Protein AF-A0A1Y1HKC5-F1 (afdb_monomer_lite)

Radius of gyration: 30.69 Å; chains: 1; bounding box: 58×95×59 Å

Secondary structure (DSSP, 8-state):
-PPPEEEE-TTSSEEEEE--TT--EEEHHHHHHHTT-SS-EEEEETTEEEEE-SSEEEHHHHHHHHT--TTS-EEEE--SSS------EEEEETTEEEEESSPPPHHHHHHHHHHH-GGGTTEEEEEEEE-TTS-EEEE-SHHHHHHHHHHHHHHHHTT-TT---EEEEEEEEEEEEPPEEE--S-HHHHHHHHHHTT----TT-----PPPP--EE--S----SGGGTTPBPPHHHHTTS--BHHHHHHHHHHHHHHHHHHHTT----HHHHIIIIIHHHHHHHHHHHHHHTTPPTTSEEEEEEEE-TT-TTTTEEEEEEEETTEEEEEEEE-SSS-GGGGHHHHHHHHHHHHHHHHHH--S----TTTS-EEEEEE-SSEEEEEEE-TTSSSSEEEEEEE---TT--TT-HHHHHHHHHHHHHHHHHHHHHHHHHHHHHHH------

Foldseek 3Di:
DDDWDWDDPPPAQKTWTDDDPPAFKDQQQVVCVVVVADAFKWKDDPPDIDTDHGGIDTVVVVCVRNVHDPPDTIMIRNCNPPDDLQAWEWEAEPNDIDIHSHDDFPVVVLVVVCVVPVLLFQFQKKKWWQADPRDIDIDRHRVSSVVVQVSQVVVVVVPDVDRRHRYTYIYIDTHFGAAWFDWDWAPLLVLLVCLLLVHDDDPPDDDGGPTDGHDGDDDFDQFDCVVQQAQFFPCVLVVVPDGGLVRLLLVLLQQLLVLCVPPDPPQQDQVSLCVRQVVSLVSSLQRVLCRVVVPDPPQKDKDAQQAFPDAPPNGTFGIFIDGNLATLEGEHEDRDDDLSVCNSSQSNNVSRSLVRSVVVPPDAPFPSSQQKYWYWYYHSQKIKIWTARPPDVVRIIIDMGGLHDVPDPSNPSVSSSSSCVSVSSRSNRSSNVSVVVVVVRRPPDPPPD

Organism: Klebsormidium nitens (NCBI:txid105231)

pLDDT: mean 73.07, std 14.4, range [32.16, 93.69]

Sequence (449 aa):
MMELVFERSDNGPSATFLLAEDAKFVDLEQVAHRFGLQKGLTFQTGENTITIEPRLISIDKLYEACKVERTSPFRVIIDDNGQERVTPVCLTVLKKQRTWPSRPSWEQVVAWVQELNEDLVGHDISASTACKDHVRMDVSSQEVFDQILDLYLRAELASDSNLKVLEVTLTIKKGPLKAFSKFVGDRGVQDGMKVLLGTAYDLRQQSHIQPVEVPELVHYPLYSLEPHLNTTVPKEFTGGEVDTIDGVINVAMRHLAAALAACRPSNAQTEATKRAFIDPILILVCIIVVTLLELESGTMQLCMEFSVENSTNGGKIDYVFRLVMALIGLVEAKGEGSLVTYRGQALVEMAAVKQSTIKEGNKRNYDATKTPATCVLTNSTDWEFYVLTPDEEPPVTFRQIATPTDSMLWLDVKKLRARYMPVIEQLVAILMVETQRVQEQAFKKPRVV

Structure (mmCIF, N/CA/C/O backbone):
data_AF-A0A1Y1HKC5-F1
#
_entry.id   AF-A0A1Y1HKC5-F1
#
loop_
_atom_site.group_PDB
_atom_site.id
_atom_site.type_symbol
_atom_site.label_atom_id
_atom_site.label_alt_id
_atom_site.label_comp_id
_atom_site.label_asym_id
_atom_site.label_entity_id
_atom_site.label_seq_id
_atom_site.pdbx_PDB_ins_code
_atom_site.Cartn_x
_atom_site.Cartn_y
_atom_site.Cartn_z
_atom_site.occupancy
_atom_site.B_iso_or_equiv
_atom_site.auth_seq_id
_atom_site.auth_comp_id
_atom_site.auth_asym_id
_atom_site.auth_atom_id
_atom_site.pdbx_PDB_model_num
ATOM 1 N N . MET A 1 1 ? -4.817 -60.400 24.400 1.00 32.41 1 MET A N 1
ATOM 2 C CA . MET A 1 1 ? -5.442 -59.381 23.534 1.00 32.41 1 MET A CA 1
ATOM 3 C C . MET A 1 1 ? -4.289 -58.491 23.098 1.00 32.41 1 MET A C 1
ATOM 5 O O . MET A 1 1 ? -3.675 -57.902 23.973 1.00 32.41 1 MET A O 1
ATOM 9 N N . MET A 1 2 ? -3.853 -58.587 21.838 1.00 32.16 2 MET A N 1
ATOM 10 C CA . MET A 1 2 ? -2.617 -57.945 21.363 1.00 32.16 2 MET A CA 1
ATOM 11 C C . MET A 1 2 ? -2.862 -56.477 21.009 1.00 32.16 2 MET A C 1
ATOM 13 O O . MET A 1 2 ? -3.842 -56.174 20.330 1.00 32.16 2 MET A O 1
ATOM 17 N N . GLU A 1 3 ? -1.947 -55.597 21.407 1.00 33.19 3 GLU A N 1
ATOM 18 C CA . GLU A 1 3 ? -1.831 -54.247 20.855 1.00 33.19 3 GLU A CA 1
ATOM 19 C C . GLU A 1 3 ? -0.990 -54.300 19.577 1.00 33.19 3 GLU A C 1
ATOM 21 O O . GLU A 1 3 ? 0.181 -54.673 19.592 1.00 33.19 3 GLU A O 1
ATOM 26 N N . LEU A 1 4 ? -1.613 -53.954 18.454 1.00 41.00 4 LEU A N 1
ATOM 27 C CA . LEU A 1 4 ? -0.915 -53.631 17.216 1.00 41.00 4 LEU A CA 1
ATOM 28 C C . LEU A 1 4 ? -0.545 -52.147 17.288 1.00 41.00 4 LEU A C 1
ATOM 30 O O . LEU A 1 4 ? -1.438 -51.300 17.376 1.00 41.00 4 LEU A O 1
ATOM 34 N N . VAL A 1 5 ? 0.750 -51.833 17.266 1.00 39.25 5 VAL A N 1
ATOM 35 C CA . VAL A 1 5 ? 1.223 -50.446 17.189 1.00 39.25 5 VAL A CA 1
ATOM 36 C C . VAL A 1 5 ? 1.216 -50.028 15.723 1.00 39.25 5 VAL A C 1
ATOM 38 O O . VAL A 1 5 ? 1.880 -50.647 14.893 1.00 39.25 5 VAL A O 1
ATOM 41 N N . PHE A 1 6 ? 0.426 -49.002 15.406 1.00 45.09 6 PHE A N 1
ATOM 42 C CA . PHE A 1 6 ? 0.315 -48.442 14.063 1.00 45.09 6 PHE A CA 1
ATOM 43 C C . PHE A 1 6 ? 1.009 -47.089 14.032 1.00 45.09 6 PHE A C 1
ATOM 45 O O . PHE A 1 6 ? 0.475 -46.115 14.559 1.00 45.09 6 PHE A O 1
ATOM 52 N N . GLU A 1 7 ? 2.152 -47.011 13.364 1.00 41.94 7 GLU A N 1
ATOM 53 C CA . GLU A 1 7 ? 2.699 -45.726 12.942 1.00 41.94 7 GLU A CA 1
ATOM 54 C C . GLU A 1 7 ? 2.314 -45.512 11.482 1.00 41.94 7 GLU A C 1
ATOM 56 O O . GLU A 1 7 ? 2.812 -46.172 10.563 1.00 41.94 7 GLU A O 1
ATOM 61 N N . ARG A 1 8 ? 1.340 -44.622 11.278 1.00 43.41 8 ARG A N 1
ATOM 62 C CA . ARG A 1 8 ? 1.009 -44.109 9.953 1.00 43.41 8 ARG A CA 1
ATOM 63 C C . ARG A 1 8 ? 2.132 -43.145 9.587 1.00 43.41 8 ARG A C 1
ATOM 65 O O . ARG A 1 8 ? 2.398 -42.228 10.353 1.00 43.41 8 ARG A O 1
ATOM 72 N N . SER A 1 9 ? 2.810 -43.359 8.462 1.00 42.12 9 SER A N 1
ATOM 73 C CA . SER A 1 9 ? 3.820 -42.390 8.031 1.00 42.12 9 SER A CA 1
ATOM 74 C C . SER A 1 9 ? 3.127 -41.070 7.704 1.00 42.12 9 SER A C 1
ATOM 76 O O . SER A 1 9 ? 2.148 -41.093 6.955 1.00 42.12 9 SER A O 1
ATOM 78 N N . ASP A 1 10 ? 3.665 -39.952 8.185 1.00 36.97 10 ASP A N 1
ATOM 79 C CA . ASP A 1 10 ? 3.067 -38.614 8.061 1.00 36.97 10 ASP A CA 1
ATOM 80 C C . ASP A 1 10 ? 2.789 -38.164 6.612 1.00 36.97 10 ASP A C 1
ATOM 82 O O . ASP A 1 10 ? 2.068 -37.197 6.406 1.00 36.97 10 ASP A O 1
ATOM 86 N N . ASN A 1 11 ? 3.295 -38.882 5.599 1.00 39.47 11 ASN A N 1
ATOM 87 C CA . ASN A 1 11 ? 3.195 -38.505 4.186 1.00 39.47 11 ASN A CA 1
ATOM 88 C C . ASN A 1 11 ? 2.807 -39.657 3.224 1.00 39.47 11 ASN A C 1
ATOM 90 O O . ASN A 1 11 ? 3.251 -39.660 2.077 1.00 39.47 11 ASN A O 1
ATOM 94 N N . GLY A 1 12 ? 2.007 -40.659 3.625 1.00 46.31 12 GLY A N 1
ATOM 95 C CA . GLY A 1 12 ? 1.524 -41.637 2.629 1.00 46.31 12 GLY A CA 1
ATOM 96 C C . GLY A 1 12 ? 0.626 -42.786 3.110 1.00 46.31 12 GLY A C 1
ATOM 97 O O . GLY A 1 12 ? 0.415 -42.959 4.312 1.00 46.31 12 GLY A O 1
ATOM 98 N N . PRO A 1 13 ? 0.115 -43.621 2.176 1.00 48.25 13 PRO A N 1
ATOM 99 C CA . PRO A 1 13 ? -0.825 -44.722 2.437 1.00 48.25 13 PRO A CA 1
ATOM 100 C C . PRO A 1 13 ? -0.147 -45.983 3.013 1.00 48.25 13 PRO A C 1
ATOM 102 O O . PRO A 1 13 ? -0.585 -47.109 2.797 1.00 48.25 13 PRO A O 1
ATOM 105 N N . SER A 1 14 ? 0.959 -45.830 3.740 1.00 47.31 14 SER A N 1
ATOM 106 C CA . SER A 1 14 ? 1.706 -46.958 4.301 1.00 47.31 14 SER A CA 1
ATOM 107 C C . SER A 1 14 ? 1.658 -46.956 5.820 1.00 47.31 14 SER A C 1
ATOM 109 O O . SER A 1 14 ? 1.786 -45.901 6.445 1.00 47.31 14 SER A O 1
ATOM 111 N N . ALA A 1 15 ? 1.535 -48.144 6.401 1.00 52.81 15 ALA A N 1
ATOM 112 C CA . ALA A 1 15 ? 1.689 -48.360 7.830 1.00 52.81 15 ALA A CA 1
ATOM 113 C C . ALA A 1 15 ? 2.806 -49.384 8.061 1.00 52.81 15 ALA A C 1
ATOM 115 O O . ALA A 1 15 ? 2.911 -50.392 7.353 1.00 52.81 15 ALA A O 1
ATOM 116 N N . THR A 1 16 ? 3.664 -49.116 9.041 1.00 50.25 16 THR A N 1
ATOM 117 C CA . THR A 1 16 ? 4.699 -50.066 9.461 1.00 50.25 16 THR A CA 1
ATOM 118 C C . THR A 1 16 ? 4.120 -50.981 10.529 1.00 50.25 16 THR A C 1
ATOM 120 O O . THR A 1 16 ? 3.478 -50.510 11.465 1.00 50.25 16 THR A O 1
ATOM 123 N N . PHE A 1 17 ? 4.326 -52.290 10.376 1.00 57.84 17 PHE A N 1
ATOM 124 C CA . PHE A 1 17 ? 3.800 -53.294 11.292 1.00 57.84 17 PHE A CA 1
ATOM 125 C C . PHE A 1 17 ? 4.938 -53.833 12.150 1.00 57.84 17 PHE A C 1
ATOM 127 O O . PHE A 1 17 ? 5.905 -54.394 11.637 1.00 57.84 17 PHE A O 1
ATOM 134 N N . LEU A 1 18 ? 4.792 -53.696 13.465 1.00 52.19 18 LEU A N 1
ATOM 135 C CA . LEU A 1 18 ? 5.633 -54.377 14.440 1.00 52.19 18 LEU A CA 1
ATOM 136 C C . LEU A 1 18 ? 4.793 -55.484 15.076 1.00 52.19 18 LEU A C 1
ATOM 138 O O . LEU A 1 18 ? 3.835 -55.214 15.800 1.00 52.19 18 LEU A O 1
ATOM 142 N N . LEU A 1 19 ? 5.109 -56.739 14.754 1.00 57.28 19 LEU A N 1
ATOM 143 C CA . LEU A 1 19 ? 4.512 -57.882 15.441 1.00 57.28 19 LEU A CA 1
ATOM 144 C C . LEU A 1 19 ? 5.217 -58.076 16.783 1.00 57.28 19 LEU A C 1
ATOM 146 O O . LEU A 1 19 ? 6.445 -58.063 16.836 1.00 57.28 19 LEU A O 1
ATOM 150 N N . ALA A 1 20 ? 4.452 -58.299 17.852 1.00 56.66 20 ALA A N 1
ATOM 151 C CA . ALA A 1 20 ? 5.038 -58.701 19.127 1.00 56.66 20 ALA A CA 1
ATOM 152 C C . ALA A 1 20 ? 5.735 -60.067 18.984 1.00 56.66 20 ALA A C 1
ATOM 154 O O . ALA A 1 20 ? 5.235 -60.952 18.282 1.00 56.66 20 ALA A O 1
ATOM 155 N N . GLU A 1 21 ? 6.881 -60.240 19.648 1.00 54.78 21 GLU A N 1
ATOM 156 C CA . GLU A 1 21 ? 7.759 -61.413 19.497 1.00 54.78 21 GLU A CA 1
ATOM 157 C C . GLU A 1 21 ? 7.072 -62.758 19.815 1.00 54.78 21 GLU A C 1
ATOM 159 O O . GLU A 1 21 ? 7.478 -63.804 19.306 1.00 54.78 21 GLU A O 1
ATOM 164 N N . ASP A 1 22 ? 6.004 -62.749 20.614 1.00 61.84 22 ASP A N 1
ATOM 165 C CA . ASP A 1 22 ? 5.267 -63.923 21.092 1.00 61.84 22 ASP A CA 1
ATOM 166 C C . ASP A 1 22 ? 4.006 -64.265 20.272 1.00 61.84 22 ASP A C 1
ATOM 168 O O . ASP A 1 22 ? 3.310 -65.254 20.541 1.00 61.84 22 ASP A O 1
ATOM 172 N N . ALA A 1 23 ? 3.714 -63.486 19.234 1.00 64.25 23 ALA A N 1
ATOM 173 C CA . ALA A 1 23 ? 2.527 -63.658 18.416 1.00 64.25 23 ALA A CA 1
ATOM 174 C C . ALA A 1 23 ? 2.611 -64.898 17.507 1.00 64.25 23 ALA A C 1
ATOM 176 O O . ALA A 1 23 ? 3.598 -65.125 16.801 1.00 64.25 23 ALA A O 1
ATOM 177 N N . LYS A 1 24 ? 1.536 -65.703 17.478 1.00 72.75 24 LYS A N 1
ATOM 178 C CA . LYS A 1 24 ? 1.440 -66.915 16.632 1.00 72.75 24 LYS A CA 1
ATOM 179 C C . LYS A 1 24 ? 0.584 -66.732 15.374 1.00 72.75 24 LYS A C 1
ATOM 181 O O . LYS A 1 24 ? 0.839 -67.384 14.361 1.00 72.75 24 LYS A O 1
ATOM 186 N N . PHE A 1 25 ? -0.410 -65.847 15.422 1.00 75.94 25 PHE A N 1
ATOM 187 C CA . PHE A 1 25 ? -1.360 -65.599 14.335 1.00 75.94 25 PHE A CA 1
ATOM 188 C C . PHE A 1 25 ? -1.658 -64.109 14.201 1.00 75.94 25 PHE A C 1
ATOM 190 O O . PHE A 1 25 ? -1.589 -63.375 15.185 1.00 75.94 25 PHE A O 1
ATOM 197 N N . VAL A 1 26 ? -2.040 -63.696 12.996 1.00 74.19 26 VAL A N 1
ATOM 198 C CA . VAL A 1 26 ? -2.553 -62.358 12.702 1.00 74.19 26 VAL A CA 1
ATOM 199 C C . VAL A 1 26 ? -3.836 -62.470 11.884 1.00 74.19 26 VAL A C 1
ATOM 201 O O . VAL A 1 26 ? -3.920 -63.244 10.927 1.00 74.19 26 VAL A O 1
ATOM 204 N N . ASP A 1 27 ? -4.854 -61.721 12.300 1.00 77.69 27 ASP A N 1
ATOM 205 C CA . ASP A 1 27 ? -6.138 -61.635 11.611 1.00 77.69 27 ASP A CA 1
ATOM 206 C C . ASP A 1 27 ? -6.097 -60.483 10.601 1.00 77.69 27 ASP A C 1
ATOM 208 O O . ASP A 1 27 ? -6.294 -59.317 10.948 1.00 77.69 27 ASP A O 1
ATOM 212 N N . LEU A 1 28 ? -5.794 -60.810 9.342 1.00 75.12 28 LEU A N 1
ATOM 213 C CA . LEU A 1 28 ? -5.708 -59.816 8.273 1.00 75.12 28 LEU A CA 1
ATOM 214 C C . LEU A 1 28 ? -7.079 -59.257 7.872 1.00 75.12 28 LEU A C 1
ATOM 216 O O . LEU A 1 28 ? -7.132 -58.191 7.265 1.00 75.12 28 LEU A O 1
ATOM 220 N N . GLU A 1 29 ? -8.176 -59.934 8.220 1.00 74.44 29 GLU A N 1
ATOM 221 C CA . GLU A 1 29 ? -9.537 -59.458 7.960 1.00 74.44 29 GLU A CA 1
ATOM 222 C C . GLU A 1 29 ? -9.891 -58.306 8.902 1.00 74.44 29 GLU A C 1
ATOM 224 O O . GLU A 1 29 ? -10.346 -57.255 8.452 1.00 74.44 29 GLU A O 1
ATOM 229 N N . GLN A 1 30 ? -9.564 -58.432 10.192 1.00 67.69 30 GLN A N 1
ATOM 230 C CA . GLN A 1 30 ? -9.691 -57.318 11.139 1.00 67.69 30 GLN A CA 1
ATOM 231 C C . GLN A 1 30 ? -8.806 -56.128 10.764 1.00 67.69 30 GLN A C 1
ATOM 233 O O . GLN A 1 30 ? -9.228 -54.978 10.905 1.00 67.69 30 GLN A O 1
ATOM 238 N N . VAL A 1 31 ? -7.592 -56.389 10.271 1.00 64.88 31 VAL A N 1
ATOM 239 C CA . VAL A 1 31 ? -6.698 -55.332 9.780 1.00 64.88 31 VAL A CA 1
ATOM 240 C C . VAL A 1 31 ? -7.320 -54.645 8.562 1.00 64.88 31 VAL A C 1
ATOM 242 O O . VAL A 1 31 ? -7.470 -53.427 8.578 1.00 64.88 31 VAL A O 1
ATOM 245 N N . ALA A 1 32 ? -7.755 -55.397 7.548 1.00 65.00 32 ALA A N 1
ATOM 246 C CA . ALA A 1 32 ? -8.404 -54.841 6.362 1.00 65.00 32 ALA A CA 1
ATOM 247 C C . ALA A 1 32 ? -9.658 -54.022 6.720 1.00 65.00 32 ALA A C 1
ATOM 249 O O . ALA A 1 32 ? -9.797 -52.890 6.263 1.00 65.00 32 ALA A O 1
ATOM 250 N N . HIS A 1 33 ? -10.511 -54.532 7.616 1.00 63.12 33 HIS A N 1
ATOM 251 C CA . HIS A 1 33 ? -11.712 -53.839 8.082 1.00 63.12 33 HIS A CA 1
ATOM 252 C C . HIS A 1 33 ? -11.390 -52.534 8.825 1.00 63.12 33 HIS A C 1
ATOM 254 O O . HIS A 1 33 ? -12.032 -51.513 8.585 1.00 63.12 33 HIS A O 1
ATOM 260 N N . ARG A 1 34 ? -10.369 -52.527 9.697 1.00 58.31 34 ARG A N 1
ATOM 261 C CA . ARG A 1 34 ? -9.921 -51.312 10.406 1.00 58.31 34 ARG A CA 1
ATOM 262 C C . ARG A 1 34 ? -9.487 -50.202 9.444 1.00 58.31 34 ARG A C 1
ATOM 264 O O . ARG A 1 34 ? -9.603 -49.030 9.792 1.00 58.31 34 ARG A O 1
ATOM 271 N N . PHE A 1 35 ? -9.014 -50.570 8.255 1.00 55.47 35 PHE A N 1
ATOM 272 C CA . PHE A 1 35 ? -8.570 -49.641 7.217 1.00 55.47 35 PHE A CA 1
ATOM 273 C C . PHE A 1 35 ? -9.547 -49.496 6.039 1.00 55.47 35 PHE A C 1
ATOM 275 O O . PHE A 1 35 ? -9.220 -48.805 5.082 1.00 55.47 35 PHE A O 1
ATOM 282 N N . GLY A 1 36 ? -10.744 -50.091 6.106 1.00 53.72 36 GLY A N 1
ATOM 283 C CA . GLY A 1 36 ? -11.775 -49.968 5.067 1.00 53.72 36 GLY A CA 1
ATOM 284 C C . GLY A 1 36 ? -11.484 -50.707 3.752 1.00 53.72 36 GLY A C 1
ATOM 285 O O . GLY A 1 36 ? -12.142 -50.430 2.754 1.00 53.72 36 GLY A O 1
ATOM 286 N N . LEU A 1 37 ? -10.537 -51.649 3.740 1.00 58.72 37 LEU A N 1
ATOM 287 C CA . LEU A 1 37 ? -10.061 -52.324 2.528 1.00 58.72 37 LEU A CA 1
ATOM 288 C C . LEU A 1 37 ? -10.926 -53.537 2.175 1.00 58.72 37 LEU A C 1
ATOM 290 O O . LEU A 1 37 ? -11.210 -54.374 3.032 1.00 58.72 37 LEU A O 1
ATOM 294 N N . GLN A 1 38 ? -11.283 -53.681 0.895 1.00 57.56 38 GLN A N 1
ATOM 295 C CA . GLN A 1 38 ? -12.137 -54.785 0.420 1.00 57.56 38 GLN A CA 1
ATOM 296 C C . GLN A 1 38 ? -11.402 -55.881 -0.374 1.00 57.56 38 GLN A C 1
ATOM 298 O O . GLN A 1 38 ? -11.975 -56.947 -0.587 1.00 57.56 38 GLN A O 1
ATOM 303 N N . LYS A 1 39 ? -10.163 -55.648 -0.847 1.00 56.88 39 LYS A N 1
ATOM 304 C CA . LYS A 1 39 ? -9.512 -56.497 -1.876 1.00 56.88 39 LYS A CA 1
ATOM 305 C C . LYS A 1 39 ? -8.186 -57.171 -1.484 1.00 56.88 39 LYS A C 1
ATOM 307 O O . LYS A 1 39 ? -7.585 -57.828 -2.328 1.00 56.88 39 LYS A O 1
ATOM 312 N N . GLY A 1 40 ? -7.751 -57.073 -0.227 1.00 62.53 40 GLY A N 1
ATOM 313 C CA . GLY A 1 40 ? -6.495 -57.674 0.251 1.00 62.53 40 GLY A CA 1
ATOM 314 C C . GLY A 1 40 ? -5.509 -56.657 0.815 1.00 62.53 40 GLY A C 1
ATOM 315 O O . GLY A 1 40 ? -5.717 -55.453 0.704 1.00 62.53 40 GLY A O 1
ATOM 316 N N . LEU A 1 41 ? -4.447 -57.152 1.451 1.00 68.19 41 LEU A N 1
ATOM 317 C CA . LEU A 1 41 ? -3.351 -56.341 1.990 1.00 68.19 41 LEU A CA 1
ATOM 318 C C . LEU A 1 41 ? -2.085 -56.590 1.168 1.00 68.19 41 LEU A C 1
ATOM 320 O O . LEU A 1 41 ? -1.732 -57.744 0.911 1.00 68.19 41 LEU A O 1
ATOM 324 N N . THR A 1 42 ? -1.393 -55.519 0.776 1.00 66.25 42 THR A N 1
ATOM 325 C CA . THR A 1 42 ? -0.150 -55.601 -0.001 1.00 66.25 42 THR A CA 1
ATOM 326 C C . THR A 1 42 ? 1.057 -55.357 0.901 1.00 66.25 42 THR A C 1
ATOM 328 O O . THR A 1 42 ? 1.182 -54.322 1.550 1.00 66.25 42 THR A O 1
ATOM 331 N N . PHE A 1 43 ? 1.969 -56.320 0.943 1.00 66.94 43 PHE A N 1
ATOM 332 C CA . PHE A 1 43 ? 3.182 -56.308 1.753 1.00 66.94 43 PHE A CA 1
ATOM 333 C C . PHE A 1 43 ? 4.383 -56.031 0.845 1.00 66.94 43 PHE A C 1
ATOM 335 O O . PHE A 1 43 ? 4.533 -56.680 -0.193 1.00 66.94 43 PHE A O 1
ATOM 342 N N . GLN A 1 44 ? 5.241 -55.082 1.231 1.00 59.00 44 GLN A N 1
ATOM 343 C CA . GLN A 1 44 ? 6.484 -54.776 0.522 1.00 59.00 44 GLN A CA 1
ATOM 344 C C . GLN A 1 44 ? 7.688 -55.122 1.398 1.00 59.00 44 GLN A C 1
ATOM 346 O O . GLN A 1 44 ? 7.816 -54.653 2.532 1.00 59.00 44 GLN A O 1
ATOM 351 N N . THR A 1 45 ? 8.595 -55.924 0.848 1.00 62.47 45 THR A N 1
ATOM 352 C CA . THR A 1 45 ? 9.825 -56.363 1.513 1.00 62.47 45 THR A CA 1
ATOM 353 C C . THR A 1 45 ? 10.995 -56.265 0.537 1.00 62.47 45 THR A C 1
ATOM 355 O O . THR A 1 45 ? 11.142 -57.102 -0.359 1.00 62.47 45 THR A O 1
ATOM 358 N N . GLY A 1 46 ? 11.826 -55.229 0.686 1.00 65.56 46 GLY A N 1
ATOM 359 C CA . GLY A 1 46 ? 12.884 -54.922 -0.281 1.00 65.56 46 GLY A CA 1
ATOM 360 C C . GLY A 1 46 ? 12.304 -54.642 -1.673 1.00 65.56 46 GLY A C 1
ATOM 361 O O . GLY A 1 46 ? 11.434 -53.786 -1.821 1.00 65.56 46 GLY A O 1
ATOM 362 N N . GLU A 1 47 ? 12.760 -55.387 -2.681 1.00 55.84 47 GLU A N 1
ATOM 363 C CA . GLU A 1 47 ? 12.277 -55.284 -4.069 1.00 55.84 47 GLU A CA 1
ATOM 364 C C . GLU A 1 47 ? 11.024 -56.136 -4.355 1.00 55.84 47 GLU A C 1
ATOM 366 O O . GLU A 1 47 ? 10.422 -56.014 -5.420 1.00 55.84 47 GLU A O 1
ATOM 371 N N . ASN A 1 48 ? 10.595 -56.984 -3.413 1.00 57.53 48 ASN A N 1
ATOM 372 C CA . ASN A 1 48 ? 9.444 -57.865 -3.603 1.00 57.53 48 ASN A CA 1
ATOM 373 C C . ASN A 1 48 ? 8.159 -57.238 -3.055 1.00 57.53 48 ASN A C 1
ATOM 375 O O . ASN A 1 48 ? 8.139 -56.656 -1.970 1.00 57.53 48 ASN A O 1
ATOM 379 N N . THR A 1 49 ? 7.068 -57.406 -3.801 1.00 66.75 49 THR A N 1
ATOM 380 C CA . THR A 1 49 ? 5.712 -57.020 -3.392 1.00 66.75 49 THR A CA 1
ATOM 381 C C . THR A 1 49 ? 4.799 -58.233 -3.490 1.00 66.75 49 THR A C 1
ATOM 383 O O . THR A 1 49 ? 4.790 -58.919 -4.513 1.00 66.75 49 THR A O 1
ATOM 386 N N . ILE A 1 50 ? 4.044 -58.509 -2.427 1.00 68.75 50 ILE A N 1
ATOM 387 C CA . ILE A 1 50 ? 3.093 -59.619 -2.370 1.00 68.75 50 ILE A CA 1
ATOM 388 C C . ILE A 1 50 ? 1.749 -59.144 -1.829 1.00 68.75 50 ILE A C 1
ATOM 390 O O . ILE A 1 50 ? 1.683 -58.445 -0.822 1.00 68.75 50 ILE A O 1
ATOM 394 N N . THR A 1 51 ? 0.665 -59.548 -2.481 1.00 75.75 51 THR A N 1
ATOM 395 C CA . THR A 1 51 ? -0.698 -59.276 -2.018 1.00 75.75 51 THR A CA 1
ATOM 396 C C . THR A 1 51 ? -1.286 -60.544 -1.419 1.00 75.75 51 THR A C 1
ATOM 398 O O . THR A 1 51 ? -1.243 -61.609 -2.038 1.00 75.75 51 THR A O 1
ATOM 401 N N . ILE A 1 52 ? -1.819 -60.436 -0.202 1.00 74.31 52 ILE A N 1
ATOM 402 C CA . ILE A 1 52 ? -2.419 -61.549 0.536 1.00 74.31 52 ILE A CA 1
ATOM 403 C C . ILE A 1 52 ? -3.884 -61.212 0.808 1.00 74.31 52 ILE A C 1
ATOM 405 O O . ILE A 1 52 ? -4.210 -60.128 1.297 1.00 74.31 52 ILE A O 1
ATOM 409 N N . GLU A 1 53 ? -4.773 -62.151 0.484 1.00 76.00 53 GLU A N 1
ATOM 410 C CA . GLU A 1 53 ? -6.202 -62.013 0.763 1.00 76.00 53 GLU A CA 1
ATOM 411 C C . GLU A 1 53 ? -6.472 -61.917 2.278 1.00 76.00 53 GLU A C 1
ATOM 413 O O . GLU A 1 53 ? -5.767 -62.564 3.064 1.00 76.00 53 GLU A O 1
ATOM 418 N N . PRO A 1 54 ? -7.488 -61.147 2.715 1.00 75.50 54 PRO A N 1
ATOM 419 C CA . PRO A 1 54 ? -7.788 -60.977 4.132 1.00 75.50 54 PRO A CA 1
ATOM 420 C C . PRO A 1 54 ? -8.288 -62.295 4.730 1.00 75.50 54 PRO A C 1
ATOM 422 O O . PRO A 1 54 ? -9.350 -62.796 4.371 1.00 75.50 54 PRO A O 1
ATOM 425 N N . ARG A 1 55 ? -7.488 -62.889 5.616 1.00 80.19 55 ARG A N 1
ATOM 426 C CA . ARG A 1 55 ? -7.817 -64.103 6.371 1.00 80.19 55 ARG A CA 1
ATOM 427 C C . ARG A 1 55 ? -6.937 -64.210 7.610 1.00 80.19 55 ARG A C 1
ATOM 429 O O . ARG A 1 55 ? -5.868 -63.600 7.680 1.00 80.19 55 ARG A O 1
ATOM 436 N N . LEU A 1 56 ? -7.326 -65.065 8.548 1.00 81.19 56 LEU A N 1
ATOM 437 C CA . LEU A 1 56 ? -6.448 -65.461 9.645 1.00 81.19 56 LEU A CA 1
ATOM 438 C C . LEU A 1 56 ? -5.255 -66.265 9.099 1.00 81.19 56 LEU A C 1
ATOM 440 O O . LEU A 1 56 ? -5.431 -67.314 8.474 1.00 81.19 56 LEU A O 1
ATOM 444 N N . ILE A 1 57 ? -4.034 -65.790 9.341 1.00 80.00 57 ILE A N 1
ATOM 445 C CA . ILE A 1 57 ? -2.795 -66.440 8.893 1.00 80.00 57 ILE A CA 1
ATOM 446 C C . ILE A 1 57 ? -1.825 -66.601 10.068 1.00 80.00 57 ILE A C 1
ATOM 448 O O . ILE A 1 57 ? -1.760 -65.752 10.959 1.00 80.00 57 ILE A O 1
ATOM 452 N N . SER A 1 58 ? -1.080 -67.712 10.110 1.00 81.81 58 SER A N 1
ATOM 453 C CA . SER A 1 58 ? 0.014 -67.843 11.078 1.00 81.81 58 SER A CA 1
ATOM 454 C C . SER A 1 58 ? 1.159 -66.919 10.686 1.00 81.81 58 SER A C 1
ATOM 456 O O . SER A 1 58 ? 1.450 -66.749 9.502 1.00 81.81 58 SER A O 1
ATOM 458 N N . ILE A 1 59 ? 1.835 -66.346 11.677 1.00 76.38 59 ILE A N 1
ATOM 459 C CA . ILE A 1 59 ? 2.926 -65.398 11.423 1.00 76.38 59 ILE A CA 1
ATOM 460 C C . ILE A 1 59 ? 4.057 -66.062 10.633 1.00 76.38 59 ILE A C 1
ATOM 462 O O . ILE A 1 59 ? 4.555 -65.473 9.682 1.00 76.38 59 ILE A O 1
ATOM 466 N N . ASP A 1 60 ? 4.371 -67.327 10.920 1.00 76.69 60 ASP A N 1
ATOM 467 C CA . ASP A 1 60 ? 5.378 -68.082 10.163 1.00 76.69 60 ASP A CA 1
ATOM 468 C C . ASP A 1 60 ? 5.033 -68.179 8.667 1.00 76.69 60 ASP A C 1
ATOM 470 O O . ASP A 1 60 ? 5.899 -67.980 7.821 1.00 76.69 60 ASP A O 1
ATOM 474 N N . LYS A 1 61 ? 3.751 -68.392 8.329 1.00 80.69 61 LYS A N 1
ATOM 475 C CA . LYS A 1 61 ? 3.289 -68.434 6.932 1.00 80.69 61 LYS A CA 1
ATOM 476 C C . LYS A 1 61 ? 3.296 -67.058 6.278 1.00 80.69 61 LYS A C 1
ATOM 478 O O . LYS A 1 61 ? 3.464 -66.973 5.067 1.00 80.69 61 LYS A O 1
ATOM 483 N N . LEU A 1 62 ? 3.091 -65.996 7.056 1.00 76.62 62 LEU A N 1
ATOM 484 C CA . LEU A 1 62 ? 3.183 -64.626 6.563 1.00 76.62 62 LEU A CA 1
ATOM 485 C C . LEU A 1 62 ? 4.634 -64.281 6.193 1.00 76.62 62 LEU A C 1
ATOM 487 O O . LEU A 1 62 ? 4.877 -63.810 5.088 1.00 76.62 62 LEU A O 1
ATOM 491 N N . TYR A 1 63 ? 5.600 -64.590 7.065 1.00 76.12 63 TYR A N 1
ATOM 492 C CA . TYR A 1 63 ? 7.029 -64.405 6.780 1.00 76.12 63 TYR A CA 1
ATOM 493 C C . TYR A 1 63 ? 7.510 -65.277 5.614 1.00 76.12 63 TYR A C 1
ATOM 495 O O . TYR A 1 63 ? 8.236 -64.792 4.747 1.00 76.12 63 TYR A O 1
ATOM 503 N N . GLU A 1 64 ? 7.061 -66.535 5.548 1.00 79.06 64 GLU A N 1
ATOM 504 C CA . GLU A 1 64 ? 7.353 -67.440 4.432 1.00 79.06 64 GLU A CA 1
ATOM 505 C C . GLU A 1 64 ? 6.802 -66.898 3.103 1.00 79.06 64 GLU A C 1
ATOM 507 O O . GLU A 1 64 ? 7.529 -66.846 2.110 1.00 79.06 64 GLU A O 1
ATOM 512 N N . ALA A 1 65 ? 5.550 -66.422 3.088 1.00 75.25 65 ALA A N 1
ATOM 513 C CA . ALA A 1 65 ? 4.938 -65.815 1.907 1.00 75.25 65 ALA A CA 1
ATOM 514 C C . ALA A 1 65 ? 5.700 -64.560 1.450 1.00 75.25 65 ALA A C 1
ATOM 516 O O . ALA A 1 65 ? 5.929 -64.374 0.255 1.00 75.25 65 ALA A O 1
ATOM 517 N N . CYS A 1 66 ? 6.149 -63.738 2.398 1.00 69.62 66 CYS A N 1
ATOM 518 C CA . CYS A 1 66 ? 6.919 -62.526 2.132 1.00 69.62 66 CYS A CA 1
ATOM 519 C C . CYS A 1 66 ? 8.420 -62.784 1.880 1.00 69.62 66 CYS A C 1
ATOM 521 O O . CYS A 1 66 ? 9.142 -61.849 1.545 1.00 69.62 66 CYS A O 1
ATOM 523 N N . LYS A 1 67 ? 8.903 -64.031 2.005 1.00 74.62 67 LYS A N 1
ATOM 524 C CA . LYS A 1 67 ? 10.316 -64.428 1.835 1.00 74.62 67 LYS A CA 1
ATOM 525 C C . LYS A 1 67 ? 11.298 -63.599 2.675 1.00 74.62 67 LYS A C 1
ATOM 527 O O . LYS A 1 67 ? 12.375 -63.235 2.203 1.00 74.62 67 LYS A O 1
ATOM 532 N N . VAL A 1 68 ? 10.928 -63.306 3.917 1.00 67.62 68 VAL A N 1
ATOM 533 C CA . VAL A 1 68 ? 11.738 -62.520 4.859 1.00 67.62 68 VAL A CA 1
ATOM 534 C C . VAL A 1 68 ? 12.005 -63.296 6.142 1.00 67.62 68 VAL A C 1
ATOM 536 O O . VAL A 1 68 ? 11.196 -64.120 6.565 1.00 67.62 68 VAL A O 1
ATOM 539 N N . GLU A 1 69 ? 13.148 -63.030 6.775 1.00 70.25 69 GLU A N 1
ATOM 540 C CA . GLU A 1 69 ? 13.477 -63.608 8.080 1.00 70.25 69 GLU A CA 1
ATOM 541 C C . GLU A 1 69 ? 12.568 -63.037 9.176 1.00 70.25 69 GLU A C 1
ATOM 543 O O . GLU A 1 69 ? 12.206 -61.861 9.148 1.00 70.25 69 GLU A O 1
ATOM 548 N N . ARG A 1 70 ? 12.235 -63.857 10.181 1.00 65.25 70 ARG A N 1
ATOM 549 C CA . ARG A 1 70 ? 11.299 -63.512 11.272 1.00 65.25 70 ARG A CA 1
ATOM 550 C C . ARG A 1 70 ? 11.721 -62.288 12.099 1.00 65.25 70 ARG A C 1
ATOM 552 O O . ARG A 1 70 ? 10.895 -61.679 12.762 1.00 65.25 70 ARG A O 1
ATOM 559 N N . THR A 1 71 ? 13.001 -61.938 12.058 1.00 64.62 71 THR A N 1
ATOM 560 C CA . THR A 1 71 ? 13.604 -60.784 12.741 1.00 64.62 71 THR A CA 1
ATOM 561 C C . THR A 1 71 ? 13.491 -59.483 11.943 1.00 64.62 71 THR A C 1
ATOM 563 O O . THR A 1 71 ? 13.821 -58.420 12.462 1.00 64.62 71 THR A O 1
ATOM 566 N N . SER A 1 72 ? 13.042 -59.543 10.686 1.00 57.91 72 SER A N 1
ATOM 567 C CA . SER A 1 72 ? 12.936 -58.374 9.812 1.00 57.91 72 SER A CA 1
ATOM 568 C C . SER A 1 72 ? 11.563 -57.698 9.951 1.00 57.91 72 SER A C 1
ATOM 570 O O . SER A 1 72 ? 10.538 -58.388 9.908 1.00 57.91 72 SER A O 1
ATOM 572 N N . PRO A 1 73 ? 11.491 -56.360 10.084 1.00 57.16 73 PRO A N 1
ATOM 573 C CA . PRO A 1 73 ? 10.223 -55.642 10.010 1.00 57.16 73 PRO A CA 1
ATOM 574 C C . PRO A 1 73 ? 9.665 -55.709 8.581 1.00 57.16 73 PRO A C 1
ATOM 576 O O . PRO A 1 73 ? 10.421 -55.640 7.609 1.00 57.16 73 PRO A O 1
ATOM 579 N N . PHE A 1 74 ? 8.342 -55.807 8.438 1.00 56.50 74 PHE A N 1
ATOM 580 C CA . PHE A 1 74 ? 7.671 -55.689 7.142 1.00 56.50 74 PHE A CA 1
ATOM 581 C C . PHE A 1 74 ? 6.853 -54.400 7.069 1.00 56.50 74 PHE A C 1
ATOM 583 O O . PHE A 1 74 ? 6.194 -53.984 8.025 1.00 56.50 74 PHE A O 1
ATOM 590 N N . ARG A 1 75 ? 6.892 -53.760 5.898 1.00 52.38 75 ARG A N 1
ATOM 591 C CA . ARG A 1 75 ? 6.065 -52.594 5.592 1.00 52.38 75 ARG A CA 1
ATOM 592 C C . ARG A 1 75 ? 4.831 -53.074 4.842 1.00 52.38 75 ARG A C 1
ATOM 594 O O . ARG A 1 75 ? 4.949 -53.775 3.838 1.00 52.38 75 ARG A O 1
ATOM 601 N N . VAL A 1 76 ? 3.649 -52.699 5.319 1.00 51.03 76 VAL A N 1
ATOM 602 C CA . VAL A 1 76 ? 2.405 -52.968 4.595 1.00 51.03 76 VAL A CA 1
ATOM 603 C C . VAL A 1 76 ? 1.988 -51.682 3.917 1.00 51.03 76 VAL A C 1
ATOM 605 O O . VAL A 1 76 ? 1.866 -50.619 4.535 1.00 51.03 76 VAL A O 1
ATOM 608 N N . ILE A 1 77 ? 1.794 -51.786 2.615 1.00 50.97 77 ILE A N 1
ATOM 609 C CA . ILE A 1 77 ? 1.219 -50.721 1.822 1.00 50.97 77 ILE A CA 1
ATOM 610 C C . ILE A 1 77 ? -0.286 -50.949 1.852 1.00 50.97 77 ILE A C 1
ATOM 612 O O . ILE A 1 77 ? -0.792 -51.966 1.371 1.00 50.97 77 ILE A O 1
ATOM 616 N N . ILE A 1 78 ? -0.996 -50.009 2.464 1.00 53.25 78 ILE A N 1
ATOM 617 C CA . ILE A 1 78 ? -2.450 -49.998 2.464 1.00 53.25 78 ILE A CA 1
ATOM 618 C C . ILE A 1 78 ? -2.860 -49.322 1.164 1.00 53.25 78 ILE A C 1
ATOM 620 O O . ILE A 1 78 ? -3.070 -48.114 1.113 1.00 53.25 78 ILE A O 1
ATOM 624 N N . ASP A 1 79 ? -2.878 -50.107 0.091 1.00 47.28 79 ASP A N 1
ATOM 625 C CA . ASP A 1 79 ? -3.220 -49.600 -1.225 1.00 47.28 79 ASP A CA 1
ATOM 626 C C . ASP A 1 79 ? -4.639 -50.010 -1.623 1.00 47.28 79 ASP A C 1
ATOM 628 O O . ASP A 1 79 ? -4.900 -51.176 -1.908 1.00 47.28 79 ASP A O 1
ATOM 632 N N . ASP A 1 80 ? -5.561 -49.051 -1.668 1.00 45.72 80 ASP A N 1
ATOM 633 C CA . ASP A 1 80 ? -6.962 -49.280 -2.052 1.00 45.72 80 ASP A CA 1
ATOM 634 C C . ASP A 1 80 ? -7.170 -49.166 -3.587 1.00 45.72 80 ASP A C 1
ATOM 636 O O . ASP A 1 80 ? -8.275 -48.897 -4.064 1.00 45.72 80 ASP A O 1
ATOM 640 N N . ASN A 1 81 ? -6.105 -49.435 -4.368 1.00 42.03 81 ASN A N 1
ATOM 641 C CA . ASN A 1 81 ? -5.893 -49.259 -5.828 1.00 42.03 81 ASN A CA 1
ATOM 642 C C . ASN A 1 81 ? -5.148 -47.988 -6.285 1.00 42.03 81 ASN A C 1
ATOM 644 O O . ASN A 1 81 ? -5.539 -47.361 -7.268 1.00 42.03 81 ASN A O 1
ATOM 648 N N . GLY A 1 82 ? -4.056 -47.614 -5.636 1.00 37.91 82 GLY A N 1
ATOM 649 C CA . GLY A 1 82 ? -2.980 -46.765 -6.162 1.00 37.91 82 GLY A CA 1
ATOM 650 C C . GLY A 1 82 ? -3.370 -45.338 -6.522 1.00 37.91 82 GLY A C 1
ATOM 651 O O . GLY A 1 82 ? -2.558 -44.596 -7.068 1.00 37.91 82 GLY A O 1
ATOM 652 N N . GLN A 1 83 ? -4.607 -44.942 -6.256 1.00 36.84 83 GLN A N 1
ATOM 653 C CA . GLN A 1 83 ? -5.105 -43.612 -6.522 1.00 36.84 83 GLN A CA 1
ATOM 654 C C . GLN A 1 83 ? -5.619 -43.066 -5.206 1.00 36.84 83 GLN A C 1
ATOM 656 O O . GLN A 1 83 ? -6.658 -43.501 -4.704 1.00 36.84 83 GLN A O 1
ATOM 661 N N . GLU A 1 84 ? -4.910 -42.069 -4.665 1.00 40.59 84 GLU A N 1
ATOM 662 C CA . GLU A 1 84 ? -5.596 -41.023 -3.918 1.00 40.59 84 GLU A CA 1
ATOM 663 C C . GLU A 1 84 ? -6.867 -40.720 -4.706 1.00 40.59 84 GLU A C 1
ATOM 665 O O . GLU A 1 84 ? -6.798 -40.339 -5.878 1.00 40.59 84 GLU A O 1
ATOM 670 N N . ARG A 1 85 ? -8.041 -40.947 -4.110 1.00 47.69 85 ARG A N 1
ATOM 671 C CA . ARG A 1 85 ? -9.256 -40.329 -4.629 1.00 47.69 85 ARG A CA 1
ATOM 672 C C . ARG A 1 85 ? -9.041 -38.835 -4.454 1.00 47.69 85 ARG A C 1
ATOM 674 O O . ARG A 1 85 ? -9.431 -38.262 -3.437 1.00 47.69 85 ARG A O 1
ATOM 681 N N . VAL A 1 86 ? -8.368 -38.224 -5.425 1.00 53.91 86 VAL A N 1
ATOM 682 C CA . VAL A 1 86 ? -8.228 -36.787 -5.538 1.00 53.91 86 VAL A CA 1
ATOM 683 C C . VAL A 1 86 ? -9.640 -36.304 -5.807 1.00 53.91 86 VAL A C 1
ATOM 685 O O . VAL A 1 86 ? -10.118 -36.327 -6.935 1.00 53.91 86 VAL A O 1
ATOM 688 N N . THR A 1 87 ? -10.363 -36.020 -4.728 1.00 62.53 87 THR A N 1
ATOM 689 C CA . THR A 1 87 ? -11.736 -35.544 -4.800 1.00 62.53 87 THR A CA 1
ATOM 690 C C . THR A 1 87 ? -11.623 -34.090 -5.232 1.00 62.53 87 THR A C 1
ATOM 692 O O . THR A 1 87 ? -11.108 -33.286 -4.448 1.00 62.53 87 THR A O 1
ATOM 695 N N . PRO A 1 88 ? -12.027 -33.738 -6.465 1.00 71.56 88 PRO A N 1
ATOM 696 C CA . PRO A 1 88 ? -11.958 -32.365 -6.927 1.00 71.56 88 PRO A CA 1
ATOM 697 C C . PRO A 1 88 ? -12.766 -31.481 -5.985 1.00 71.56 88 PRO A C 1
ATOM 699 O O . PRO A 1 88 ? -13.844 -31.873 -5.532 1.00 71.56 88 PRO A O 1
ATOM 702 N N . VAL A 1 89 ? -12.256 -30.290 -5.692 1.00 78.56 89 VAL A N 1
ATOM 703 C CA . VAL A 1 89 ? -12.927 -29.331 -4.811 1.00 78.56 89 VAL A CA 1
ATOM 704 C C . VAL A 1 89 ? -13.500 -28.219 -5.671 1.00 78.56 89 VAL A C 1
ATOM 706 O O . VAL A 1 89 ? -12.764 -27.529 -6.370 1.00 78.56 89 VAL A O 1
ATOM 709 N N . CYS A 1 90 ? -14.815 -28.037 -5.636 1.00 84.19 90 CYS A N 1
ATOM 710 C CA . CYS A 1 90 ? -15.502 -26.934 -6.289 1.00 84.19 90 CYS A CA 1
ATOM 711 C C . CYS A 1 90 ? -15.876 -25.874 -5.253 1.00 84.19 90 CYS A C 1
ATOM 713 O O . CYS A 1 90 ? -16.734 -26.102 -4.400 1.00 84.19 90 CYS A O 1
ATOM 715 N N . LEU A 1 91 ? -15.242 -24.703 -5.333 1.00 86.44 91 LEU A N 1
ATOM 716 C CA . LEU A 1 91 ? -15.571 -23.575 -4.466 1.00 86.44 91 LEU A CA 1
ATOM 717 C C . LEU A 1 91 ? -16.503 -22.606 -5.185 1.00 86.44 91 LEU A C 1
ATOM 719 O O . LEU A 1 91 ? -16.287 -22.269 -6.350 1.00 86.44 91 LEU A O 1
ATOM 723 N N . THR A 1 92 ? -17.502 -22.111 -4.459 1.00 85.69 92 THR A N 1
ATOM 724 C CA . THR A 1 92 ? -18.381 -21.025 -4.905 1.00 85.69 92 THR A CA 1
ATOM 725 C C . THR A 1 92 ? -18.101 -19.757 -4.101 1.00 85.69 92 THR A C 1
ATOM 727 O O . THR A 1 92 ? -18.252 -19.752 -2.879 1.00 85.69 92 THR A O 1
ATOM 730 N N . VAL A 1 93 ? -17.746 -18.668 -4.789 1.00 85.31 93 VAL A N 1
ATOM 731 C CA . VAL A 1 93 ? -17.495 -17.327 -4.231 1.00 85.31 93 VAL A CA 1
ATOM 732 C C . VAL A 1 93 ? -18.210 -16.290 -5.095 1.00 85.31 93 VAL A C 1
ATOM 734 O O . VAL A 1 93 ? -18.048 -16.295 -6.309 1.00 85.31 93 VAL A O 1
ATOM 737 N N . LEU A 1 94 ? -18.993 -15.377 -4.505 1.00 78.62 94 LEU A N 1
ATOM 738 C CA . LEU A 1 94 ? -19.651 -14.266 -5.229 1.00 78.62 94 LEU A CA 1
ATOM 739 C C . LEU A 1 94 ? -20.411 -14.705 -6.505 1.00 78.62 94 LEU A C 1
ATOM 741 O O . LEU A 1 94 ? -20.431 -13.992 -7.507 1.00 78.62 94 LEU A O 1
ATOM 745 N N . LYS A 1 95 ? -21.056 -15.883 -6.472 1.00 83.88 95 LYS A N 1
ATOM 746 C CA . LYS A 1 95 ? -21.756 -16.523 -7.613 1.00 83.88 95 LYS A CA 1
ATOM 747 C C . LYS A 1 95 ? -20.844 -17.004 -8.756 1.00 83.88 95 LYS A C 1
ATOM 749 O O . LYS A 1 95 ? -21.339 -17.373 -9.818 1.00 83.88 95 LYS A O 1
ATOM 754 N N . LYS A 1 96 ? -19.528 -17.008 -8.560 1.00 85.81 96 LYS A N 1
ATOM 755 C CA . LYS A 1 96 ? -18.537 -17.630 -9.441 1.00 85.81 96 LYS A CA 1
ATOM 756 C C . LYS A 1 96 ? -18.087 -18.949 -8.835 1.00 85.81 96 LYS A C 1
ATOM 758 O O . LYS A 1 96 ? -17.988 -19.079 -7.618 1.00 85.81 96 LYS A O 1
ATOM 763 N N . GLN A 1 97 ? -17.834 -19.920 -9.700 1.00 88.75 97 GLN A N 1
ATOM 764 C CA . GLN A 1 97 ? -17.394 -21.251 -9.308 1.00 88.75 97 GLN A CA 1
ATOM 765 C C . GLN A 1 97 ? -16.048 -21.552 -9.947 1.00 88.75 97 GLN A C 1
ATOM 767 O O . GLN A 1 97 ? -15.811 -21.183 -11.100 1.00 88.75 97 GLN A O 1
ATOM 772 N N . ARG A 1 98 ? -15.176 -22.217 -9.194 1.00 88.19 98 ARG A N 1
ATOM 773 C CA . ARG A 1 98 ? -13.920 -22.768 -9.695 1.00 88.19 98 ARG A CA 1
ATOM 774 C C . ARG A 1 98 ? -13.737 -24.148 -9.094 1.00 88.19 98 ARG A C 1
ATOM 776 O O . ARG A 1 98 ? -13.931 -24.340 -7.896 1.00 88.19 98 ARG A O 1
ATOM 783 N N . THR A 1 99 ? -13.390 -25.102 -9.945 1.00 84.88 99 THR A N 1
ATOM 784 C CA . THR A 1 99 ? -13.106 -26.477 -9.543 1.00 84.88 99 THR A CA 1
ATOM 785 C C . THR A 1 99 ? -11.612 -26.707 -9.643 1.00 84.88 99 THR A C 1
ATOM 787 O O . THR A 1 99 ? -11.024 -26.508 -10.706 1.00 84.88 99 THR A O 1
ATOM 790 N N . TRP A 1 100 ? -11.001 -27.117 -8.540 1.00 80.75 100 TRP A N 1
ATOM 791 C CA . TRP A 1 100 ? -9.621 -27.567 -8.520 1.00 80.75 100 TRP A CA 1
ATOM 792 C C . TRP A 1 100 ? -9.584 -29.082 -8.663 1.00 80.75 100 TRP A C 1
ATOM 794 O O . TRP A 1 100 ? -10.411 -29.772 -8.060 1.00 80.75 100 TRP A O 1
ATOM 804 N N . PRO A 1 101 ? -8.631 -29.611 -9.449 1.00 70.38 101 PRO A N 1
ATOM 805 C CA . PRO A 1 101 ? -8.485 -31.049 -9.622 1.00 70.38 101 PRO A CA 1
ATOM 806 C C . PRO A 1 101 ? -8.116 -31.744 -8.308 1.00 70.38 101 PRO A C 1
ATOM 808 O O . PRO A 1 101 ? -8.430 -32.915 -8.167 1.00 70.38 101 PRO A O 1
ATOM 811 N N . SER A 1 102 ? -7.507 -31.020 -7.361 1.00 74.19 102 SER A N 1
ATOM 812 C CA . SER A 1 102 ? -7.124 -31.450 -6.012 1.00 74.19 102 SER A CA 1
ATOM 813 C C . SER A 1 102 ? -7.517 -30.405 -4.967 1.00 74.19 102 SER A C 1
ATOM 815 O O . SER A 1 102 ? -8.036 -29.344 -5.312 1.00 74.19 102 SER A O 1
ATOM 817 N N . ARG A 1 103 ? -7.261 -30.685 -3.682 1.00 79.38 103 ARG A N 1
ATOM 818 C CA . ARG A 1 103 ? -7.442 -29.695 -2.610 1.00 79.38 103 ARG A CA 1
ATOM 819 C C . ARG A 1 103 ? -6.581 -28.451 -2.901 1.00 79.38 103 ARG A C 1
ATOM 821 O O . ARG A 1 103 ? -5.367 -28.611 -3.045 1.00 79.38 103 ARG A O 1
ATOM 828 N N . PRO A 1 104 ? -7.173 -27.249 -3.034 1.00 82.94 104 PRO A N 1
ATOM 829 C CA . PRO A 1 104 ? -6.400 -26.024 -3.195 1.00 82.94 104 PRO A CA 1
ATOM 830 C C . PRO A 1 104 ? -5.798 -25.579 -1.861 1.00 82.94 104 PRO A C 1
ATOM 832 O O . PRO A 1 104 ? -6.358 -25.866 -0.804 1.00 82.94 104 PRO A O 1
ATOM 835 N N . SER A 1 105 ? -4.701 -24.823 -1.904 1.00 85.94 105 SER A N 1
ATOM 836 C CA . SER A 1 105 ? -4.243 -24.088 -0.721 1.00 85.94 105 SER A CA 1
ATOM 837 C C . SER A 1 105 ? -5.128 -22.866 -0.470 1.00 85.94 105 SER A C 1
ATOM 839 O O . SER A 1 105 ? -5.713 -22.294 -1.393 1.00 85.94 105 SER A O 1
ATOM 841 N N . TRP A 1 106 ? -5.202 -22.423 0.781 1.00 86.69 106 TRP A N 1
ATOM 842 C CA . TRP A 1 106 ? -5.881 -21.194 1.163 1.00 86.69 106 TRP A CA 1
ATOM 843 C C . TRP A 1 106 ? -5.331 -19.988 0.395 1.00 86.69 106 TRP A C 1
ATOM 845 O O . TRP A 1 106 ? -6.107 -19.169 -0.082 1.00 86.69 106 TRP A O 1
ATOM 855 N N . GLU A 1 107 ? -4.021 -19.923 0.156 1.00 83.38 107 GLU A N 1
ATOM 856 C CA . GLU A 1 107 ? -3.401 -18.886 -0.682 1.00 83.38 107 GLU A CA 1
ATOM 857 C C . GLU A 1 107 ? -3.900 -18.910 -2.130 1.00 83.38 107 GLU A C 1
ATOM 859 O O . GLU A 1 107 ? -4.196 -17.858 -2.693 1.00 83.38 107 GLU A O 1
ATOM 864 N N . GLN A 1 108 ? -4.063 -20.094 -2.732 1.00 85.00 108 GLN A N 1
ATOM 865 C CA . GLN A 1 108 ? -4.640 -20.220 -4.075 1.00 85.00 108 GLN A CA 1
ATOM 866 C C . GLN A 1 108 ? -6.094 -19.739 -4.111 1.00 85.00 108 GLN A C 1
ATOM 868 O O . GLN A 1 108 ? -6.528 -19.140 -5.099 1.00 85.00 108 GLN A O 1
ATOM 873 N N . VAL A 1 109 ? -6.850 -19.986 -3.038 1.00 87.31 109 VAL A N 1
ATOM 874 C CA . VAL A 1 109 ? -8.220 -19.484 -2.896 1.00 87.31 109 VAL A CA 1
ATOM 875 C C . VAL A 1 109 ? -8.221 -17.967 -2.731 1.00 87.31 109 VAL A C 1
ATOM 877 O O . VAL A 1 109 ? -8.983 -17.300 -3.422 1.00 87.31 109 VAL A O 1
ATOM 880 N N . VAL A 1 110 ? -7.352 -17.408 -1.887 1.00 84.25 110 VAL A N 1
ATOM 881 C CA . VAL A 1 110 ? -7.183 -15.959 -1.689 1.00 84.25 110 VAL A CA 1
ATOM 882 C C . VAL A 1 110 ? -6.811 -15.268 -3.000 1.00 84.25 110 VAL A C 1
ATOM 884 O O . VAL A 1 110 ? -7.466 -14.294 -3.366 1.00 84.25 110 VAL A O 1
ATOM 887 N N . ALA A 1 111 ? -5.840 -15.801 -3.745 1.00 82.62 111 ALA A N 1
ATOM 888 C CA . ALA A 1 111 ? -5.444 -15.274 -5.048 1.00 82.62 111 ALA A CA 1
ATOM 889 C C . ALA A 1 111 ? -6.629 -15.260 -6.027 1.00 82.62 111 ALA A C 1
ATOM 891 O O . ALA A 1 111 ? -6.923 -14.231 -6.631 1.00 82.62 111 ALA A O 1
ATOM 892 N N . TRP A 1 112 ? -7.390 -16.357 -6.113 1.00 88.94 112 TRP A N 1
ATOM 893 C CA . TRP A 1 112 ? -8.598 -16.402 -6.942 1.00 88.94 112 TRP A CA 1
ATOM 894 C C . TRP A 1 112 ? -9.682 -15.420 -6.472 1.00 88.94 112 TRP A C 1
ATOM 896 O O . TRP A 1 112 ? -10.336 -14.772 -7.284 1.00 88.94 112 TRP A O 1
ATOM 906 N N . VAL A 1 113 ? -9.885 -15.273 -5.164 1.00 86.31 113 VAL A N 1
ATOM 907 C CA . VAL A 1 113 ? -10.841 -14.309 -4.600 1.00 86.31 113 VAL A CA 1
ATOM 908 C C . VAL A 1 113 ? -10.445 -12.872 -4.962 1.00 86.31 113 VAL A C 1
ATOM 910 O O . VAL A 1 113 ? -11.322 -12.071 -5.286 1.00 86.31 113 VAL A O 1
ATOM 913 N N . GLN A 1 114 ? -9.150 -12.555 -4.964 1.00 82.31 114 GLN A N 1
ATOM 914 C CA . GLN A 1 114 ? -8.617 -11.256 -5.386 1.00 82.31 114 GLN A CA 1
ATOM 915 C C . GLN A 1 114 ? -8.735 -11.036 -6.901 1.00 82.31 114 GLN A C 1
ATOM 917 O O . GLN A 1 114 ? -9.013 -9.917 -7.323 1.00 82.31 114 GLN A O 1
ATOM 922 N N . GLU A 1 115 ? -8.622 -12.091 -7.719 1.00 82.00 115 GLU A N 1
ATOM 923 C CA . GLU A 1 115 ? -8.955 -12.035 -9.155 1.00 82.00 115 GLU A CA 1
ATOM 924 C C . GLU A 1 115 ? -10.446 -11.713 -9.380 1.00 82.00 115 GLU A C 1
ATOM 926 O O . GLU A 1 115 ? -10.803 -11.009 -10.325 1.00 82.00 115 GLU A O 1
ATOM 931 N N . LEU A 1 116 ? -11.339 -12.237 -8.529 1.00 83.25 116 LEU A N 1
ATOM 932 C CA . LEU A 1 116 ? -12.788 -12.019 -8.633 1.00 83.25 116 LEU A CA 1
ATOM 933 C C . LEU A 1 116 ? -13.240 -10.649 -8.119 1.00 83.25 116 LEU A C 1
ATOM 935 O O . LEU A 1 116 ? -14.248 -10.119 -8.596 1.00 83.25 116 LEU A O 1
ATOM 939 N N . ASN A 1 117 ? -12.550 -10.117 -7.113 1.00 80.44 117 ASN A N 1
ATOM 940 C CA . ASN A 1 117 ? -12.837 -8.824 -6.517 1.00 80.44 117 ASN A CA 1
ATOM 941 C C . ASN A 1 117 ? -11.529 -8.105 -6.179 1.00 80.44 117 ASN A C 1
ATOM 943 O O . ASN A 1 117 ? -10.940 -8.304 -5.115 1.00 80.44 117 ASN A O 1
ATOM 947 N N . GLU A 1 118 ? -11.115 -7.242 -7.101 1.00 70.19 118 GLU A N 1
ATOM 948 C CA . GLU A 1 118 ? -9.858 -6.499 -7.032 1.00 70.19 118 GLU A CA 1
ATOM 949 C C . GLU A 1 118 ? -9.806 -5.539 -5.824 1.00 70.19 118 GLU A C 1
ATOM 951 O O . GLU A 1 118 ? -8.722 -5.240 -5.331 1.00 70.19 118 GLU A O 1
ATOM 956 N N . ASP A 1 119 ? -10.958 -5.136 -5.269 1.00 72.00 119 ASP A N 1
ATOM 957 C CA . ASP A 1 119 ? -11.074 -4.315 -4.050 1.00 72.00 119 ASP A CA 1
ATOM 958 C C . ASP A 1 119 ? -10.531 -5.026 -2.787 1.00 72.00 119 ASP A C 1
ATOM 960 O O . ASP A 1 119 ? -10.440 -4.416 -1.714 1.00 72.00 119 ASP A O 1
ATOM 964 N N . LEU A 1 120 ? -10.227 -6.327 -2.888 1.00 75.25 120 LEU A N 1
ATOM 965 C CA . LEU A 1 120 ? -9.650 -7.163 -1.829 1.00 75.25 120 LEU A CA 1
ATOM 966 C C . LEU A 1 120 ? -8.124 -7.316 -1.948 1.00 75.25 120 LEU A C 1
ATOM 968 O O . LEU A 1 120 ? -7.506 -7.972 -1.106 1.00 75.25 120 LEU A O 1
ATOM 972 N N . VAL A 1 121 ? -7.502 -6.745 -2.983 1.00 75.25 121 VAL A N 1
ATOM 973 C CA . VAL A 1 121 ? -6.048 -6.814 -3.175 1.00 75.25 121 VAL A CA 1
ATOM 974 C C . VAL A 1 121 ? -5.335 -6.093 -2.035 1.00 75.25 121 VAL A C 1
ATOM 976 O O . VAL A 1 121 ? -5.689 -4.982 -1.650 1.00 75.25 121 VAL A O 1
ATOM 979 N N . GLY A 1 122 ? -4.325 -6.753 -1.467 1.00 69.44 122 GLY A N 1
ATOM 980 C CA . GLY A 1 122 ? -3.551 -6.218 -0.349 1.00 69.44 122 GLY A CA 1
ATOM 981 C C . GLY A 1 122 ? -4.280 -6.233 0.996 1.00 69.44 122 GLY A C 1
ATOM 982 O O . GLY A 1 122 ? -3.668 -5.844 1.987 1.00 69.44 122 GLY A O 1
ATOM 983 N N . HIS A 1 123 ? -5.530 -6.694 1.063 1.00 76.56 123 HIS A N 1
ATOM 984 C CA . HIS A 1 123 ? -6.254 -6.899 2.315 1.00 76.56 123 HIS A CA 1
ATOM 985 C C . HIS A 1 123 ? -6.100 -8.329 2.826 1.00 76.56 123 HIS A C 1
ATOM 987 O O . HIS A 1 123 ? -5.923 -9.271 2.047 1.00 76.56 123 HIS A O 1
ATOM 993 N N . ASP A 1 124 ? -6.214 -8.485 4.141 1.00 76.25 124 ASP A N 1
ATOM 994 C CA . ASP A 1 124 ? -6.513 -9.774 4.734 1.00 76.25 124 ASP A CA 1
ATOM 995 C C . ASP A 1 124 ? -7.865 -10.249 4.236 1.00 76.25 124 ASP A C 1
ATOM 997 O O . ASP A 1 124 ? -8.841 -9.497 4.146 1.00 76.25 124 ASP A O 1
ATOM 1001 N N . ILE A 1 125 ? -7.916 -11.527 3.895 1.00 80.81 125 ILE A N 1
ATOM 1002 C CA . ILE A 1 125 ? -9.139 -12.161 3.445 1.00 80.81 125 ILE A CA 1
ATOM 1003 C C . ILE A 1 125 ? -9.484 -13.210 4.473 1.00 80.81 125 ILE A C 1
ATOM 1005 O O . ILE A 1 125 ? -8.722 -14.145 4.706 1.00 80.81 125 ILE A O 1
ATOM 1009 N N . SER A 1 126 ? -10.663 -13.050 5.060 1.00 85.56 126 SER A N 1
ATOM 1010 C CA . SER A 1 126 ? -11.309 -14.143 5.761 1.00 85.56 126 SER A CA 1
ATOM 1011 C C . SER A 1 126 ? -12.520 -14.598 4.967 1.00 85.56 126 SER A C 1
ATOM 1013 O O . SER A 1 126 ? -13.153 -13.826 4.241 1.00 85.56 126 SER A O 1
ATOM 1015 N N . ALA A 1 127 ? -12.852 -15.873 5.080 1.00 83.94 127 ALA A N 1
ATOM 1016 C CA . ALA A 1 127 ? -14.100 -16.396 4.555 1.00 83.94 127 ALA A CA 1
ATOM 1017 C C . ALA A 1 127 ? -14.917 -17.001 5.679 1.00 83.94 127 ALA A C 1
ATOM 1019 O O . ALA A 1 127 ? -14.396 -17.354 6.722 1.00 83.94 127 ALA A O 1
ATOM 1020 N N . SER A 1 128 ? -16.211 -17.148 5.461 1.00 86.12 128 SER A N 1
ATOM 1021 C CA . SER A 1 128 ? -17.051 -17.953 6.330 1.00 86.12 128 SER A CA 1
ATOM 1022 C C . SER A 1 128 ? -17.841 -18.938 5.499 1.00 86.12 128 SER A C 1
ATOM 1024 O O . SER A 1 128 ? -18.319 -18.599 4.414 1.00 86.12 128 SER A O 1
ATOM 1026 N N . THR A 1 129 ? -17.974 -20.153 6.005 1.00 81.19 129 THR A N 1
ATOM 1027 C CA . THR A 1 129 ? -18.793 -21.191 5.387 1.00 81.19 129 THR A CA 1
ATOM 1028 C C . THR A 1 129 ? -19.845 -21.670 6.374 1.00 81.19 129 THR A C 1
ATOM 1030 O O . THR A 1 129 ? -19.639 -21.601 7.586 1.00 81.19 129 THR A O 1
ATOM 1033 N N . ALA A 1 130 ? -20.979 -22.124 5.854 1.00 72.62 130 ALA A N 1
ATOM 1034 C CA . ALA A 1 130 ? -21.996 -22.816 6.627 1.00 72.62 130 ALA A CA 1
ATOM 1035 C C . ALA A 1 130 ? -21.951 -24.288 6.219 1.00 72.62 130 ALA A C 1
ATOM 1037 O O . ALA A 1 130 ? -22.370 -24.611 5.110 1.00 72.62 130 ALA A O 1
ATOM 1038 N N . CYS A 1 131 ? -21.416 -25.160 7.073 1.00 64.94 131 CYS A N 1
ATOM 1039 C CA . CYS A 1 131 ? -21.460 -26.597 6.815 1.00 64.94 131 CYS A CA 1
ATOM 1040 C C . CYS A 1 131 ? -22.852 -27.180 7.132 1.00 64.94 131 CYS A C 1
ATOM 1042 O O . CYS A 1 131 ? -23.696 -26.533 7.769 1.00 64.94 131 CYS A O 1
ATOM 1044 N N . LYS A 1 132 ? -23.098 -28.409 6.654 1.00 57.38 132 LYS A N 1
ATOM 1045 C CA . LYS A 1 132 ? -24.240 -29.247 7.065 1.00 57.38 132 LYS A CA 1
ATOM 1046 C C . LYS A 1 132 ? -24.227 -29.278 8.604 1.00 57.38 132 LYS A C 1
ATOM 1048 O O . LYS A 1 132 ? -23.186 -29.583 9.168 1.00 57.38 132 LYS A O 1
ATOM 1053 N N . ASP A 1 133 ? -25.331 -28.867 9.234 1.00 58.47 133 ASP A N 1
ATOM 1054 C CA . ASP A 1 133 ? -25.524 -28.608 10.684 1.00 58.47 133 ASP A CA 1
ATOM 1055 C C . ASP A 1 133 ? -25.393 -27.146 11.166 1.00 58.47 133 ASP A C 1
ATOM 1057 O O . ASP A 1 133 ? -25.378 -26.884 12.367 1.00 58.47 133 ASP A O 1
ATOM 1061 N N . HIS A 1 134 ? -25.381 -26.161 10.259 1.00 55.03 134 HIS A N 1
ATOM 1062 C CA . HIS A 1 134 ? -25.410 -24.719 10.586 1.00 55.03 134 HIS A CA 1
ATOM 1063 C C . HIS A 1 134 ? -24.214 -24.202 11.403 1.00 55.03 134 HIS A C 1
ATOM 1065 O O . HIS A 1 134 ? -24.238 -23.061 11.875 1.00 55.03 134 HIS A O 1
ATOM 1071 N N . VAL A 1 135 ? -23.146 -24.988 11.542 1.00 61.84 135 VAL A N 1
ATOM 1072 C CA . VAL A 1 135 ? -21.918 -24.509 12.173 1.00 61.84 135 VAL A CA 1
ATOM 1073 C C . VAL A 1 135 ? -21.230 -23.558 11.197 1.00 61.84 135 VAL A C 1
ATOM 1075 O O . VAL A 1 135 ? -20.856 -23.920 10.080 1.00 61.84 135 VAL A O 1
ATOM 1078 N N . ARG A 1 136 ? -21.114 -22.294 11.605 1.00 73.31 136 ARG A N 1
ATOM 1079 C CA . ARG A 1 136 ? -20.377 -21.286 10.850 1.00 73.31 136 ARG A CA 1
ATOM 1080 C C . ARG A 1 136 ? -18.920 -21.333 11.282 1.00 73.31 136 ARG A C 1
ATOM 1082 O O . ARG A 1 136 ? -18.629 -21.089 12.448 1.00 73.31 136 ARG A O 1
ATOM 1089 N N . MET A 1 137 ? -18.026 -21.611 10.342 1.00 70.75 137 MET A N 1
ATOM 1090 C CA . MET A 1 137 ? -16.583 -21.548 10.573 1.00 70.75 137 MET A CA 1
ATOM 1091 C C . MET A 1 137 ? -15.990 -20.394 9.772 1.00 70.75 137 MET A C 1
ATOM 1093 O O . MET A 1 137 ? -16.296 -20.246 8.585 1.00 70.75 137 MET A O 1
ATOM 1097 N N . ASP A 1 138 ? -15.183 -19.568 10.438 1.00 82.12 138 ASP A N 1
ATOM 1098 C CA . ASP A 1 138 ? -14.420 -18.488 9.817 1.00 82.12 138 ASP A CA 1
ATOM 1099 C C . ASP A 1 138 ? -13.023 -19.012 9.436 1.00 82.12 138 ASP A C 1
ATOM 1101 O O . ASP A 1 138 ? -12.331 -19.606 10.255 1.00 82.12 138 ASP A O 1
ATOM 1105 N N . VAL A 1 139 ? -12.624 -18.802 8.185 1.00 81.44 139 VAL A N 1
ATOM 1106 C CA . VAL A 1 139 ? -11.353 -19.218 7.587 1.00 81.44 139 VAL A CA 1
ATOM 1107 C C . VAL A 1 139 ? -10.436 -18.018 7.512 1.00 81.44 139 VAL A C 1
ATOM 1109 O O . VAL A 1 139 ? -10.776 -17.034 6.855 1.00 81.44 139 VAL A O 1
ATOM 1112 N N . SER A 1 140 ? -9.277 -18.113 8.147 1.00 76.44 140 SER A N 1
ATOM 1113 C CA . SER A 1 140 ? -8.202 -17.120 8.052 1.00 76.44 140 SER A CA 1
ATOM 1114 C C . SER A 1 140 ? -6.823 -17.749 7.834 1.00 76.44 140 SER A C 1
ATOM 1116 O O . SER A 1 140 ? -5.849 -17.026 7.666 1.00 76.44 140 SER A O 1
ATOM 1118 N N . SER A 1 141 ? -6.724 -19.081 7.812 1.00 78.25 141 SER A N 1
ATOM 1119 C CA . SER A 1 141 ? -5.465 -19.810 7.655 1.00 78.25 141 SER A CA 1
ATOM 1120 C C . SER A 1 141 ? -5.662 -21.121 6.893 1.00 78.25 141 SER A C 1
ATOM 1122 O O . SER A 1 141 ? -6.778 -21.641 6.800 1.00 78.25 141 SER A O 1
ATOM 1124 N N . GLN A 1 142 ? -4.554 -21.670 6.382 1.00 83.94 142 GLN A N 1
ATOM 1125 C CA . GLN A 1 142 ? -4.516 -22.982 5.731 1.00 83.94 142 GLN A CA 1
ATOM 1126 C C . GLN A 1 142 ? -5.074 -24.085 6.640 1.00 83.94 142 GLN A C 1
ATOM 1128 O O . GLN A 1 142 ? -5.920 -24.859 6.212 1.00 83.94 142 GLN A O 1
ATOM 1133 N N . GLU A 1 143 ? -4.666 -24.104 7.911 1.00 80.75 143 GLU A N 1
ATOM 1134 C CA . GLU A 1 143 ? -5.090 -25.122 8.877 1.00 80.75 143 GLU A CA 1
ATOM 1135 C C . GLU A 1 143 ? -6.616 -25.155 9.050 1.00 80.75 143 GLU A C 1
ATOM 1137 O O . GLU A 1 143 ? -7.236 -26.215 8.987 1.00 80.75 143 GLU A O 1
ATOM 1142 N N . VAL A 1 144 ? -7.245 -23.987 9.218 1.00 81.25 144 VAL A N 1
ATOM 1143 C CA . VAL A 1 144 ? -8.703 -23.899 9.382 1.00 81.25 144 VAL A CA 1
ATOM 1144 C C . VAL A 1 144 ? -9.422 -24.248 8.078 1.00 81.25 144 VAL A C 1
ATOM 1146 O O . VAL A 1 144 ? -10.491 -24.862 8.099 1.00 81.25 144 VAL A O 1
ATOM 1149 N N . PHE A 1 145 ? -8.833 -23.894 6.935 1.00 85.69 145 PHE A N 1
ATOM 1150 C CA . PHE A 1 145 ? -9.369 -24.266 5.632 1.00 85.69 145 PHE A CA 1
ATOM 1151 C C . PHE A 1 145 ? -9.369 -25.788 5.436 1.00 85.69 145 PHE A C 1
ATOM 1153 O O . PHE A 1 145 ? -10.393 -26.353 5.049 1.00 85.69 145 PHE A O 1
ATOM 1160 N N . ASP A 1 146 ? -8.275 -26.463 5.790 1.00 81.31 146 ASP A N 1
ATOM 1161 C CA . ASP A 1 146 ? -8.163 -27.920 5.706 1.00 81.31 146 ASP A CA 1
ATOM 1162 C C . ASP A 1 146 ? -9.159 -28.627 6.634 1.00 81.31 146 ASP A C 1
ATOM 1164 O O . ASP A 1 146 ? -9.839 -29.564 6.208 1.00 81.31 146 ASP A O 1
ATOM 1168 N N . GLN A 1 147 ? -9.334 -28.126 7.863 1.00 77.62 147 GLN A N 1
ATOM 1169 C CA . GLN A 1 147 ? -10.346 -28.635 8.797 1.00 77.62 147 GLN A CA 1
ATOM 1170 C C . GLN A 1 147 ? -11.761 -28.558 8.207 1.00 77.62 147 GLN A C 1
ATOM 1172 O O . GLN A 1 147 ? -12.551 -29.494 8.346 1.00 77.62 147 GLN A O 1
ATOM 1177 N N . ILE A 1 148 ? -12.088 -27.463 7.517 1.00 77.94 148 ILE A N 1
ATOM 1178 C CA . ILE A 1 148 ? -13.384 -27.295 6.854 1.00 77.94 148 ILE A CA 1
ATOM 1179 C C . ILE A 1 148 ? -13.551 -28.294 5.715 1.00 77.94 148 ILE A C 1
ATOM 1181 O O . ILE A 1 148 ? -14.587 -28.954 5.642 1.00 77.94 148 ILE A O 1
ATOM 1185 N N . LEU A 1 149 ? -12.554 -28.431 4.838 1.00 79.25 149 LEU A N 1
ATOM 1186 C CA . LEU A 1 149 ? -12.628 -29.384 3.730 1.00 79.25 149 LEU A CA 1
ATOM 1187 C C . LEU A 1 149 ? -12.815 -30.817 4.245 1.00 79.25 149 LEU A C 1
ATOM 1189 O O . LEU A 1 149 ? -13.634 -31.562 3.705 1.00 79.25 149 LEU A O 1
ATOM 1193 N N . ASP A 1 150 ? -12.125 -31.182 5.325 1.00 78.50 150 ASP A N 1
ATOM 1194 C CA . ASP A 1 150 ? -12.275 -32.484 5.973 1.00 78.50 150 ASP A CA 1
ATOM 1195 C C . ASP A 1 150 ? -13.672 -32.692 6.569 1.00 78.50 150 ASP A C 1
ATOM 1197 O O . ASP A 1 150 ? -14.233 -33.784 6.447 1.00 78.50 150 ASP A O 1
ATOM 1201 N N . LEU A 1 151 ? -14.265 -31.666 7.186 1.00 71.44 151 LEU A N 1
ATOM 1202 C CA . LEU A 1 151 ? -15.632 -31.739 7.708 1.00 71.44 151 LEU A CA 1
ATOM 1203 C C . LEU A 1 151 ? -16.654 -31.960 6.591 1.00 71.44 151 LEU A C 1
ATOM 1205 O O . LEU A 1 151 ? -17.514 -32.834 6.717 1.00 71.44 151 LEU A O 1
ATOM 1209 N N . TYR A 1 152 ? -16.533 -31.228 5.481 1.00 73.31 152 TYR A N 1
ATOM 1210 C CA . TYR A 1 152 ? -17.397 -31.423 4.316 1.00 73.31 152 TYR A CA 1
ATOM 1211 C C . TYR A 1 152 ? -17.220 -32.819 3.711 1.00 73.31 152 TYR A C 1
ATOM 1213 O O . TYR A 1 152 ? -18.209 -33.488 3.423 1.00 73.31 152 TYR A O 1
ATOM 1221 N N . LEU A 1 153 ? -15.982 -33.309 3.584 1.00 73.25 153 LEU A N 1
ATOM 1222 C CA . LEU A 1 153 ? -15.724 -34.657 3.069 1.00 73.25 153 LEU A CA 1
ATOM 1223 C C . LEU A 1 153 ? -16.343 -35.735 3.956 1.00 73.25 153 LEU A C 1
ATOM 1225 O O . LEU A 1 153 ? -16.955 -36.667 3.442 1.00 73.25 153 LEU A O 1
ATOM 1229 N N . ARG A 1 154 ? -16.225 -35.612 5.282 1.00 68.06 154 ARG A N 1
ATOM 1230 C CA . ARG A 1 154 ? -16.834 -36.564 6.225 1.00 68.06 154 ARG A CA 1
ATOM 1231 C C . ARG A 1 154 ? -18.360 -36.554 6.141 1.00 68.06 154 ARG A C 1
ATOM 1233 O O . ARG A 1 154 ? -18.961 -37.626 6.117 1.00 68.06 154 ARG A O 1
ATOM 1240 N N . ALA A 1 155 ? -18.977 -35.374 6.078 1.00 63.66 155 ALA A N 1
ATOM 1241 C CA . ALA A 1 155 ? -20.431 -35.237 5.978 1.00 63.66 155 ALA A CA 1
ATOM 1242 C C . ALA A 1 155 ? -20.982 -35.836 4.671 1.00 63.66 155 ALA A C 1
ATOM 1244 O O . ALA A 1 155 ? -22.037 -36.474 4.659 1.00 63.66 155 ALA A O 1
ATOM 1245 N N . GLU A 1 156 ? -20.252 -35.665 3.573 1.00 63.31 156 GLU A N 1
ATOM 1246 C CA . GLU A 1 156 ? -20.649 -36.166 2.260 1.00 63.31 156 GLU A CA 1
ATOM 1247 C C . GLU A 1 156 ? -20.398 -37.677 2.106 1.00 63.31 156 GLU A C 1
ATOM 1249 O O . GLU A 1 156 ? -21.283 -38.400 1.652 1.00 63.31 156 GLU A O 1
ATOM 1254 N N . LEU A 1 157 ? -19.276 -38.206 2.610 1.00 61.06 157 LEU A N 1
ATOM 1255 C CA . LEU A 1 157 ? -19.011 -39.655 2.634 1.00 61.06 157 LEU A CA 1
ATOM 1256 C C . LEU A 1 157 ? -20.003 -40.438 3.507 1.00 61.06 157 LEU A C 1
ATOM 1258 O O . LEU A 1 157 ? -20.280 -41.602 3.229 1.00 61.06 157 LEU A O 1
ATOM 1262 N N . ALA A 1 158 ? -20.548 -39.813 4.554 1.00 56.53 158 ALA A N 1
ATOM 1263 C CA . ALA A 1 158 ? -21.586 -40.416 5.387 1.00 56.53 158 ALA A CA 1
ATOM 1264 C C . ALA A 1 158 ? -22.963 -40.471 4.696 1.00 56.53 158 ALA A C 1
ATOM 1266 O O . ALA A 1 158 ? -23.835 -41.210 5.152 1.00 56.53 158 ALA A O 1
ATOM 1267 N N . SER A 1 159 ? -23.173 -39.690 3.628 1.00 54.69 159 SER A N 1
ATOM 1268 C CA . SER A 1 159 ? -24.475 -39.551 2.966 1.00 54.69 159 SER A CA 1
ATOM 1269 C C . SER A 1 159 ? -24.545 -40.132 1.549 1.00 54.69 159 SER A C 1
ATOM 1271 O O . SER A 1 159 ? -25.640 -40.519 1.143 1.00 54.69 159 SER A O 1
ATOM 1273 N N . ASP A 1 160 ? -23.428 -40.286 0.826 1.00 49.31 160 ASP A N 1
ATOM 1274 C CA . ASP A 1 160 ? -23.416 -40.918 -0.501 1.00 49.31 160 ASP A CA 1
ATOM 1275 C C . ASP A 1 160 ? -22.059 -41.579 -0.842 1.00 49.31 160 ASP A C 1
ATOM 1277 O O . ASP A 1 160 ? -20.992 -40.972 -0.742 1.00 49.31 160 ASP A O 1
ATOM 1281 N N . SER A 1 161 ? -22.084 -42.839 -1.294 1.00 51.41 161 SER A N 1
ATOM 1282 C CA . SER A 1 161 ? -20.876 -43.621 -1.637 1.00 51.41 161 SER A CA 1
ATOM 1283 C C . SER A 1 161 ? -20.259 -43.270 -3.004 1.00 51.41 161 SER A C 1
ATOM 1285 O O . SER A 1 161 ? -19.169 -43.748 -3.333 1.00 51.41 161 SER A O 1
ATOM 1287 N N . ASN A 1 162 ? -20.924 -42.409 -3.787 1.00 55.66 162 ASN A N 1
ATOM 1288 C CA . ASN A 1 162 ? -20.542 -42.029 -5.153 1.00 55.66 162 ASN A CA 1
ATOM 1289 C C . ASN A 1 162 ? -20.082 -40.566 -5.298 1.00 55.66 162 ASN A C 1
ATOM 1291 O O . ASN A 1 162 ? -20.238 -39.973 -6.370 1.00 55.66 162 ASN A O 1
ATOM 1295 N N . LEU A 1 163 ? -19.503 -39.972 -4.251 1.00 56.62 163 LEU A N 1
ATOM 1296 C CA . LEU A 1 163 ? -19.045 -38.583 -4.299 1.00 56.62 163 LEU A CA 1
ATOM 1297 C C . LEU A 1 163 ? -17.992 -38.365 -5.403 1.00 56.62 163 LEU A C 1
ATOM 1299 O O . LEU A 1 163 ? -16.908 -38.948 -5.366 1.00 56.62 163 LEU A O 1
ATOM 1303 N N . LYS A 1 164 ? -18.314 -37.515 -6.389 1.00 62.41 164 LYS A N 1
ATOM 1304 C CA . LYS A 1 164 ? -17.419 -37.173 -7.511 1.00 62.41 164 LYS A CA 1
ATOM 1305 C C . LYS A 1 164 ? -16.705 -35.831 -7.347 1.00 62.41 164 LYS A C 1
ATOM 1307 O O . LYS A 1 164 ? -15.651 -35.672 -7.946 1.00 62.41 164 LYS A O 1
ATOM 1312 N N . VAL A 1 165 ? -17.275 -34.882 -6.596 1.00 65.12 165 VAL A N 1
ATOM 1313 C CA . VAL A 1 165 ? -16.755 -33.516 -6.374 1.00 65.12 165 VAL A CA 1
ATOM 1314 C C . VAL A 1 165 ? -17.209 -33.029 -4.994 1.00 65.12 165 VAL A C 1
ATOM 1316 O O . VAL A 1 165 ? -18.354 -33.260 -4.615 1.00 65.12 165 VAL A O 1
ATOM 1319 N N . LEU A 1 166 ? -16.326 -32.355 -4.256 1.00 74.25 166 LEU A N 1
ATOM 1320 C CA . LEU A 1 166 ? -16.633 -31.687 -2.992 1.00 74.25 166 LEU A CA 1
ATOM 1321 C C . LEU A 1 166 ? -17.057 -30.238 -3.256 1.00 74.25 166 LEU A C 1
ATOM 1323 O O . LEU A 1 166 ? -16.233 -29.434 -3.689 1.00 74.25 166 LEU A O 1
ATOM 1327 N N . GLU A 1 167 ? -18.309 -29.884 -2.981 1.00 76.25 167 GLU A N 1
ATOM 1328 C CA . GLU A 1 167 ? -18.808 -28.518 -3.176 1.00 76.25 167 GLU A CA 1
ATOM 1329 C C . GLU A 1 167 ? -18.803 -27.718 -1.868 1.00 76.25 167 GLU A C 1
ATOM 1331 O O . GLU A 1 167 ? -19.402 -28.124 -0.875 1.00 76.25 167 GLU A O 1
ATOM 1336 N N . VAL A 1 168 ? -18.152 -26.550 -1.870 1.00 80.88 168 VAL A N 1
ATOM 1337 C CA . VAL A 1 168 ? -18.082 -25.654 -0.704 1.00 80.88 168 VAL A CA 1
ATOM 1338 C C . VAL A 1 168 ? -18.418 -24.226 -1.123 1.00 80.88 168 VAL A C 1
ATOM 1340 O O . VAL A 1 168 ? -17.876 -23.693 -2.091 1.00 80.88 168 VAL A O 1
ATOM 1343 N N . THR A 1 169 ? -19.303 -23.567 -0.375 1.00 83.62 169 THR A N 1
ATOM 1344 C CA . THR A 1 169 ? -19.603 -22.142 -0.579 1.00 83.62 169 THR A CA 1
ATOM 1345 C C . THR A 1 169 ? -18.885 -21.297 0.465 1.00 83.62 169 THR A C 1
ATOM 1347 O O . THR A 1 169 ? -18.999 -21.547 1.669 1.00 83.62 169 THR A O 1
ATOM 1350 N N . LEU A 1 170 ? -18.163 -20.279 -0.005 1.00 84.81 170 LEU A N 1
ATOM 1351 C CA . LEU A 1 170 ? -17.416 -19.341 0.823 1.00 84.81 170 LEU A CA 1
ATOM 1352 C C . LEU A 1 170 ? -18.040 -17.944 0.731 1.00 84.81 170 LEU A C 1
ATOM 1354 O O . LEU A 1 170 ? -18.210 -17.373 -0.347 1.00 84.81 170 LEU A O 1
ATOM 1358 N N . THR A 1 171 ? -18.354 -17.374 1.892 1.00 86.69 171 THR A N 1
ATOM 1359 C CA . THR A 1 171 ? -18.751 -15.971 2.036 1.00 86.69 171 THR A CA 1
ATOM 1360 C C . THR A 1 171 ? -17.532 -15.157 2.433 1.00 86.69 171 THR A C 1
ATOM 1362 O O . THR A 1 171 ? -17.043 -15.303 3.551 1.00 86.69 171 THR A O 1
ATOM 1365 N N . ILE A 1 172 ? -17.055 -14.306 1.530 1.00 87.75 172 ILE A N 1
ATOM 1366 C CA . ILE A 1 172 ? -15.833 -13.521 1.720 1.00 87.75 172 ILE A CA 1
ATOM 1367 C C . ILE A 1 172 ? -16.099 -12.297 2.595 1.00 87.75 172 ILE A C 1
ATOM 1369 O O . ILE A 1 172 ? -17.089 -11.590 2.406 1.00 87.75 172 ILE A O 1
ATOM 1373 N N . LYS A 1 173 ? -15.187 -12.037 3.529 1.00 85.69 173 LYS A N 1
ATOM 1374 C CA . LYS A 1 173 ? -15.118 -10.823 4.336 1.00 85.69 173 LYS A CA 1
ATOM 1375 C C . LYS A 1 173 ? -13.791 -10.124 4.036 1.00 85.69 173 LYS A C 1
ATOM 1377 O O . LYS A 1 173 ? -12.723 -10.722 4.170 1.00 85.69 173 LYS A O 1
ATOM 1382 N N . LYS A 1 174 ? -13.880 -8.854 3.638 1.00 81.94 174 LYS A N 1
ATOM 1383 C CA . LYS A 1 174 ? -12.722 -7.966 3.514 1.00 81.94 174 LYS A CA 1
ATOM 1384 C C . LYS A 1 174 ? -12.201 -7.661 4.918 1.00 81.94 174 LYS A C 1
ATOM 1386 O O . LYS A 1 174 ? -12.955 -7.160 5.749 1.00 81.94 174 LYS A O 1
ATOM 1391 N N . GLY A 1 175 ? -10.955 -8.020 5.183 1.00 75.50 175 GLY A N 1
ATOM 1392 C CA . GLY A 1 175 ? -10.250 -7.678 6.408 1.00 75.50 175 GLY A CA 1
ATOM 1393 C C . GLY A 1 175 ? -9.554 -6.318 6.314 1.00 75.50 175 GLY A C 1
ATOM 1394 O O . GLY A 1 175 ? -9.691 -5.602 5.311 1.00 75.50 175 GLY A O 1
ATOM 1395 N N . PRO A 1 176 ? -8.789 -5.947 7.353 1.00 73.88 176 PRO A N 1
ATOM 1396 C CA . PRO A 1 176 ? -7.883 -4.813 7.263 1.00 73.88 176 PRO A CA 1
ATOM 1397 C C . PRO A 1 176 ? -6.859 -5.041 6.144 1.00 73.88 176 PRO A C 1
ATOM 1399 O O . PRO A 1 176 ? -6.763 -6.112 5.547 1.00 73.88 176 PRO A O 1
ATOM 1402 N N . LEU A 1 177 ? -6.103 -4.005 5.812 1.00 74.62 177 LEU A N 1
ATOM 1403 C CA . LEU A 1 177 ? -4.924 -4.171 4.970 1.00 74.62 177 LEU A CA 1
ATOM 1404 C C . LEU A 1 177 ? -3.955 -5.209 5.580 1.00 74.62 177 LEU A C 1
ATOM 1406 O O . LEU A 1 177 ? -3.968 -5.431 6.780 1.00 74.62 177 LEU A O 1
ATOM 1410 N N . LYS A 1 178 ? -3.114 -5.860 4.779 1.00 72.94 178 LYS A N 1
ATOM 1411 C CA . LYS A 1 178 ? -2.079 -6.753 5.324 1.00 72.94 178 LYS A CA 1
ATOM 1412 C C . LYS A 1 178 ? -1.037 -5.966 6.119 1.00 72.94 178 LYS A C 1
ATOM 1414 O O . LYS A 1 178 ? -0.627 -4.886 5.693 1.00 72.94 178 LYS A O 1
ATOM 1419 N N . ALA A 1 179 ? -0.602 -6.503 7.255 1.00 72.31 179 ALA A N 1
ATOM 1420 C CA . ALA A 1 179 ? 0.484 -5.921 8.038 1.00 72.31 179 ALA A CA 1
ATOM 1421 C C . ALA A 1 179 ? 1.844 -6.078 7.326 1.00 72.31 179 ALA A C 1
ATOM 1423 O O . ALA A 1 179 ? 1.958 -6.704 6.272 1.00 72.31 179 ALA A O 1
ATOM 1424 N N . PHE A 1 180 ? 2.886 -5.469 7.890 1.00 74.81 180 PHE A N 1
ATOM 1425 C CA . PHE A 1 180 ? 4.249 -5.629 7.390 1.00 74.81 180 PHE A CA 1
ATOM 1426 C C . PHE A 1 180 ? 4.830 -6.982 7.799 1.00 74.81 180 PHE A C 1
ATOM 1428 O O . PHE A 1 180 ? 4.527 -7.495 8.870 1.00 74.81 180 PHE A O 1
ATOM 1435 N N . SER A 1 181 ? 5.742 -7.519 6.997 1.00 72.25 181 SER A N 1
ATOM 1436 C CA . SER A 1 181 ? 6.529 -8.710 7.326 1.00 72.25 181 SER A CA 1
ATOM 1437 C C . SER A 1 181 ? 7.984 -8.351 7.611 1.00 72.25 181 SER A C 1
ATOM 1439 O O . SER A 1 181 ? 8.489 -7.306 7.200 1.00 72.25 181 SER A O 1
ATOM 1441 N N . LYS A 1 182 ? 8.698 -9.237 8.308 1.00 71.19 182 LYS A N 1
ATOM 1442 C CA . LYS A 1 182 ? 10.156 -9.134 8.470 1.00 71.19 182 LYS A CA 1
ATOM 1443 C C . LYS A 1 182 ? 10.855 -9.383 7.132 1.00 71.19 182 LYS A C 1
ATOM 1445 O O . LYS A 1 182 ? 10.520 -10.333 6.432 1.00 71.19 182 LYS A O 1
ATOM 1450 N N . PHE A 1 183 ? 11.863 -8.579 6.803 1.00 69.88 183 PHE A N 1
ATOM 1451 C CA . PHE A 1 183 ? 12.655 -8.780 5.589 1.00 69.88 183 PHE A CA 1
ATOM 1452 C C . PHE A 1 183 ? 13.982 -9.490 5.891 1.00 69.88 183 PHE A C 1
ATOM 1454 O O . PHE A 1 183 ? 14.788 -8.964 6.655 1.00 69.88 183 PHE A O 1
ATOM 1461 N N . VAL A 1 184 ? 14.235 -10.668 5.297 1.00 62.41 184 VAL A N 1
ATOM 1462 C CA . VAL A 1 184 ? 15.426 -11.488 5.644 1.00 62.41 184 VAL A CA 1
ATOM 1463 C C . VAL A 1 184 ? 16.252 -11.963 4.428 1.00 62.41 184 VAL A C 1
ATOM 1465 O O . VAL A 1 184 ? 17.381 -12.418 4.594 1.00 62.41 184 VAL A O 1
ATOM 1468 N N . GLY A 1 185 ? 15.756 -11.822 3.192 1.00 67.88 185 GLY A N 1
ATOM 1469 C CA . GLY A 1 185 ? 16.328 -12.521 2.024 1.00 67.88 185 GLY A CA 1
ATOM 1470 C C . GLY A 1 185 ? 17.303 -11.732 1.140 1.00 67.88 185 GLY A C 1
ATOM 1471 O O . GLY A 1 185 ? 18.382 -12.222 0.830 1.00 67.88 185 GLY A O 1
ATOM 1472 N N . ASP A 1 186 ? 16.938 -10.530 0.695 1.00 75.38 186 ASP A N 1
ATOM 1473 C CA . ASP A 1 186 ? 17.644 -9.838 -0.399 1.00 75.38 186 ASP A CA 1
ATOM 1474 C C . ASP A 1 186 ? 18.954 -9.183 0.058 1.00 75.38 186 ASP A C 1
ATOM 1476 O O . ASP A 1 186 ? 18.976 -8.327 0.944 1.00 75.38 186 ASP A O 1
ATOM 1480 N N . ARG A 1 187 ? 20.060 -9.560 -0.586 1.00 73.38 187 ARG A N 1
ATOM 1481 C CA . ARG A 1 187 ? 21.392 -9.021 -0.308 1.00 73.38 187 ARG A CA 1
ATOM 1482 C C . ARG A 1 187 ? 21.506 -7.524 -0.599 1.00 73.38 187 ARG A C 1
ATOM 1484 O O . ARG A 1 187 ? 22.159 -6.819 0.156 1.00 73.38 187 ARG A O 1
ATOM 1491 N N . GLY A 1 188 ? 20.878 -7.031 -1.667 1.00 75.25 188 GLY A N 1
ATOM 1492 C CA . GLY A 1 188 ? 20.869 -5.604 -1.984 1.00 75.25 188 GLY A CA 1
ATOM 1493 C C . GLY A 1 188 ? 20.209 -4.811 -0.861 1.00 75.25 188 GLY A C 1
ATOM 1494 O O . GLY A 1 188 ? 20.739 -3.787 -0.434 1.00 75.25 188 GLY A O 1
ATOM 1495 N N . VAL A 1 189 ? 19.111 -5.336 -0.311 1.00 78.69 189 VAL A N 1
ATOM 1496 C CA . VAL A 1 189 ? 18.482 -4.778 0.893 1.00 78.69 189 VAL A CA 1
ATOM 1497 C C . VAL A 1 189 ? 19.404 -4.884 2.103 1.00 78.69 189 VAL A C 1
ATOM 1499 O O . VAL A 1 189 ? 19.583 -3.887 2.787 1.00 78.69 189 VAL A O 1
ATOM 1502 N N . GLN A 1 190 ? 20.044 -6.028 2.354 1.00 78.75 190 GLN A N 1
ATOM 1503 C CA . GLN A 1 190 ? 20.989 -6.177 3.470 1.00 78.75 190 GLN A CA 1
ATOM 1504 C C . GLN A 1 190 ? 22.165 -5.192 3.382 1.00 78.75 190 GLN A C 1
ATOM 1506 O O . GLN A 1 190 ? 22.543 -4.595 4.387 1.00 78.75 190 GLN A O 1
ATOM 1511 N N . ASP A 1 191 ? 22.741 -5.000 2.198 1.00 78.19 191 ASP A N 1
ATOM 1512 C CA . ASP A 1 191 ? 23.848 -4.070 1.975 1.00 78.19 191 ASP A CA 1
ATOM 1513 C C . ASP A 1 191 ? 23.370 -2.614 2.136 1.00 78.19 191 ASP A C 1
ATOM 1515 O O . ASP A 1 191 ? 24.007 -1.828 2.840 1.00 78.19 191 ASP A O 1
ATOM 1519 N N . GLY A 1 192 ? 22.193 -2.274 1.598 1.00 79.81 192 GLY A N 1
ATOM 1520 C CA . GLY A 1 192 ? 21.550 -0.976 1.822 1.00 79.81 192 GLY A CA 1
ATOM 1521 C C . GLY A 1 192 ? 21.226 -0.712 3.298 1.00 79.81 192 GLY A C 1
ATOM 1522 O O . GLY A 1 192 ? 21.502 0.374 3.805 1.00 79.81 192 GLY A O 1
ATOM 1523 N N . MET A 1 193 ? 20.730 -1.719 4.025 1.00 80.06 193 MET A N 1
ATOM 1524 C CA . MET A 1 193 ? 20.496 -1.673 5.473 1.00 80.06 193 MET A CA 1
ATOM 1525 C C . MET A 1 193 ? 21.792 -1.444 6.240 1.00 80.06 193 MET A C 1
ATOM 1527 O O . MET A 1 193 ? 21.815 -0.650 7.175 1.00 80.06 193 MET A O 1
ATOM 1531 N N . LYS A 1 194 ? 22.887 -2.105 5.852 1.00 79.38 194 LYS A N 1
ATOM 1532 C CA . LYS A 1 194 ? 24.179 -1.906 6.510 1.00 79.38 194 LYS A CA 1
ATOM 1533 C C . LYS A 1 194 ? 24.668 -0.472 6.351 1.00 79.38 194 LYS A C 1
ATOM 1535 O O . LYS A 1 194 ? 25.077 0.119 7.346 1.00 79.38 194 LYS A O 1
ATOM 1540 N N . VAL A 1 195 ? 24.551 0.109 5.153 1.00 80.19 195 VAL A N 1
ATOM 1541 C CA . VAL A 1 195 ? 24.863 1.529 4.905 1.00 80.19 195 VAL A CA 1
ATOM 1542 C C . VAL A 1 195 ? 23.974 2.444 5.748 1.00 80.19 195 VAL A C 1
ATOM 1544 O O . VAL A 1 195 ? 24.474 3.339 6.427 1.00 80.19 195 VAL A O 1
ATOM 1547 N N . LEU A 1 196 ? 22.668 2.187 5.748 1.00 79.12 196 LEU A N 1
ATOM 1548 C CA . LEU A 1 196 ? 21.667 2.938 6.502 1.00 79.12 196 LEU A CA 1
ATOM 1549 C C . LEU A 1 196 ? 21.901 2.912 8.019 1.00 79.12 196 LEU A C 1
ATOM 1551 O O . LEU A 1 196 ? 21.708 3.928 8.683 1.00 79.12 196 LEU A O 1
ATOM 1555 N N . LEU A 1 197 ? 22.352 1.776 8.551 1.00 78.19 197 LEU A N 1
ATOM 1556 C CA . LEU A 1 197 ? 22.681 1.574 9.964 1.00 78.19 197 LEU A CA 1
ATOM 1557 C C . LEU A 1 197 ? 24.144 1.927 10.305 1.00 78.19 197 LEU A C 1
ATOM 1559 O O . LEU A 1 197 ? 24.544 1.814 11.460 1.00 78.19 197 LEU A O 1
ATOM 1563 N N . GLY A 1 198 ? 24.960 2.344 9.329 1.00 74.19 198 GLY A N 1
ATOM 1564 C CA . GLY A 1 198 ? 26.365 2.712 9.544 1.00 74.19 198 GLY A CA 1
ATOM 1565 C C . GLY A 1 198 ? 27.304 1.537 9.856 1.00 74.19 198 GLY A C 1
ATOM 1566 O O . GLY A 1 198 ? 28.323 1.721 10.520 1.00 74.19 198 GLY A O 1
ATOM 1567 N N . THR A 1 199 ? 26.982 0.329 9.392 1.00 77.00 199 THR A N 1
ATOM 1568 C CA . THR A 1 199 ? 27.769 -0.900 9.603 1.00 77.00 199 THR A CA 1
ATOM 1569 C C . THR A 1 199 ? 28.556 -1.305 8.348 1.00 77.00 199 THR A C 1
ATOM 1571 O O . THR A 1 199 ? 28.186 -0.977 7.221 1.00 77.00 199 THR A O 1
ATOM 1574 N N . ALA A 1 200 ? 29.682 -2.007 8.527 1.00 67.31 200 ALA A N 1
ATOM 1575 C CA . ALA A 1 200 ? 30.538 -2.445 7.420 1.00 67.31 200 ALA A CA 1
ATOM 1576 C C . ALA A 1 200 ? 29.901 -3.592 6.607 1.00 67.31 200 ALA A C 1
ATOM 1578 O O . ALA A 1 200 ? 29.283 -4.493 7.177 1.00 67.31 200 ALA A O 1
ATOM 1579 N N . TYR A 1 201 ? 30.096 -3.600 5.282 1.00 64.25 201 TYR A N 1
ATOM 1580 C CA . TYR A 1 201 ? 29.573 -4.634 4.378 1.00 64.25 201 TYR A CA 1
ATOM 1581 C C . TYR A 1 201 ? 30.623 -5.122 3.361 1.00 64.25 201 TYR A C 1
ATOM 1583 O O . TYR A 1 201 ? 31.543 -4.385 3.005 1.00 64.25 201 TYR A O 1
ATOM 1591 N N . ASP A 1 202 ? 30.512 -6.387 2.934 1.00 63.34 202 ASP A N 1
ATOM 1592 C CA . ASP A 1 202 ? 31.454 -7.040 2.012 1.00 63.34 202 ASP A CA 1
ATOM 1593 C C . ASP A 1 202 ? 30.971 -6.925 0.557 1.00 63.34 202 ASP A C 1
ATOM 1595 O O . ASP A 1 202 ? 29.962 -7.513 0.168 1.00 63.34 202 ASP A O 1
ATOM 1599 N N . LEU A 1 203 ? 31.733 -6.190 -0.254 1.00 57.28 203 LEU A N 1
ATOM 1600 C CA . LEU A 1 203 ? 31.469 -5.923 -1.672 1.00 57.28 203 LEU A CA 1
ATOM 1601 C C . LEU A 1 203 ? 31.743 -7.123 -2.602 1.00 57.28 203 LEU A C 1
ATOM 1603 O O . LEU A 1 203 ? 31.475 -7.035 -3.798 1.00 57.28 203 LEU A O 1
ATOM 1607 N N . ARG A 1 204 ? 32.331 -8.222 -2.107 1.00 55.31 204 ARG A N 1
ATOM 1608 C CA . ARG A 1 204 ? 32.898 -9.288 -2.962 1.00 55.31 204 ARG A CA 1
ATOM 1609 C C . ARG A 1 204 ? 31.961 -10.434 -3.314 1.00 55.31 204 ARG A C 1
ATOM 1611 O O . ARG A 1 204 ? 32.337 -11.288 -4.112 1.00 55.31 204 ARG A O 1
ATOM 1618 N N . GLN A 1 205 ? 30.777 -10.495 -2.726 1.00 53.66 205 GLN A N 1
ATOM 1619 C CA . GLN A 1 205 ? 29.820 -11.554 -3.027 1.00 53.66 205 GLN A CA 1
ATOM 1620 C C . GLN A 1 205 ? 28.689 -10.974 -3.902 1.00 53.66 205 GLN A C 1
ATOM 1622 O O . GLN A 1 205 ? 28.360 -9.796 -3.811 1.00 53.66 205 GLN A O 1
ATOM 1627 N N . GLN A 1 206 ? 28.101 -11.783 -4.778 1.00 47.91 206 GLN A N 1
ATOM 1628 C CA . GLN A 1 206 ? 26.908 -11.418 -5.545 1.00 47.91 206 GLN A CA 1
ATOM 1629 C C . GLN A 1 206 ? 25.834 -12.462 -5.278 1.00 47.91 206 GLN A C 1
ATOM 1631 O O . GLN A 1 206 ? 26.092 -13.658 -5.389 1.00 47.91 206 GLN A O 1
ATOM 1636 N N . SER A 1 207 ? 24.634 -12.012 -4.931 1.00 50.59 207 SER A N 1
ATOM 1637 C CA . SER A 1 207 ? 23.439 -12.851 -4.903 1.00 50.59 207 SER A CA 1
ATOM 1638 C C . SER A 1 207 ? 22.203 -11.964 -4.808 1.00 50.59 207 SER A C 1
ATOM 1640 O O . SER A 1 207 ? 22.114 -11.118 -3.927 1.00 50.59 207 SER A O 1
ATOM 1642 N N . HIS A 1 208 ? 21.242 -12.160 -5.706 1.00 53.38 208 HIS A N 1
ATOM 1643 C CA . HIS A 1 208 ? 19.871 -11.699 -5.510 1.00 53.38 208 HIS A CA 1
ATOM 1644 C C . HIS A 1 208 ? 19.094 -12.885 -4.949 1.00 53.38 208 HIS A C 1
ATOM 1646 O O . HIS A 1 208 ? 19.094 -13.958 -5.549 1.00 53.38 208 HIS A O 1
ATOM 1652 N N . ILE A 1 209 ? 18.479 -12.714 -3.785 1.00 58.28 209 ILE A N 1
ATOM 1653 C CA . ILE A 1 209 ? 17.604 -13.721 -3.184 1.00 58.28 209 ILE A CA 1
ATOM 1654 C C . ILE A 1 209 ? 16.236 -13.066 -3.065 1.00 58.28 209 ILE A C 1
ATOM 1656 O O . ILE A 1 209 ? 16.137 -11.893 -2.699 1.00 58.28 209 ILE A O 1
ATOM 1660 N N . GLN A 1 210 ? 15.190 -13.807 -3.418 1.00 52.91 210 GLN A N 1
ATOM 1661 C CA . GLN A 1 210 ? 13.830 -13.322 -3.240 1.00 52.91 210 GLN A CA 1
ATOM 1662 C C . GLN A 1 210 ? 13.551 -13.069 -1.752 1.00 52.91 210 GLN A C 1
ATOM 1664 O O . GLN A 1 210 ? 14.116 -13.754 -0.893 1.00 52.91 210 GLN A O 1
ATOM 1669 N N . PRO A 1 211 ? 12.701 -12.084 -1.423 1.00 54.19 211 PRO A N 1
ATOM 1670 C CA . PRO A 1 211 ? 12.233 -11.909 -0.060 1.00 54.19 211 PRO A CA 1
ATOM 1671 C C . PRO A 1 211 ? 11.654 -13.235 0.425 1.00 54.19 211 PRO A C 1
ATOM 1673 O O . PRO A 1 211 ? 10.781 -13.806 -0.224 1.00 54.19 211 PRO A O 1
ATOM 1676 N N . VAL A 1 212 ? 12.163 -13.737 1.543 1.00 56.75 212 VAL A N 1
ATOM 1677 C CA . VAL A 1 212 ? 11.484 -14.815 2.256 1.00 56.75 212 VAL A CA 1
ATOM 1678 C C . VAL A 1 212 ? 10.320 -14.158 2.981 1.00 56.75 212 VAL A C 1
ATOM 1680 O O . VAL A 1 212 ? 10.544 -13.195 3.716 1.00 56.75 212 VAL A O 1
ATOM 1683 N N . GLU A 1 213 ? 9.096 -14.627 2.751 1.00 51.59 213 GLU A N 1
ATOM 1684 C CA . GLU A 1 213 ? 7.964 -14.232 3.584 1.00 51.59 213 GLU A CA 1
ATOM 1685 C C . GLU A 1 213 ? 8.214 -14.747 5.001 1.00 51.59 213 GLU A C 1
ATOM 1687 O O . GLU A 1 213 ? 8.437 -15.935 5.234 1.00 51.59 213 GLU A O 1
ATOM 1692 N N . VAL A 1 214 ? 8.243 -13.822 5.952 1.00 52.47 214 VAL A N 1
ATOM 1693 C CA . VAL A 1 214 ? 8.472 -14.111 7.366 1.00 52.47 214 VAL A CA 1
ATOM 1694 C C . VAL A 1 214 ? 7.247 -13.625 8.142 1.00 52.47 214 VAL A C 1
ATOM 169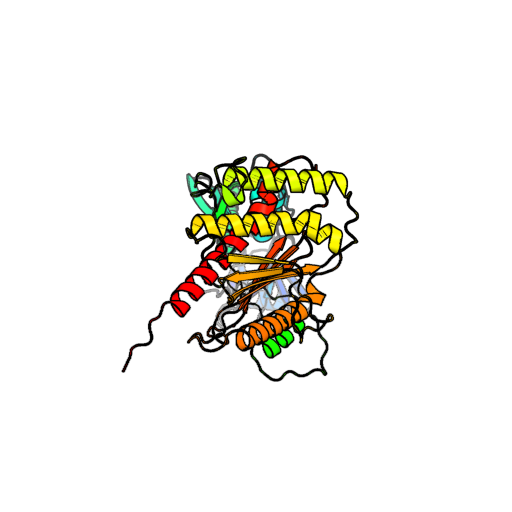6 O O . VAL A 1 214 ? 6.647 -12.627 7.726 1.00 52.47 214 VAL A O 1
ATOM 1699 N N . PRO A 1 215 ? 6.867 -14.303 9.246 1.00 55.62 215 PRO A N 1
ATOM 1700 C CA . PRO A 1 215 ? 5.727 -13.936 10.080 1.00 55.62 215 PRO A CA 1
ATOM 1701 C C . PRO A 1 215 ? 5.587 -12.429 10.318 1.00 55.62 215 PRO A C 1
ATOM 1703 O O . PRO A 1 215 ? 6.574 -11.716 10.537 1.00 55.62 215 PRO A O 1
ATOM 1706 N N . GLU A 1 216 ? 4.333 -11.985 10.250 1.00 57.53 216 GLU A N 1
ATOM 1707 C CA . GLU A 1 216 ? 3.896 -10.592 10.313 1.00 57.53 216 GLU A CA 1
ATOM 1708 C C . GLU A 1 216 ? 4.429 -9.865 11.558 1.00 57.53 216 GLU A C 1
ATOM 1710 O O . GLU A 1 216 ? 4.416 -10.385 12.676 1.00 57.53 216 GLU A O 1
ATOM 1715 N N . LEU A 1 217 ? 4.883 -8.629 11.359 1.00 54.59 217 LEU A N 1
ATOM 1716 C CA . LEU A 1 217 ? 5.184 -7.663 12.406 1.00 54.59 217 LEU A CA 1
ATOM 1717 C C . LEU A 1 217 ? 4.091 -6.594 12.465 1.00 54.59 217 LEU A C 1
ATOM 1719 O O . LEU A 1 217 ? 3.759 -5.935 11.479 1.00 54.59 217 LEU A O 1
ATOM 1723 N N . VAL A 1 218 ? 3.584 -6.371 13.675 1.00 55.06 218 VAL A N 1
ATOM 1724 C CA . VAL A 1 218 ? 2.488 -5.441 13.965 1.00 55.06 218 VAL A CA 1
ATOM 1725 C C . VAL A 1 218 ? 3.060 -4.140 14.519 1.00 55.06 218 VAL A C 1
ATOM 1727 O O . VAL A 1 218 ? 3.015 -3.909 15.725 1.00 55.06 218 VAL A O 1
ATOM 1730 N N . HIS A 1 219 ? 3.629 -3.289 13.665 1.00 59.12 219 HIS A N 1
ATOM 1731 C CA . HIS A 1 219 ? 4.203 -2.018 14.143 1.00 59.12 219 HIS A CA 1
ATOM 1732 C C . HIS A 1 219 ? 3.674 -0.757 13.455 1.00 59.12 219 HIS A C 1
ATOM 1734 O O . HIS A 1 219 ? 3.926 0.338 13.955 1.00 59.12 219 HIS A O 1
ATOM 1740 N N . TYR A 1 220 ? 2.847 -0.886 12.410 1.00 65.94 220 TYR A N 1
ATOM 1741 C CA . TYR A 1 220 ? 2.158 0.257 11.804 1.00 65.94 220 TYR A CA 1
ATOM 1742 C C . TYR A 1 220 ? 0.639 0.059 11.831 1.00 65.94 220 TYR A C 1
ATOM 1744 O O . TYR A 1 220 ? 0.152 -0.886 11.206 1.00 65.94 220 TYR A O 1
ATOM 1752 N N . PRO A 1 221 ? -0.123 0.910 12.550 1.00 67.75 221 PRO A N 1
ATOM 1753 C CA . PRO A 1 221 ? -1.578 0.878 12.505 1.00 67.75 221 PRO A CA 1
ATOM 1754 C C . PRO A 1 221 ? -2.041 1.130 11.076 1.00 67.75 221 PRO A C 1
ATOM 1756 O O . PRO A 1 221 ? -1.703 2.143 10.476 1.00 67.75 221 PRO A O 1
ATOM 1759 N N . LEU A 1 222 ? -2.813 0.203 10.525 1.00 72.31 222 LEU A N 1
ATOM 1760 C CA . LEU A 1 222 ? -3.347 0.336 9.179 1.00 72.31 222 LEU A CA 1
ATOM 1761 C C . LEU A 1 222 ? -4.484 1.349 9.192 1.00 72.31 222 LEU A C 1
ATOM 1763 O O . LEU A 1 222 ? -5.458 1.205 9.933 1.00 72.31 222 LEU A O 1
ATOM 1767 N N . TYR A 1 223 ? -4.340 2.385 8.377 1.00 76.56 223 TYR A N 1
ATOM 1768 C CA . TYR A 1 223 ? -5.244 3.517 8.377 1.00 76.56 223 TYR A CA 1
ATOM 1769 C C . TYR A 1 223 ? -6.326 3.316 7.325 1.00 76.56 223 TYR A C 1
ATOM 1771 O O . TYR A 1 223 ? -6.148 3.657 6.159 1.00 76.56 223 TYR A O 1
ATOM 1779 N N . SER A 1 224 ? -7.450 2.740 7.747 1.00 77.88 224 SER A N 1
ATOM 1780 C CA . SER A 1 224 ? -8.648 2.675 6.910 1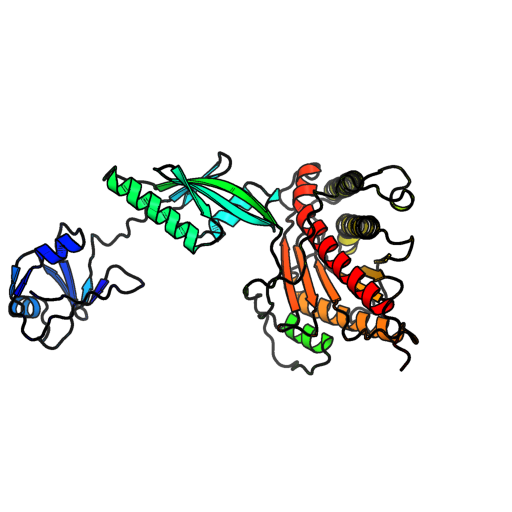.00 77.88 224 SER A CA 1
ATOM 1781 C C . SER A 1 224 ? -9.223 4.077 6.749 1.00 77.88 224 SER A C 1
ATOM 1783 O O . SER A 1 224 ? -9.569 4.719 7.742 1.00 77.88 224 SER A O 1
ATOM 1785 N N . LEU A 1 225 ? -9.371 4.547 5.510 1.00 84.69 225 LEU A N 1
ATOM 1786 C CA . LEU A 1 225 ? -9.900 5.889 5.247 1.00 84.69 225 LEU A CA 1
ATOM 1787 C C . LEU A 1 225 ? -11.423 5.964 5.382 1.00 84.69 225 LEU A C 1
ATOM 1789 O O . LEU A 1 225 ? -11.955 7.058 5.563 1.00 84.69 225 LEU A O 1
ATOM 1793 N N . GLU A 1 226 ? -12.124 4.824 5.339 1.00 83.88 226 GLU A N 1
ATOM 1794 C CA . GLU A 1 226 ? -13.595 4.749 5.371 1.00 83.88 226 GLU A CA 1
ATOM 1795 C C . GLU A 1 226 ? -14.264 5.594 6.476 1.00 83.88 226 GLU A C 1
ATOM 1797 O O . GLU A 1 226 ? -15.189 6.343 6.149 1.00 83.88 226 GLU A O 1
ATOM 1802 N N . PRO A 1 227 ? -13.810 5.579 7.748 1.00 85.12 227 PRO A N 1
ATOM 1803 C CA . PRO A 1 227 ? -14.427 6.380 8.809 1.00 85.12 227 PRO A CA 1
ATOM 1804 C C . PRO A 1 227 ? -14.237 7.895 8.634 1.00 85.12 227 PRO A C 1
ATOM 1806 O O . PRO A 1 227 ? -14.960 8.679 9.244 1.00 85.12 227 PRO A O 1
ATOM 1809 N N . HIS A 1 228 ? -13.275 8.312 7.808 1.00 85.88 228 HIS A N 1
ATOM 1810 C CA . HIS A 1 228 ? -12.814 9.696 7.686 1.00 85.88 228 HIS A CA 1
ATOM 1811 C C . HIS A 1 228 ? -13.139 10.336 6.333 1.00 85.88 228 HIS A C 1
ATOM 1813 O O . HIS A 1 228 ? -12.824 11.499 6.100 1.00 85.88 228 HIS A O 1
ATOM 1819 N N . LEU A 1 229 ? -13.811 9.617 5.435 1.00 88.06 229 LEU A N 1
ATOM 1820 C CA . LEU A 1 229 ? -14.150 10.100 4.093 1.00 88.06 229 LEU A CA 1
ATOM 1821 C C . LEU A 1 229 ? -14.945 11.418 4.085 1.00 88.06 229 LEU A C 1
ATOM 1823 O O . LEU A 1 229 ? -14.824 12.202 3.143 1.00 88.06 229 LEU A O 1
ATOM 1827 N N . ASN A 1 230 ? -15.715 11.680 5.144 1.00 88.88 230 ASN A N 1
ATOM 1828 C CA . ASN A 1 230 ? -16.529 12.888 5.300 1.00 88.88 230 ASN A CA 1
ATOM 1829 C C . ASN A 1 230 ? -15.809 14.037 6.025 1.00 88.88 230 ASN A C 1
ATOM 1831 O O . ASN A 1 230 ? -16.419 15.080 6.248 1.00 88.88 230 ASN A O 1
ATOM 1835 N N . THR A 1 231 ? -14.545 13.861 6.417 1.00 91.50 231 THR A N 1
ATOM 1836 C CA . THR A 1 231 ? -13.774 14.907 7.095 1.00 91.50 231 THR A CA 1
ATOM 1837 C C . THR A 1 231 ? -13.511 16.070 6.144 1.00 91.50 231 THR A C 1
ATOM 1839 O O . THR A 1 231 ? -13.122 15.858 4.991 1.00 91.50 231 THR A O 1
ATOM 1842 N N . THR A 1 232 ? -13.720 17.292 6.641 1.00 90.31 232 THR A N 1
ATOM 1843 C CA . THR A 1 232 ? -13.547 18.523 5.868 1.00 90.31 232 THR A CA 1
ATOM 1844 C C . THR A 1 232 ? -12.076 18.788 5.563 1.00 90.31 232 THR A C 1
ATOM 1846 O O . THR A 1 232 ? -11.250 18.766 6.472 1.00 90.31 232 THR A O 1
ATOM 1849 N N . VAL A 1 233 ? -11.754 19.097 4.308 1.00 89.94 233 VAL A N 1
ATOM 1850 C CA . VAL A 1 233 ? -10.396 19.447 3.865 1.00 89.94 233 VAL A CA 1
ATOM 1851 C C . VAL A 1 233 ? -10.220 20.974 3.881 1.00 89.94 233 VAL A C 1
ATOM 1853 O O . VAL A 1 233 ? -11.127 21.692 3.448 1.00 89.94 233 VAL A O 1
ATOM 1856 N N . PRO A 1 234 ? -9.079 21.520 4.351 1.00 86.69 234 PRO A N 1
ATOM 1857 C CA . PRO A 1 234 ? -8.844 22.961 4.310 1.00 86.69 234 PRO A CA 1
ATOM 1858 C C . PRO A 1 234 ? -8.851 23.503 2.871 1.00 86.69 234 PRO A C 1
ATOM 1860 O O . PRO A 1 234 ? -8.197 22.960 1.980 1.00 86.69 234 PRO A O 1
ATOM 1863 N N . LYS A 1 235 ? -9.569 24.614 2.647 1.00 85.25 235 LYS A N 1
ATOM 1864 C CA . LYS A 1 235 ? -9.827 25.179 1.304 1.00 85.25 235 LYS A CA 1
ATOM 1865 C C . LYS A 1 235 ? -8.571 25.541 0.515 1.00 85.25 235 LYS A C 1
ATOM 1867 O O . LYS A 1 235 ? -8.592 25.531 -0.709 1.00 85.25 235 LYS A O 1
ATOM 1872 N N . GLU A 1 236 ? -7.488 25.871 1.203 1.00 82.62 236 GLU A N 1
ATOM 1873 C CA . GLU A 1 236 ? -6.186 26.161 0.599 1.00 82.62 236 GLU A CA 1
ATOM 1874 C C . GLU A 1 236 ? -5.584 24.973 -0.167 1.00 82.62 236 GLU A C 1
ATOM 1876 O O . GLU A 1 236 ? -4.882 25.194 -1.150 1.00 82.62 236 GLU A O 1
ATOM 1881 N N . PHE A 1 237 ? -5.900 23.730 0.217 1.00 80.88 237 PHE A N 1
ATOM 1882 C CA . PHE A 1 237 ? -5.424 22.529 -0.480 1.00 80.88 237 PHE A CA 1
ATOM 1883 C C . PHE A 1 237 ? -6.276 22.162 -1.695 1.00 80.88 237 PHE A C 1
ATOM 1885 O O . PHE A 1 237 ? -5.808 21.449 -2.579 1.00 80.88 237 PHE A O 1
ATOM 1892 N N . THR A 1 238 ? -7.527 22.624 -1.736 1.00 81.38 238 THR A N 1
ATOM 1893 C CA . THR A 1 238 ? -8.515 22.206 -2.743 1.00 81.38 238 THR A CA 1
ATOM 1894 C C . THR A 1 238 ? -8.952 23.331 -3.671 1.00 81.38 238 THR A C 1
ATOM 1896 O O . THR A 1 238 ? -9.734 23.095 -4.588 1.00 81.38 238 THR A O 1
ATOM 1899 N N . GLY A 1 239 ? -8.520 24.571 -3.417 1.00 79.94 239 GLY A N 1
ATOM 1900 C CA . GLY A 1 239 ? -8.997 25.752 -4.140 1.00 79.94 239 GLY A CA 1
ATOM 1901 C C . GLY A 1 239 ? -10.499 26.020 -3.967 1.00 79.94 239 GLY A C 1
ATOM 1902 O O . GLY A 1 239 ? -11.053 26.848 -4.683 1.00 79.94 239 GLY A O 1
ATOM 1903 N N . GLY A 1 240 ? -11.165 25.332 -3.028 1.00 74.88 240 GLY A N 1
ATOM 1904 C CA . GLY A 1 240 ? -12.611 25.409 -2.810 1.00 74.88 240 GLY A CA 1
ATOM 1905 C C . GLY A 1 240 ? -13.469 24.557 -3.756 1.00 74.88 240 GLY A C 1
ATOM 1906 O O . GLY A 1 240 ? -14.685 24.727 -3.750 1.00 74.88 240 GLY A O 1
ATOM 1907 N N . GLU A 1 241 ? -12.880 23.664 -4.559 1.00 75.69 241 GLU A N 1
ATOM 1908 C CA . GLU A 1 241 ? -13.633 22.801 -5.490 1.00 75.69 241 GLU A CA 1
ATOM 1909 C C . GLU A 1 241 ? -14.169 21.514 -4.842 1.00 75.69 241 GLU A C 1
ATOM 1911 O O . GLU A 1 241 ? -15.162 20.944 -5.297 1.00 75.69 241 GLU A O 1
ATOM 1916 N N . VAL A 1 242 ? -13.516 21.050 -3.775 1.00 85.44 242 VAL A N 1
ATOM 1917 C CA . VAL A 1 242 ? -13.899 19.861 -3.006 1.00 85.44 242 VAL A CA 1
ATOM 1918 C C . VAL A 1 242 ? -13.726 20.124 -1.514 1.00 85.44 242 VAL A C 1
ATOM 1920 O O . VAL A 1 242 ? -12.732 20.719 -1.094 1.00 85.44 242 VAL A O 1
ATOM 1923 N N . ASP A 1 243 ? -14.695 19.658 -0.724 1.00 87.38 243 ASP A N 1
ATOM 1924 C CA . ASP A 1 243 ? -14.766 19.944 0.713 1.00 87.38 243 ASP A CA 1
ATOM 1925 C C . ASP A 1 243 ? -14.391 18.746 1.590 1.00 87.38 243 ASP A C 1
ATOM 1927 O O . ASP A 1 243 ? -14.155 18.936 2.775 1.00 87.38 243 ASP A O 1
ATOM 1931 N N . THR A 1 244 ? -14.334 17.521 1.053 1.00 93.50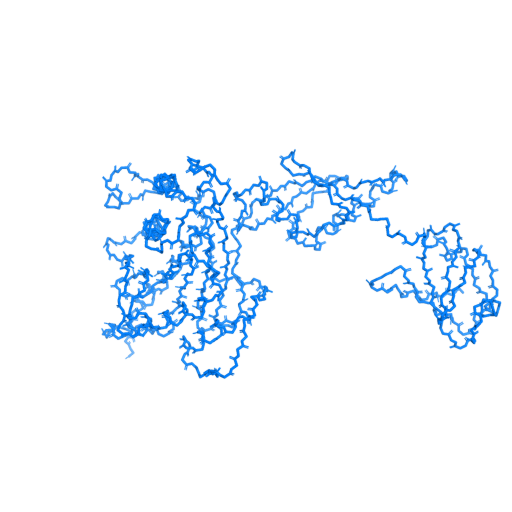 244 THR A N 1
ATOM 1932 C CA . THR A 1 244 ? -14.125 16.292 1.841 1.00 93.50 244 THR A CA 1
ATOM 1933 C C . THR A 1 244 ? -12.982 15.432 1.316 1.00 93.50 244 THR A C 1
ATOM 1935 O O . THR A 1 244 ? -12.635 15.501 0.134 1.00 93.50 244 THR A O 1
ATOM 1938 N N . ILE A 1 245 ? -12.440 14.563 2.179 1.00 92.62 245 ILE A N 1
ATOM 1939 C CA . ILE A 1 245 ? -11.418 13.573 1.803 1.00 92.62 245 ILE A CA 1
ATOM 1940 C C . ILE A 1 245 ? -11.894 12.707 0.626 1.00 92.62 245 ILE A C 1
ATOM 1942 O O . ILE A 1 245 ? -11.160 12.547 -0.350 1.00 92.62 245 ILE A O 1
ATOM 1946 N N . ASP A 1 246 ? -13.134 12.201 0.660 1.00 92.44 246 ASP A N 1
ATOM 1947 C CA . ASP A 1 246 ? -13.698 11.412 -0.448 1.00 92.44 246 ASP A CA 1
ATOM 1948 C C . ASP A 1 246 ? -13.735 12.193 -1.766 1.00 92.44 246 ASP A C 1
ATOM 1950 O O . ASP A 1 246 ? -13.419 11.655 -2.830 1.00 92.44 246 ASP A O 1
ATOM 1954 N N . GLY A 1 247 ? -14.083 13.482 -1.693 1.00 91.25 247 GLY A N 1
ATOM 1955 C CA . GLY A 1 247 ? -14.090 14.383 -2.839 1.00 91.25 247 GLY A CA 1
ATOM 1956 C C . GLY A 1 247 ? -12.712 14.487 -3.488 1.00 91.25 247 GLY A C 1
ATOM 1957 O O . GLY A 1 247 ? -12.596 14.292 -4.701 1.00 91.25 247 GLY A O 1
ATOM 1958 N N . VAL A 1 248 ? -11.664 14.711 -2.687 1.00 91.12 248 VAL A N 1
ATOM 1959 C CA . VAL A 1 248 ? -10.278 14.795 -3.181 1.00 91.12 248 VAL A CA 1
ATOM 1960 C C . VAL A 1 248 ? -9.828 13.460 -3.785 1.00 91.12 248 VAL A C 1
ATOM 1962 O O . VAL A 1 248 ? -9.269 13.456 -4.882 1.00 91.12 248 VAL A O 1
ATOM 1965 N N . ILE A 1 249 ? -10.135 12.322 -3.144 1.00 92.12 249 ILE A N 1
ATOM 1966 C CA . ILE A 1 249 ? -9.831 10.982 -3.685 1.00 92.12 249 ILE A CA 1
ATOM 1967 C C . ILE A 1 249 ? -10.479 10.806 -5.063 1.00 92.12 249 ILE A C 1
ATOM 1969 O O . ILE A 1 249 ? -9.811 10.415 -6.020 1.00 92.12 249 ILE A O 1
ATOM 1973 N N . ASN A 1 250 ? -11.769 11.120 -5.197 1.00 90.56 250 ASN A N 1
ATOM 1974 C CA . ASN A 1 250 ? -12.487 10.961 -6.462 1.00 90.56 250 ASN A CA 1
ATOM 1975 C C . ASN A 1 250 ? -11.911 11.856 -7.571 1.00 90.56 250 ASN A C 1
ATOM 1977 O O . ASN A 1 250 ? -11.820 11.425 -8.723 1.00 90.56 250 ASN A O 1
ATOM 1981 N N . VAL A 1 251 ? -11.509 13.087 -7.244 1.00 88.62 251 VAL A N 1
ATOM 1982 C CA . VAL A 1 251 ? -10.862 13.997 -8.198 1.00 88.62 251 VAL A CA 1
ATOM 1983 C C . VAL A 1 251 ? -9.483 13.475 -8.605 1.00 88.62 251 VAL A C 1
ATOM 1985 O O . VAL A 1 251 ? -9.192 13.427 -9.800 1.00 88.62 251 VAL A O 1
ATOM 1988 N N . ALA A 1 252 ? -8.658 13.016 -7.663 1.00 90.06 252 ALA A N 1
ATOM 1989 C CA . ALA A 1 252 ? -7.349 12.435 -7.962 1.00 90.06 252 ALA A CA 1
ATOM 1990 C C . ALA A 1 252 ? -7.469 11.195 -8.868 1.00 90.06 252 ALA A C 1
ATOM 1992 O O . ALA A 1 252 ? -6.774 11.094 -9.877 1.00 90.06 252 ALA A O 1
ATOM 1993 N N . MET A 1 253 ? -8.421 10.299 -8.584 1.00 89.69 253 MET A N 1
ATOM 1994 C CA . MET A 1 253 ? -8.666 9.106 -9.407 1.00 89.69 253 MET A CA 1
ATOM 1995 C C . MET A 1 253 ? -9.171 9.445 -10.814 1.00 89.69 253 MET A C 1
ATOM 1997 O O . MET A 1 253 ? -8.849 8.737 -11.764 1.00 89.69 253 MET A O 1
ATOM 2001 N N . ARG A 1 254 ? -9.932 10.533 -10.986 1.00 86.12 254 ARG A N 1
ATOM 2002 C CA . ARG A 1 254 ? -10.322 11.028 -12.320 1.00 86.12 254 ARG A CA 1
ATOM 2003 C C . ARG A 1 254 ? -9.130 11.554 -13.111 1.00 86.12 254 ARG A C 1
ATOM 2005 O O . ARG A 1 254 ? -9.041 11.275 -14.303 1.00 86.12 254 ARG A O 1
ATOM 2012 N N . HIS A 1 255 ? -8.222 12.287 -12.468 1.00 84.81 255 HIS A N 1
ATOM 2013 C CA . HIS A 1 255 ? -6.987 12.738 -13.113 1.00 84.81 255 HIS A CA 1
ATOM 2014 C C . HIS A 1 255 ? -6.119 11.550 -13.523 1.00 84.81 255 HIS A C 1
ATOM 2016 O O . HIS A 1 255 ? -5.657 11.501 -14.660 1.00 84.81 255 HIS A O 1
ATOM 2022 N N . LEU A 1 256 ? -5.993 10.554 -12.643 1.00 84.12 256 LEU A N 1
ATOM 2023 C CA . LEU A 1 256 ? -5.291 9.310 -12.935 1.00 84.12 256 LEU A CA 1
ATOM 2024 C C . LEU A 1 256 ? -5.931 8.557 -14.114 1.00 84.12 256 LEU A C 1
ATOM 2026 O O . LEU A 1 256 ? -5.232 8.128 -15.026 1.00 84.12 256 LEU A O 1
ATOM 2030 N N . ALA A 1 257 ? -7.263 8.458 -14.145 1.00 82.62 257 ALA A N 1
ATOM 2031 C CA . ALA A 1 257 ? -8.011 7.860 -15.252 1.00 82.62 257 ALA A CA 1
ATOM 2032 C C . ALA A 1 257 ? -7.735 8.571 -16.588 1.00 82.62 257 ALA A C 1
ATOM 2034 O O . ALA A 1 257 ? -7.449 7.934 -17.603 1.00 82.62 257 ALA A O 1
ATOM 2035 N N . ALA A 1 258 ? -7.787 9.906 -16.590 1.00 80.38 258 ALA A N 1
ATOM 2036 C CA . ALA A 1 258 ? -7.511 10.715 -17.773 1.00 80.38 258 ALA A CA 1
ATOM 2037 C C . ALA A 1 258 ? -6.058 10.556 -18.249 1.00 80.38 258 ALA A C 1
ATOM 2039 O O . ALA A 1 258 ? -5.818 10.422 -19.449 1.00 80.38 258 ALA A O 1
ATOM 2040 N N . ALA A 1 259 ? -5.106 10.517 -17.316 1.00 78.12 259 ALA A N 1
ATOM 2041 C CA . ALA A 1 259 ? -3.700 10.270 -17.601 1.00 78.12 259 ALA A CA 1
ATOM 2042 C C . ALA A 1 259 ? -3.479 8.883 -18.226 1.00 78.12 259 ALA A C 1
ATOM 2044 O O . ALA A 1 259 ? -2.855 8.775 -19.279 1.00 78.12 259 ALA A O 1
ATOM 2045 N N . LEU A 1 260 ? -4.067 7.832 -17.648 1.00 75.50 260 LEU A N 1
ATOM 2046 C CA . LEU A 1 260 ? -3.983 6.465 -18.176 1.00 75.50 260 LEU A CA 1
ATOM 2047 C C . LEU A 1 260 ? -4.607 6.351 -19.575 1.00 75.50 260 LEU A C 1
ATOM 2049 O O . LEU A 1 260 ? -4.037 5.716 -20.465 1.00 75.50 260 LEU A O 1
ATOM 2053 N N . ALA A 1 261 ? -5.736 7.025 -19.810 1.00 73.50 261 ALA A N 1
ATOM 2054 C CA . ALA A 1 261 ? -6.355 7.093 -21.131 1.00 73.50 261 ALA A CA 1
ATOM 2055 C C . ALA A 1 261 ? -5.475 7.826 -22.166 1.00 73.50 261 ALA A C 1
ATOM 2057 O O . ALA A 1 261 ? -5.481 7.459 -23.344 1.00 73.50 261 ALA A O 1
ATOM 2058 N N . ALA A 1 262 ? -4.717 8.842 -21.742 1.00 72.25 262 ALA A N 1
ATOM 2059 C CA . ALA A 1 262 ? -3.851 9.632 -22.613 1.00 72.25 262 ALA A CA 1
ATOM 2060 C C . ALA A 1 262 ? -2.508 8.946 -22.926 1.00 72.25 262 ALA A C 1
ATOM 2062 O O . ALA A 1 262 ? -2.033 9.032 -24.060 1.00 72.25 262 ALA A O 1
ATOM 2063 N N . CYS A 1 263 ? -1.904 8.255 -21.955 1.00 64.75 263 CYS A N 1
ATOM 2064 C CA . CYS A 1 263 ? -0.538 7.733 -22.062 1.00 64.75 263 CYS A CA 1
ATOM 2065 C C . CYS A 1 263 ? -0.404 6.407 -22.839 1.00 64.75 263 CYS A C 1
ATOM 2067 O O . CYS A 1 263 ? 0.687 6.128 -23.331 1.00 64.75 263 CYS A O 1
ATOM 2069 N N . ARG A 1 264 ? -1.487 5.628 -23.048 1.00 55.94 264 ARG A N 1
ATOM 2070 C CA . ARG A 1 264 ? -1.442 4.255 -23.630 1.00 55.94 264 ARG A CA 1
ATOM 2071 C C . ARG A 1 264 ? -0.483 3.320 -22.829 1.00 55.94 264 ARG A C 1
ATOM 2073 O O . ARG A 1 264 ? 0.171 3.778 -21.905 1.00 55.94 264 ARG A O 1
ATOM 2080 N N . PRO A 1 265 ? -0.375 2.001 -23.109 1.00 52.00 265 PRO A N 1
ATOM 2081 C CA . PRO A 1 265 ? 0.377 1.068 -22.246 1.00 52.00 265 PRO A CA 1
ATOM 2082 C C . PRO A 1 265 ? 1.907 1.256 -22.217 1.00 52.00 265 PRO A C 1
ATOM 2084 O O . PRO A 1 265 ? 2.600 0.454 -21.606 1.00 52.00 265 PRO A O 1
ATOM 2087 N N . SER A 1 266 ? 2.458 2.243 -22.926 1.00 47.59 266 SER A N 1
ATOM 2088 C CA . SER A 1 266 ? 3.905 2.430 -23.057 1.00 47.59 266 SER A CA 1
ATOM 2089 C C . SER A 1 266 ? 4.373 3.522 -22.097 1.00 47.59 266 SER A C 1
ATOM 2091 O O . SER A 1 266 ? 4.522 4.676 -22.498 1.00 47.59 266 SER A O 1
ATOM 2093 N N . ASN A 1 267 ? 4.647 3.137 -20.851 1.00 51.53 267 ASN A N 1
ATOM 2094 C CA . ASN A 1 267 ? 5.132 4.022 -19.787 1.00 51.53 267 ASN A CA 1
ATOM 2095 C C . ASN A 1 267 ? 6.669 3.993 -19.626 1.00 51.53 267 ASN A C 1
ATOM 2097 O O . ASN A 1 267 ? 7.196 4.297 -18.558 1.00 51.53 267 ASN A O 1
ATOM 2101 N N . ALA A 1 268 ? 7.409 3.715 -20.704 1.00 50.53 268 ALA A N 1
ATOM 2102 C CA . ALA A 1 268 ? 8.874 3.613 -20.708 1.00 50.53 268 ALA A CA 1
ATOM 2103 C C . ALA A 1 268 ? 9.627 4.899 -20.309 1.00 50.53 268 ALA A C 1
ATOM 2105 O O . ALA A 1 268 ? 10.849 4.888 -20.166 1.00 50.53 268 ALA A O 1
ATOM 2106 N N . GLN A 1 269 ? 8.928 6.026 -20.136 1.00 62.38 269 GLN A N 1
ATOM 2107 C CA . GLN A 1 269 ? 9.521 7.292 -19.716 1.00 62.38 269 GLN A CA 1
ATOM 2108 C C . GLN A 1 269 ? 9.251 7.549 -18.231 1.00 62.38 269 GLN A C 1
ATOM 2110 O O . GLN A 1 269 ? 8.169 7.992 -17.856 1.00 62.38 269 GLN A O 1
ATOM 2115 N N . THR A 1 270 ? 10.279 7.344 -17.404 1.00 67.81 270 THR A N 1
ATOM 2116 C CA . THR A 1 270 ? 10.270 7.555 -15.945 1.00 67.81 270 THR A CA 1
ATOM 2117 C C . THR A 1 270 ? 9.602 8.870 -15.513 1.00 67.81 270 THR A C 1
ATOM 2119 O O . THR A 1 270 ? 8.795 8.873 -14.591 1.00 67.81 270 THR A O 1
ATOM 2122 N N . GLU A 1 271 ? 9.867 9.981 -16.207 1.00 75.50 271 GLU A N 1
ATOM 2123 C CA . GLU A 1 271 ? 9.287 11.296 -15.882 1.00 75.50 271 GLU A CA 1
ATOM 2124 C C . GLU A 1 271 ? 7.792 11.418 -16.198 1.00 75.50 271 GLU A C 1
ATOM 2126 O O . GLU A 1 271 ? 7.051 12.089 -15.478 1.00 75.50 271 GLU A O 1
ATOM 2131 N N . ALA A 1 272 ? 7.324 10.749 -17.254 1.00 70.69 272 ALA A N 1
ATOM 2132 C CA . ALA A 1 272 ? 5.897 10.677 -17.538 1.00 70.69 272 ALA A CA 1
ATOM 2133 C C . ALA A 1 272 ? 5.196 9.848 -16.458 1.00 70.69 272 ALA A C 1
ATOM 2135 O O . ALA A 1 272 ? 4.159 10.270 -15.955 1.00 70.69 272 ALA A O 1
ATOM 2136 N N . THR A 1 273 ? 5.802 8.732 -16.037 1.00 74.19 273 THR A N 1
ATOM 2137 C CA . THR A 1 273 ? 5.255 7.865 -14.987 1.00 74.19 273 THR A CA 1
ATOM 2138 C C . THR A 1 273 ? 5.101 8.598 -13.656 1.00 74.19 273 THR A C 1
ATOM 2140 O O . THR A 1 273 ? 4.042 8.541 -13.028 1.00 74.19 273 THR A O 1
ATOM 2143 N N . LYS A 1 274 ? 6.133 9.351 -13.268 1.00 84.25 274 LYS A N 1
ATOM 2144 C CA . LYS A 1 274 ? 6.133 10.225 -12.091 1.00 84.25 274 LYS A CA 1
ATOM 2145 C C . LYS A 1 274 ? 4.963 11.208 -12.111 1.00 84.25 274 LYS A C 1
ATOM 2147 O O . LYS A 1 274 ? 4.059 11.110 -11.283 1.00 84.25 274 LYS A O 1
ATOM 2152 N N . ARG A 1 275 ? 4.916 12.070 -13.130 1.00 78.12 275 ARG A N 1
ATOM 2153 C CA . ARG A 1 275 ? 3.929 13.159 -13.219 1.00 78.12 275 ARG A CA 1
ATOM 2154 C C . ARG A 1 275 ? 2.494 12.687 -13.404 1.00 78.12 275 ARG A C 1
ATOM 2156 O O . ARG A 1 275 ? 1.563 13.305 -12.899 1.00 78.12 275 ARG A O 1
ATOM 2163 N N . ALA A 1 276 ? 2.309 11.624 -14.178 1.00 76.50 276 ALA A N 1
ATOM 2164 C CA . ALA A 1 276 ? 0.989 11.161 -14.576 1.00 76.50 276 ALA A CA 1
ATOM 2165 C C . ALA A 1 276 ? 0.346 10.241 -13.529 1.00 76.50 276 ALA A C 1
ATOM 2167 O O . ALA A 1 276 ? -0.877 10.264 -13.384 1.00 76.50 276 ALA A O 1
ATOM 2168 N N . PHE A 1 277 ? 1.147 9.444 -12.809 1.00 81.50 277 PHE A N 1
ATOM 2169 C CA . PHE A 1 277 ? 0.619 8.371 -11.959 1.00 81.50 277 PHE A CA 1
ATOM 2170 C C . PHE A 1 277 ? 1.020 8.481 -10.491 1.00 81.50 277 PHE A C 1
ATOM 2172 O O . PHE A 1 277 ? 0.214 8.145 -9.627 1.00 81.50 277 PHE A O 1
ATOM 2179 N N . ILE A 1 278 ? 2.227 8.959 -10.190 1.00 87.94 278 ILE A N 1
ATOM 2180 C CA . ILE A 1 278 ? 2.744 8.985 -8.816 1.00 87.94 278 ILE A CA 1
ATOM 2181 C C . ILE A 1 278 ? 2.395 10.313 -8.136 1.00 87.94 278 ILE A C 1
ATOM 2183 O O . ILE A 1 278 ? 1.844 10.293 -7.034 1.00 87.94 278 ILE A O 1
ATOM 2187 N N . ASP A 1 279 ? 2.610 11.453 -8.803 1.00 88.88 279 ASP A N 1
ATOM 2188 C CA . ASP A 1 279 ? 2.322 12.786 -8.250 1.00 88.88 279 ASP A CA 1
ATOM 2189 C C . ASP A 1 279 ? 0.887 12.906 -7.705 1.00 88.88 279 ASP A C 1
ATOM 2191 O O . ASP A 1 279 ? 0.735 13.316 -6.549 1.00 88.88 279 ASP A O 1
ATOM 2195 N N . PRO A 1 280 ? -0.182 12.509 -8.439 1.00 88.62 280 PRO A N 1
ATOM 2196 C CA . PRO A 1 280 ? -1.548 12.655 -7.938 1.00 88.62 280 PRO A CA 1
ATOM 2197 C C . PRO A 1 280 ? -1.803 11.857 -6.655 1.00 88.62 280 PRO A C 1
ATOM 2199 O O . PRO A 1 280 ? -2.543 12.315 -5.785 1.00 88.62 280 PRO A O 1
ATOM 2202 N N . ILE A 1 281 ? -1.180 10.680 -6.520 1.00 92.00 281 ILE A N 1
ATOM 2203 C CA . ILE A 1 281 ? -1.306 9.819 -5.339 1.00 92.00 281 ILE A CA 1
ATOM 2204 C C . ILE A 1 281 ? -0.568 10.434 -4.150 1.00 92.00 281 ILE A C 1
ATOM 2206 O O . ILE A 1 281 ? -1.139 10.538 -3.065 1.00 92.00 281 ILE A O 1
ATOM 2210 N N . LEU A 1 282 ? 0.676 10.881 -4.338 1.00 92.75 282 LEU A N 1
ATOM 2211 C CA . LEU A 1 282 ? 1.475 11.446 -3.247 1.00 92.75 282 LEU A CA 1
ATOM 2212 C C . LEU A 1 282 ? 0.925 12.794 -2.760 1.00 92.75 282 LEU A C 1
ATOM 2214 O O . LEU A 1 282 ? 0.900 13.043 -1.553 1.00 92.75 282 LEU A O 1
ATOM 2218 N N . ILE A 1 283 ? 0.429 13.638 -3.671 1.00 90.88 283 ILE A N 1
ATOM 2219 C CA . ILE A 1 283 ? -0.247 14.898 -3.325 1.00 90.88 283 ILE A CA 1
ATOM 2220 C C . ILE A 1 283 ? -1.522 14.609 -2.525 1.00 90.88 283 ILE A C 1
ATOM 2222 O O . ILE A 1 283 ? -1.720 15.198 -1.462 1.00 90.88 283 ILE A O 1
ATOM 2226 N N . LEU A 1 284 ? -2.356 13.674 -2.994 1.00 92.69 284 LEU A N 1
ATOM 2227 C CA . LEU A 1 284 ? -3.564 13.239 -2.290 1.00 92.69 284 LEU A CA 1
ATOM 2228 C C . LEU A 1 284 ? -3.244 12.771 -0.865 1.00 92.69 284 LEU A C 1
ATOM 2230 O O . LEU A 1 284 ? -3.878 13.218 0.088 1.00 92.69 284 LEU A O 1
ATOM 2234 N N . VAL A 1 285 ? -2.244 11.902 -0.714 1.00 93.69 285 VAL A N 1
ATOM 2235 C CA . VAL A 1 285 ? -1.791 11.398 0.588 1.00 93.69 285 VAL A CA 1
ATOM 2236 C C . VAL A 1 285 ? -1.349 12.544 1.500 1.00 93.69 285 VAL A C 1
ATOM 2238 O O . VAL A 1 285 ? -1.745 12.570 2.663 1.00 93.69 285 VAL A O 1
ATOM 2241 N N . CYS A 1 286 ? -0.582 13.511 0.987 1.00 91.50 286 CYS A N 1
ATOM 2242 C CA . CYS A 1 286 ? -0.153 14.681 1.756 1.00 91.50 286 CYS A CA 1
ATOM 2243 C C . CYS A 1 286 ? -1.355 15.460 2.314 1.00 91.50 286 CYS A C 1
ATOM 2245 O O . CYS A 1 286 ? -1.418 15.737 3.512 1.00 91.50 286 CYS A O 1
ATOM 2247 N N . ILE A 1 287 ? -2.341 15.755 1.457 1.00 91.12 287 ILE A N 1
ATOM 2248 C CA . ILE A 1 287 ? -3.567 16.474 1.835 1.00 91.12 287 ILE A CA 1
ATOM 2249 C C . ILE A 1 287 ? -4.330 15.706 2.917 1.00 91.12 287 ILE A C 1
ATOM 2251 O O . ILE A 1 287 ? -4.784 16.301 3.896 1.00 91.12 287 ILE A O 1
ATOM 2255 N N . ILE A 1 288 ? -4.453 14.385 2.762 1.00 92.81 288 ILE A N 1
ATOM 2256 C CA . ILE A 1 288 ? -5.133 13.520 3.728 1.00 92.81 288 ILE A CA 1
ATOM 2257 C C . ILE A 1 288 ? -4.424 13.567 5.085 1.00 92.81 288 ILE A C 1
ATOM 2259 O O . ILE A 1 288 ? -5.076 13.836 6.090 1.00 92.81 288 ILE A O 1
ATOM 2263 N N . VAL A 1 289 ? -3.104 13.368 5.132 1.00 92.25 289 VAL A N 1
ATOM 2264 C CA . VAL A 1 289 ? -2.341 13.377 6.393 1.00 92.25 289 VAL A CA 1
ATOM 2265 C C . VAL A 1 289 ? -2.452 14.731 7.096 1.00 92.25 289 VAL A C 1
ATOM 2267 O O . VAL A 1 289 ? -2.739 14.769 8.291 1.00 92.25 289 VAL A O 1
ATOM 2270 N N . VAL A 1 290 ? -2.293 15.839 6.363 1.00 90.44 290 VAL A N 1
ATOM 2271 C CA . VAL A 1 290 ? -2.448 17.198 6.911 1.00 90.44 290 VAL A CA 1
ATOM 2272 C C . VAL A 1 290 ? -3.843 17.411 7.491 1.00 90.44 290 VAL A C 1
ATOM 2274 O O . VAL A 1 290 ? -3.972 17.956 8.583 1.00 90.44 290 VAL A O 1
ATOM 2277 N N . THR A 1 291 ? -4.876 16.951 6.782 1.00 90.88 291 THR A N 1
ATOM 2278 C CA . THR A 1 291 ? -6.272 17.086 7.215 1.00 90.88 291 THR A CA 1
ATOM 2279 C C . THR A 1 291 ? -6.544 16.274 8.480 1.00 90.88 291 THR A C 1
ATOM 2281 O O . THR A 1 291 ? -7.133 16.784 9.425 1.00 90.88 291 THR A O 1
ATOM 2284 N N . LEU A 1 292 ? -6.106 15.016 8.518 1.00 91.19 292 LEU A N 1
ATOM 2285 C CA . LEU A 1 292 ? -6.386 14.097 9.623 1.00 91.19 292 LEU A CA 1
ATOM 2286 C C . LEU A 1 292 ? -5.609 14.414 10.899 1.00 91.19 292 LEU A C 1
ATOM 2288 O O . LEU A 1 292 ? -6.088 14.119 11.990 1.00 91.19 292 LEU A O 1
ATOM 2292 N N . LEU A 1 293 ? -4.407 14.974 10.760 1.00 90.56 293 LEU A N 1
ATOM 2293 C CA . LEU A 1 293 ? -3.583 15.415 11.885 1.00 90.56 293 LEU A CA 1
ATOM 2294 C C . LEU A 1 293 ? -3.780 16.896 12.234 1.00 90.56 293 LEU A C 1
ATOM 2296 O O . LEU A 1 293 ? -3.091 17.385 13.126 1.00 90.56 293 LEU A O 1
ATOM 2300 N N . GLU A 1 294 ? -4.681 17.600 11.541 1.00 88.50 294 GLU A N 1
ATOM 2301 C CA . GLU A 1 294 ? -4.959 19.030 11.738 1.00 88.50 294 GLU A CA 1
ATOM 2302 C C . GLU A 1 294 ? -3.679 19.891 11.730 1.00 88.50 294 GLU A C 1
ATOM 2304 O O . GLU A 1 294 ? -3.487 20.782 12.560 1.00 88.50 294 GLU A O 1
ATOM 2309 N N . LEU A 1 295 ? -2.757 19.603 10.804 1.00 87.25 295 LEU A N 1
ATOM 2310 C CA . LEU A 1 295 ? -1.476 20.310 10.737 1.00 87.25 295 LEU A CA 1
ATOM 2311 C C . LEU A 1 295 ? -1.662 21.731 10.196 1.00 87.25 295 LEU A C 1
ATOM 2313 O O . LEU A 1 295 ? -2.408 21.957 9.243 1.00 87.25 295 LEU A O 1
ATOM 2317 N N . GLU A 1 296 ? -0.913 22.686 10.754 1.00 82.88 296 GLU A N 1
ATOM 2318 C CA . GLU A 1 296 ? -0.869 24.053 10.232 1.00 82.88 296 GLU A CA 1
ATOM 2319 C C . GLU A 1 296 ? -0.315 24.088 8.798 1.00 82.88 296 GLU A C 1
ATOM 2321 O O . GLU A 1 296 ? 0.553 23.289 8.418 1.00 82.88 296 GLU A O 1
ATOM 2326 N N . SER A 1 297 ? -0.779 25.060 8.009 1.00 72.25 297 SER A N 1
ATOM 2327 C CA . SER A 1 297 ? -0.346 25.252 6.624 1.00 72.25 297 SER A CA 1
ATOM 2328 C C . SER A 1 297 ? 1.176 25.326 6.489 1.00 72.25 297 SER A C 1
ATOM 2330 O O . SER A 1 297 ? 1.855 26.021 7.245 1.00 72.25 297 SER A O 1
ATOM 2332 N N . GLY A 1 298 ? 1.724 24.605 5.510 1.00 72.00 298 GLY A N 1
ATOM 2333 C CA . GLY A 1 298 ? 3.161 24.591 5.220 1.00 72.00 298 GLY A CA 1
ATOM 2334 C C . GLY A 1 298 ? 4.026 23.784 6.197 1.00 72.00 298 GLY A C 1
ATOM 2335 O O . GLY A 1 298 ? 5.237 23.704 5.985 1.00 72.00 298 GLY A O 1
ATOM 2336 N N . THR A 1 299 ? 3.435 23.161 7.225 1.00 81.62 299 THR A N 1
ATOM 2337 C CA . THR A 1 299 ? 4.171 22.335 8.200 1.00 81.62 299 THR A CA 1
ATOM 2338 C C . THR A 1 299 ? 4.661 21.032 7.575 1.00 81.62 299 THR A C 1
ATOM 2340 O O . THR A 1 299 ? 5.821 20.660 7.758 1.00 81.62 299 THR A O 1
ATOM 2343 N N . MET A 1 300 ? 3.794 20.346 6.826 1.00 86.81 300 MET A N 1
ATOM 2344 C CA . MET A 1 300 ? 4.152 19.164 6.046 1.00 86.81 300 MET A CA 1
ATOM 2345 C C . MET A 1 300 ? 4.364 19.555 4.584 1.00 86.81 300 MET A C 1
ATOM 2347 O O . MET A 1 300 ? 3.598 20.338 4.023 1.00 86.81 300 MET A O 1
ATOM 2351 N N . GLN A 1 301 ? 5.414 19.018 3.972 1.00 87.75 301 GLN A N 1
ATOM 2352 C CA . GLN A 1 301 ? 5.807 19.314 2.599 1.00 87.75 301 GLN A CA 1
ATOM 2353 C C . GLN A 1 301 ? 6.080 18.020 1.838 1.00 87.75 301 GLN A C 1
ATOM 2355 O O . GLN A 1 301 ? 6.744 17.122 2.353 1.00 87.75 301 GLN A O 1
ATOM 2360 N N . LEU A 1 302 ? 5.606 17.957 0.596 1.00 90.56 302 LEU A N 1
ATOM 2361 C CA . LEU A 1 302 ? 6.047 16.986 -0.399 1.00 90.56 302 LEU A CA 1
ATOM 2362 C C . LEU A 1 302 ? 7.064 17.684 -1.310 1.00 90.56 302 LEU A C 1
ATOM 2364 O O . LEU A 1 302 ? 6.703 18.544 -2.111 1.00 90.56 302 LEU A O 1
ATOM 2368 N N . CYS A 1 303 ? 8.341 17.346 -1.161 1.00 89.00 303 CYS A N 1
ATOM 2369 C CA . CYS A 1 303 ? 9.421 17.852 -1.998 1.00 89.00 303 CYS A CA 1
ATOM 2370 C C . CYS A 1 303 ? 9.637 16.903 -3.179 1.00 89.00 303 CYS A C 1
ATOM 2372 O O . CYS A 1 303 ? 9.979 15.744 -2.963 1.00 89.00 303 CYS A O 1
ATOM 2374 N N . MET A 1 304 ? 9.469 17.398 -4.403 1.00 88.94 304 MET A N 1
ATOM 2375 C CA . MET A 1 304 ? 9.772 16.665 -5.637 1.00 88.94 304 MET A CA 1
ATOM 2376 C C . MET A 1 304 ? 11.197 16.989 -6.104 1.00 88.94 304 MET A C 1
ATOM 2378 O O . MET A 1 304 ? 11.632 18.133 -5.970 1.00 88.94 304 MET A O 1
ATOM 2382 N N . GLU A 1 305 ? 11.912 16.005 -6.651 1.00 83.69 305 GLU A N 1
ATOM 2383 C CA . GLU A 1 305 ? 13.313 16.116 -7.091 1.00 83.69 305 GLU A CA 1
ATOM 2384 C C . GLU A 1 305 ? 14.256 16.689 -6.012 1.00 83.69 305 GLU A C 1
ATOM 2386 O O . GLU A 1 305 ? 15.060 17.603 -6.246 1.00 83.69 305 GLU A O 1
ATOM 2391 N N . PHE A 1 306 ? 14.155 16.155 -4.797 1.00 82.56 306 PHE A N 1
ATOM 2392 C CA . PHE A 1 306 ? 14.938 16.603 -3.655 1.00 82.56 306 PHE A CA 1
ATOM 2393 C C . PHE A 1 306 ? 16.434 16.357 -3.877 1.00 82.56 306 PHE A C 1
ATOM 2395 O O . PHE A 1 306 ? 16.868 15.229 -4.093 1.00 82.56 306 PHE A O 1
ATOM 2402 N N . SER A 1 307 ? 17.235 17.421 -3.825 1.00 78.88 307 SER A N 1
ATOM 2403 C CA . SER A 1 307 ? 18.676 17.357 -4.076 1.00 78.88 307 SER A CA 1
ATOM 2404 C C . SER A 1 307 ? 19.465 17.198 -2.773 1.00 78.88 307 SER A C 1
ATOM 2406 O O . SER A 1 307 ? 19.277 17.949 -1.823 1.00 78.88 307 SER A O 1
ATOM 2408 N N . VAL A 1 308 ? 20.390 16.245 -2.762 1.00 71.62 308 VAL A N 1
ATOM 2409 C CA . VAL A 1 308 ? 21.266 15.837 -1.666 1.00 71.62 308 VAL A CA 1
ATOM 2410 C C . VAL A 1 308 ? 22.688 15.791 -2.206 1.00 71.62 308 VAL A C 1
ATOM 2412 O O . VAL A 1 308 ? 22.982 15.029 -3.117 1.00 71.62 308 VAL A O 1
ATOM 2415 N N . GLU A 1 309 ? 23.612 16.545 -1.617 1.00 59.38 309 GLU A N 1
ATOM 2416 C CA . GLU A 1 309 ? 24.995 16.667 -2.118 1.00 59.38 309 GLU A CA 1
ATOM 2417 C C . GLU A 1 309 ? 25.782 15.332 -2.201 1.00 59.38 309 GLU A C 1
ATOM 2419 O O . GLU A 1 309 ? 26.824 15.283 -2.847 1.00 59.38 309 GLU A O 1
ATOM 2424 N N . ASN A 1 310 ? 25.276 14.239 -1.606 1.00 54.97 310 ASN A N 1
ATOM 2425 C CA . ASN A 1 310 ? 25.937 12.930 -1.489 1.00 54.97 310 ASN A CA 1
ATOM 2426 C C . ASN A 1 310 ? 25.155 11.730 -2.092 1.00 54.97 310 ASN A C 1
ATOM 2428 O O . ASN A 1 310 ? 25.485 10.590 -1.762 1.00 54.97 310 ASN A O 1
ATOM 2432 N N . SER A 1 311 ? 24.116 11.921 -2.920 1.00 56.47 311 SER A N 1
ATOM 2433 C CA . SER A 1 311 ? 23.396 10.773 -3.526 1.00 56.47 311 SER A CA 1
ATOM 2434 C C . SER A 1 311 ? 24.106 10.201 -4.771 1.00 56.47 311 SER A C 1
ATOM 2436 O O . SER A 1 311 ? 24.833 10.904 -5.475 1.00 56.47 311 SER A O 1
ATOM 2438 N N . THR A 1 312 ? 23.887 8.913 -5.062 1.00 51.59 312 THR A N 1
ATOM 2439 C CA . THR A 1 312 ? 24.564 8.141 -6.126 1.00 51.59 312 THR A CA 1
ATOM 2440 C C . THR A 1 312 ? 24.226 8.578 -7.560 1.00 51.59 312 THR A C 1
ATOM 2442 O O . THR A 1 312 ? 25.016 8.313 -8.462 1.00 51.59 312 THR A O 1
ATOM 2445 N N . ASN A 1 313 ? 23.114 9.293 -7.779 1.00 48.84 313 ASN A N 1
ATOM 2446 C CA . ASN A 1 313 ? 22.627 9.750 -9.094 1.00 48.84 313 ASN A CA 1
ATOM 2447 C C . ASN A 1 313 ? 22.766 11.272 -9.294 1.00 48.84 313 ASN A C 1
ATOM 2449 O O . ASN A 1 313 ? 21.845 11.951 -9.744 1.00 48.84 313 ASN A O 1
ATOM 2453 N N . GLY A 1 314 ? 23.909 11.847 -8.915 1.00 51.69 314 GLY A N 1
ATOM 2454 C CA . GLY A 1 314 ? 24.105 13.301 -8.991 1.00 51.69 314 GLY A CA 1
ATOM 2455 C C . GLY A 1 314 ? 23.271 14.082 -7.971 1.00 51.69 314 GLY A C 1
ATOM 2456 O O . GLY A 1 314 ? 23.023 15.271 -8.152 1.00 51.69 314 GLY A O 1
ATOM 2457 N N . GLY A 1 315 ? 22.836 13.413 -6.903 1.00 59.12 315 GLY A N 1
ATOM 2458 C CA . GLY A 1 315 ? 22.227 14.044 -5.745 1.00 59.12 315 GLY A CA 1
ATOM 2459 C C . GLY A 1 315 ? 20.703 14.040 -5.686 1.00 59.12 315 GLY A C 1
ATOM 2460 O O . GLY A 1 315 ? 20.173 14.359 -4.636 1.00 59.12 315 GLY A O 1
ATOM 2461 N N . LYS A 1 316 ? 19.958 13.680 -6.734 1.00 73.56 316 LYS A N 1
ATOM 2462 C CA . LYS A 1 316 ? 18.490 13.828 -6.717 1.00 73.56 316 LYS A CA 1
ATOM 2463 C C . LYS A 1 316 ? 17.748 12.577 -6.252 1.00 73.56 316 LYS A C 1
ATOM 2465 O O . LYS A 1 316 ? 18.131 11.470 -6.610 1.00 73.56 316 LYS A O 1
ATOM 2470 N N . ILE A 1 317 ? 16.694 12.798 -5.478 1.00 83.44 317 ILE A N 1
ATOM 2471 C CA . ILE A 1 317 ? 15.728 11.815 -4.984 1.00 83.44 317 ILE A CA 1
ATOM 2472 C C . ILE A 1 317 ? 14.353 12.259 -5.446 1.00 83.44 317 ILE A C 1
ATOM 2474 O O . ILE A 1 317 ? 14.046 13.451 -5.392 1.00 83.44 317 ILE A O 1
ATOM 2478 N N . ASP A 1 318 ? 13.529 11.322 -5.893 1.00 89.06 318 ASP A N 1
ATOM 2479 C CA . ASP A 1 318 ? 12.299 11.682 -6.592 1.00 89.06 318 ASP A CA 1
ATOM 2480 C C . ASP A 1 318 ? 11.296 12.407 -5.700 1.00 89.06 318 ASP A C 1
ATOM 2482 O O . ASP A 1 318 ? 10.820 13.482 -6.072 1.00 89.06 318 ASP A O 1
ATOM 2486 N N . TYR A 1 319 ? 11.020 11.872 -4.508 1.00 92.12 319 TYR A N 1
ATOM 2487 C CA . TYR A 1 319 ? 10.086 12.493 -3.576 1.00 92.12 319 TYR A CA 1
ATOM 2488 C C . TYR A 1 319 ? 10.516 12.345 -2.124 1.00 92.12 319 TYR A C 1
ATOM 2490 O O . TYR A 1 319 ? 10.954 11.282 -1.678 1.00 92.12 319 TYR A O 1
ATOM 2498 N N . VAL A 1 320 ? 10.303 13.406 -1.351 1.00 90.25 320 VAL A N 1
ATOM 2499 C CA . VAL A 1 320 ? 10.549 13.423 0.090 1.00 90.25 320 VAL A CA 1
ATOM 2500 C C . VAL A 1 320 ? 9.381 14.088 0.810 1.00 90.25 320 VAL A C 1
ATOM 2502 O O . VAL A 1 320 ? 9.059 15.244 0.550 1.00 90.25 320 VAL A O 1
ATOM 2505 N N . PHE A 1 321 ? 8.779 13.378 1.761 1.00 90.38 321 PHE A N 1
ATOM 2506 C CA . PHE A 1 321 ? 7.856 13.951 2.735 1.00 90.38 321 PHE A CA 1
ATOM 2507 C C . PHE A 1 321 ? 8.645 14.523 3.910 1.00 90.38 321 PHE A C 1
ATOM 2509 O O . PHE A 1 321 ? 9.400 13.803 4.572 1.00 90.38 321 PHE A O 1
ATOM 2516 N N . ARG A 1 322 ? 8.453 15.814 4.190 1.00 86.00 322 ARG A N 1
ATOM 2517 C CA . ARG A 1 322 ? 9.104 16.522 5.296 1.00 86.00 322 ARG A CA 1
ATOM 2518 C C . ARG A 1 322 ? 8.093 17.130 6.250 1.00 86.00 322 ARG A C 1
ATOM 2520 O O . ARG A 1 322 ? 7.060 17.629 5.816 1.00 86.00 322 ARG A O 1
ATOM 2527 N N . LEU A 1 323 ? 8.449 17.173 7.531 1.00 83.88 323 LEU A N 1
ATOM 2528 C CA . LEU A 1 323 ? 7.773 17.981 8.542 1.00 83.88 323 LEU A CA 1
ATOM 2529 C C . LEU A 1 323 ? 8.729 19.059 9.056 1.00 83.88 323 LEU A C 1
ATOM 2531 O O . LEU A 1 323 ? 9.653 18.750 9.812 1.00 83.88 323 LEU A O 1
ATOM 2535 N N . VAL A 1 324 ? 8.504 20.314 8.652 1.00 75.06 324 VAL A N 1
ATOM 2536 C CA . VAL A 1 324 ? 9.290 21.533 8.950 1.00 75.06 324 VAL A CA 1
ATOM 2537 C C . VAL A 1 324 ? 10.752 21.493 8.482 1.00 75.06 324 VAL A C 1
ATOM 2539 O O . VAL A 1 324 ? 11.199 22.460 7.888 1.00 75.06 324 VAL A O 1
ATOM 2542 N N . MET A 1 325 ? 11.486 20.405 8.728 1.00 71.00 325 MET A N 1
ATOM 2543 C CA . MET A 1 325 ? 12.801 20.045 8.174 1.00 71.00 325 MET A CA 1
ATOM 2544 C C . MET A 1 325 ? 13.091 18.534 8.295 1.00 71.00 325 MET A C 1
ATOM 2546 O O . MET A 1 325 ? 14.004 18.048 7.629 1.00 71.00 325 MET A O 1
ATOM 2550 N N . ALA A 1 326 ? 12.351 17.794 9.129 1.00 76.38 326 ALA A N 1
ATOM 2551 C CA . ALA A 1 326 ? 12.580 16.378 9.400 1.00 76.38 326 ALA A CA 1
ATOM 2552 C C . ALA A 1 326 ? 12.056 15.491 8.266 1.00 76.38 326 ALA A C 1
ATOM 2554 O O . ALA A 1 326 ? 10.983 15.754 7.726 1.00 76.38 326 ALA A O 1
ATOM 2555 N N . LEU A 1 327 ? 12.798 14.434 7.938 1.00 81.31 327 LEU A N 1
ATOM 2556 C CA . LEU A 1 327 ? 12.367 13.395 7.007 1.00 81.31 327 LEU A CA 1
ATOM 2557 C C . LEU A 1 327 ? 11.262 12.543 7.649 1.00 81.31 327 LEU A C 1
ATOM 2559 O O . LEU A 1 327 ? 11.488 11.962 8.705 1.00 81.31 327 LEU A O 1
ATOM 2563 N N . ILE A 1 328 ? 10.106 12.450 6.990 1.00 85.31 328 ILE A N 1
ATOM 2564 C CA . ILE A 1 328 ? 8.989 11.566 7.371 1.00 85.31 328 ILE A CA 1
ATOM 2565 C C . ILE A 1 328 ? 8.951 10.334 6.460 1.00 85.31 328 ILE A C 1
ATOM 2567 O O . ILE A 1 328 ? 8.724 9.214 6.911 1.00 85.31 328 ILE A O 1
ATOM 2571 N N . GLY A 1 329 ? 9.225 10.524 5.170 1.00 89.56 329 GLY A N 1
ATOM 2572 C CA . GLY A 1 329 ? 9.280 9.434 4.205 1.00 89.56 329 GLY A CA 1
ATOM 2573 C C . GLY A 1 329 ? 9.970 9.838 2.911 1.00 89.56 329 GLY A C 1
ATOM 2574 O O . GLY A 1 329 ? 10.038 11.017 2.571 1.00 89.56 329 GLY A O 1
ATOM 2575 N N . LEU A 1 330 ? 10.476 8.846 2.194 1.00 92.00 330 LEU A N 1
ATOM 2576 C CA . LEU A 1 330 ? 11.099 8.969 0.882 1.00 92.00 330 LEU A CA 1
ATOM 2577 C C . LEU A 1 330 ? 10.370 8.053 -0.097 1.00 92.00 330 LEU A C 1
ATOM 2579 O O . LEU A 1 330 ? 10.051 6.918 0.256 1.00 92.00 330 LEU A O 1
ATOM 2583 N N . VAL A 1 331 ? 10.136 8.528 -1.318 1.00 92.62 331 VAL A N 1
ATOM 2584 C CA . VAL A 1 331 ? 9.628 7.703 -2.418 1.00 92.62 331 VAL A CA 1
ATOM 2585 C C . VAL A 1 331 ? 10.595 7.806 -3.587 1.00 92.62 331 VAL A C 1
ATOM 2587 O O . VAL A 1 331 ? 10.910 8.907 -4.031 1.00 92.62 331 VAL A O 1
ATOM 2590 N N . GLU A 1 332 ? 11.040 6.656 -4.077 1.00 90.75 332 GLU A N 1
ATOM 2591 C CA . GLU A 1 332 ? 11.890 6.527 -5.253 1.00 90.75 332 GLU A CA 1
ATOM 2592 C C . GLU A 1 332 ? 11.094 5.848 -6.371 1.00 90.75 332 GLU A C 1
ATOM 2594 O O . GLU A 1 332 ? 10.543 4.754 -6.195 1.00 90.75 332 GLU A O 1
ATOM 2599 N N . ALA A 1 333 ? 11.017 6.507 -7.526 1.00 89.12 333 ALA A N 1
ATOM 2600 C CA . ALA A 1 333 ? 10.189 6.099 -8.646 1.00 89.12 333 ALA A CA 1
ATOM 2601 C C . ALA A 1 333 ? 11.041 5.598 -9.816 1.00 89.12 333 ALA A C 1
ATOM 2603 O O . ALA A 1 333 ? 11.920 6.279 -10.346 1.00 89.12 333 ALA A O 1
ATOM 2604 N N . LYS A 1 334 ? 10.747 4.388 -10.281 1.00 86.38 334 LYS A N 1
ATOM 2605 C CA . LYS A 1 334 ? 11.389 3.775 -11.444 1.00 86.38 334 LYS A CA 1
ATOM 2606 C C . LYS A 1 334 ? 10.406 3.748 -12.613 1.00 86.38 334 LYS A C 1
ATOM 2608 O O . LYS A 1 334 ? 9.201 3.683 -12.414 1.00 86.38 334 LYS A O 1
ATOM 2613 N N . GLY A 1 335 ? 10.920 3.867 -13.836 1.00 70.88 335 GLY A N 1
ATOM 2614 C CA . GLY A 1 335 ? 10.099 3.817 -15.049 1.00 70.88 335 GLY A CA 1
ATOM 2615 C C . GLY A 1 335 ? 9.596 2.399 -15.314 1.00 70.88 335 GLY A C 1
ATOM 2616 O O . GLY A 1 335 ? 8.536 2.011 -14.840 1.00 70.88 335 GLY A O 1
ATOM 2617 N N . GLU A 1 336 ? 10.388 1.615 -16.044 1.00 64.06 336 GLU A N 1
ATOM 2618 C CA . GLU A 1 336 ? 10.112 0.204 -16.332 1.00 64.06 336 GLU A CA 1
ATOM 2619 C C . GLU A 1 336 ? 11.218 -0.692 -15.761 1.00 64.06 336 GLU A C 1
ATOM 2621 O O . GLU A 1 336 ? 12.390 -0.311 -15.722 1.00 64.06 336 GLU A O 1
ATOM 2626 N N . GLY A 1 337 ? 10.845 -1.895 -15.321 1.00 64.69 337 GLY A N 1
ATOM 2627 C CA . GLY A 1 337 ? 11.773 -2.896 -14.798 1.00 64.69 337 GLY A CA 1
ATOM 2628 C C . GLY A 1 337 ? 11.368 -3.452 -13.437 1.00 64.69 337 GLY A C 1
ATOM 2629 O O . GLY A 1 337 ? 10.511 -2.919 -12.735 1.00 64.69 337 GLY A O 1
ATOM 2630 N N . SER A 1 338 ? 12.002 -4.563 -13.073 1.00 77.81 338 SER A N 1
ATOM 2631 C CA . SER A 1 338 ? 11.800 -5.216 -11.783 1.00 77.81 338 SER A CA 1
ATOM 2632 C C . SER A 1 338 ? 12.333 -4.336 -10.651 1.00 77.81 338 SER A C 1
ATOM 2634 O O . SER A 1 338 ? 13.529 -4.049 -10.613 1.00 77.81 338 SER A O 1
ATOM 2636 N N . LEU A 1 339 ? 11.482 -3.980 -9.683 1.00 85.00 339 LEU A N 1
ATOM 2637 C CA . LEU A 1 339 ? 11.885 -3.189 -8.511 1.00 85.00 339 LEU A CA 1
ATOM 2638 C C . LEU A 1 339 ? 13.023 -3.842 -7.714 1.00 85.00 339 LEU A C 1
ATOM 2640 O O . LEU A 1 339 ? 13.855 -3.140 -7.146 1.00 85.00 339 LEU A O 1
ATOM 2644 N N . VAL A 1 340 ? 13.132 -5.176 -7.765 1.00 81.06 340 VAL A N 1
ATOM 2645 C CA . VAL A 1 340 ? 14.171 -5.972 -7.087 1.00 81.06 340 VAL A CA 1
ATOM 2646 C C . VAL A 1 340 ? 15.583 -5.403 -7.272 1.00 81.06 340 VAL A C 1
ATOM 2648 O O . VAL A 1 340 ? 16.358 -5.371 -6.321 1.00 81.06 340 VAL A O 1
ATOM 2651 N N . THR A 1 341 ? 15.930 -4.905 -8.464 1.00 77.88 341 THR A N 1
ATOM 2652 C CA . THR A 1 341 ? 17.284 -4.389 -8.736 1.00 77.88 341 THR A CA 1
ATOM 2653 C C . THR A 1 341 ? 17.596 -3.069 -8.026 1.00 77.88 341 THR A C 1
ATOM 2655 O O . THR A 1 341 ? 18.764 -2.707 -7.918 1.00 77.88 341 THR A O 1
ATOM 2658 N N . TYR A 1 342 ? 16.581 -2.356 -7.531 1.00 83.44 342 TYR A N 1
ATOM 2659 C CA . TYR A 1 342 ? 16.704 -1.010 -6.962 1.00 83.44 342 TYR A CA 1
ATOM 2660 C C . TYR A 1 342 ? 16.477 -0.949 -5.448 1.00 83.44 342 TYR A C 1
ATOM 2662 O O . TYR A 1 342 ? 16.694 0.098 -4.841 1.00 83.44 342 TYR A O 1
ATOM 2670 N N . ARG A 1 343 ? 16.096 -2.059 -4.808 1.00 84.44 343 ARG A N 1
ATOM 2671 C CA . ARG A 1 343 ? 15.784 -2.103 -3.368 1.00 84.44 343 ARG A CA 1
ATOM 2672 C C . ARG A 1 343 ? 16.937 -1.631 -2.485 1.00 84.44 343 ARG A C 1
ATOM 2674 O O . ARG A 1 343 ? 16.746 -0.824 -1.582 1.00 84.44 343 ARG A O 1
ATOM 2681 N N . GLY A 1 344 ? 18.152 -2.096 -2.778 1.00 81.44 344 GLY A N 1
ATOM 2682 C CA . GLY A 1 344 ? 19.351 -1.667 -2.055 1.00 81.44 344 GLY A CA 1
ATOM 2683 C C . GLY A 1 344 ? 19.672 -0.188 -2.258 1.00 81.44 344 GLY A C 1
ATOM 2684 O O . GLY A 1 344 ? 20.013 0.503 -1.301 1.00 81.44 344 GLY A O 1
ATOM 2685 N N . GLN A 1 345 ? 19.502 0.311 -3.486 1.00 83.69 345 GLN A N 1
ATOM 2686 C CA . GLN A 1 345 ? 19.705 1.723 -3.812 1.00 83.69 345 GLN A CA 1
ATOM 2687 C C . GLN A 1 345 ? 18.758 2.622 -3.008 1.00 83.69 345 GLN A C 1
ATOM 2689 O O . GLN A 1 345 ? 19.217 3.589 -2.409 1.00 83.69 345 GLN A O 1
ATOM 2694 N N . ALA A 1 346 ? 17.474 2.270 -2.935 1.00 85.38 346 ALA A N 1
ATOM 2695 C CA . ALA A 1 346 ? 16.472 3.072 -2.238 1.00 85.38 346 ALA A CA 1
ATOM 2696 C C . ALA A 1 346 ? 16.799 3.238 -0.734 1.00 85.38 346 ALA A C 1
ATOM 2698 O O . ALA A 1 346 ? 16.663 4.320 -0.159 1.00 85.38 346 ALA A O 1
ATOM 2699 N N . LEU A 1 347 ? 17.339 2.191 -0.095 1.00 85.12 347 LEU A N 1
ATOM 2700 C CA . LEU A 1 347 ? 17.797 2.254 1.300 1.00 85.12 347 LEU A CA 1
ATOM 2701 C C . LEU A 1 347 ? 19.070 3.094 1.482 1.00 85.12 347 LEU A C 1
ATOM 2703 O O . LEU A 1 347 ? 19.204 3.798 2.486 1.00 85.12 347 LEU A O 1
ATOM 2707 N N . VAL A 1 348 ? 19.989 3.058 0.513 1.00 82.50 348 VAL A N 1
ATOM 2708 C CA . VAL A 1 348 ? 21.180 3.926 0.498 1.00 82.50 348 VAL A CA 1
ATOM 2709 C C . VAL A 1 348 ? 20.779 5.395 0.344 1.00 82.50 348 VAL A C 1
ATOM 2711 O O . VAL A 1 348 ? 21.314 6.259 1.040 1.00 82.50 348 VAL A O 1
ATOM 2714 N N . GLU A 1 349 ? 19.811 5.692 -0.519 1.00 83.56 349 GLU A N 1
ATOM 2715 C CA . GLU A 1 349 ? 19.282 7.046 -0.711 1.00 83.56 349 GLU A CA 1
ATOM 2716 C C . GLU A 1 349 ? 18.615 7.568 0.562 1.00 83.56 349 GLU A C 1
ATOM 2718 O O . GLU A 1 349 ? 18.895 8.690 0.989 1.00 83.56 349 GLU A O 1
ATOM 2723 N N . MET A 1 350 ? 17.837 6.729 1.250 1.00 83.56 350 MET A N 1
ATOM 2724 C CA . MET A 1 350 ? 17.285 7.071 2.562 1.00 83.56 350 MET A CA 1
ATOM 2725 C C . MET A 1 350 ? 18.385 7.411 3.580 1.00 83.56 350 MET A C 1
ATOM 2727 O O . MET A 1 350 ? 18.258 8.391 4.320 1.00 83.56 350 MET A O 1
ATOM 2731 N N . ALA A 1 351 ? 19.495 6.666 3.592 1.00 80.00 351 ALA A N 1
ATOM 2732 C CA . ALA A 1 351 ? 20.644 6.977 4.442 1.00 80.00 351 ALA A CA 1
ATOM 2733 C C . ALA A 1 351 ? 21.241 8.360 4.119 1.00 80.00 351 ALA A C 1
ATOM 2735 O O . ALA A 1 351 ? 21.534 9.140 5.031 1.00 80.00 351 ALA A O 1
ATOM 2736 N N . ALA A 1 352 ? 21.369 8.694 2.832 1.00 78.25 352 ALA A N 1
ATOM 2737 C CA . ALA A 1 352 ? 21.881 9.986 2.381 1.00 78.25 352 ALA A CA 1
ATOM 2738 C C . ALA A 1 352 ? 20.973 11.156 2.809 1.00 78.25 352 ALA A C 1
ATOM 2740 O O . ALA A 1 352 ? 21.480 12.166 3.308 1.00 78.25 352 ALA A O 1
ATOM 2741 N N . VAL A 1 353 ? 19.643 11.017 2.703 1.00 78.94 353 VAL A N 1
ATOM 2742 C CA . VAL A 1 353 ? 18.697 12.054 3.168 1.00 78.94 353 VAL A CA 1
ATOM 2743 C C . VAL A 1 353 ? 18.734 12.210 4.673 1.00 78.94 353 VAL A C 1
ATOM 2745 O O . VAL A 1 353 ? 18.748 13.341 5.157 1.00 78.94 353 VAL A O 1
ATOM 2748 N N . LYS A 1 354 ? 18.797 11.108 5.433 1.00 78.38 354 LYS A N 1
ATOM 2749 C CA . LYS A 1 354 ? 18.926 11.188 6.896 1.00 78.38 354 LYS A CA 1
ATOM 2750 C C . LYS A 1 354 ? 20.180 11.972 7.284 1.00 78.38 354 LYS A C 1
ATOM 2752 O O . LYS A 1 354 ? 20.103 12.876 8.112 1.00 78.38 354 LYS A O 1
ATOM 2757 N N . GLN A 1 355 ? 21.318 11.697 6.646 1.00 74.44 355 GLN A N 1
ATOM 2758 C CA . GLN A 1 355 ? 22.565 12.427 6.896 1.00 74.44 355 GLN A CA 1
ATOM 2759 C C . GLN A 1 355 ? 22.490 13.909 6.505 1.00 74.44 355 GLN A C 1
ATOM 2761 O O . GLN A 1 355 ? 23.004 14.758 7.231 1.00 74.44 355 GLN A O 1
ATOM 2766 N N . SER A 1 356 ? 21.858 14.238 5.379 1.00 75.50 356 SER A N 1
ATOM 2767 C CA . SER A 1 356 ? 21.634 15.632 4.973 1.00 75.50 356 SER A CA 1
ATOM 2768 C C . SER A 1 356 ? 20.707 16.360 5.950 1.00 75.50 356 SER A C 1
ATOM 2770 O O . SER A 1 356 ? 21.052 17.444 6.414 1.00 75.50 356 SER A O 1
ATOM 2772 N N . THR A 1 357 ? 19.621 15.717 6.384 1.00 72.31 357 THR A N 1
ATOM 2773 C CA . THR A 1 357 ? 18.690 16.246 7.393 1.00 72.31 357 THR A CA 1
ATOM 2774 C C . THR A 1 357 ? 19.397 16.524 8.726 1.00 72.31 357 THR A C 1
ATOM 2776 O O . THR A 1 357 ? 19.185 17.574 9.333 1.00 72.31 357 THR A O 1
ATOM 2779 N N . ILE A 1 358 ? 20.300 15.630 9.155 1.00 69.88 358 ILE A N 1
ATOM 2780 C CA . ILE A 1 358 ? 21.159 15.826 10.337 1.00 69.88 358 ILE A CA 1
ATOM 2781 C C . ILE A 1 358 ? 22.028 17.082 10.190 1.00 69.88 358 ILE A C 1
ATOM 2783 O O . ILE A 1 358 ? 22.140 17.864 11.131 1.00 69.88 358 ILE A O 1
ATOM 2787 N N . LYS A 1 359 ? 22.648 17.281 9.021 1.00 68.38 359 LYS A N 1
ATOM 2788 C CA . LYS A 1 359 ? 23.529 18.431 8.755 1.00 68.38 359 LYS A CA 1
ATOM 2789 C C . LYS A 1 359 ? 22.759 19.753 8.668 1.00 68.38 359 LYS A C 1
ATOM 2791 O O . LYS A 1 359 ? 23.251 20.767 9.155 1.00 68.38 359 LYS A O 1
ATOM 2796 N N . GLU A 1 360 ? 21.569 19.745 8.068 1.00 66.69 360 GLU A N 1
ATOM 2797 C CA . GLU A 1 360 ? 20.678 20.913 7.980 1.00 66.69 360 GLU A CA 1
ATOM 2798 C C . GLU A 1 360 ? 20.098 21.303 9.348 1.00 66.69 360 GLU A C 1
ATOM 2800 O O . GLU A 1 360 ? 19.889 22.486 9.632 1.00 66.69 360 GLU A O 1
ATOM 2805 N N . GLY A 1 361 ? 19.871 20.314 10.217 1.00 57.81 361 GLY A N 1
ATOM 2806 C CA . GLY A 1 361 ? 19.393 20.475 11.586 1.00 57.81 361 GLY A CA 1
ATOM 2807 C C . GLY A 1 361 ? 20.421 21.115 12.524 1.00 57.81 361 GLY A C 1
ATOM 2808 O O . GLY A 1 361 ? 20.884 20.489 13.472 1.00 57.81 361 GLY A O 1
ATOM 2809 N N . ASN A 1 362 ? 20.753 22.391 12.330 1.00 44.66 362 ASN A N 1
ATOM 2810 C CA . ASN A 1 362 ? 21.521 23.154 13.313 1.00 44.66 362 ASN A CA 1
ATOM 2811 C C . ASN A 1 362 ? 20.730 23.280 14.642 1.00 44.66 362 ASN A C 1
ATOM 2813 O O . ASN A 1 362 ? 19.734 23.996 14.725 1.00 44.66 362 ASN A O 1
ATOM 2817 N N . LYS A 1 363 ? 21.234 22.649 15.715 1.00 48.41 363 LYS A N 1
ATOM 2818 C CA . LYS A 1 363 ? 20.952 22.962 17.139 1.00 48.41 363 LYS A CA 1
ATOM 2819 C C . LYS A 1 363 ? 19.539 22.698 17.709 1.00 48.41 363 LYS A C 1
ATOM 2821 O O . LYS A 1 363 ? 19.144 23.391 18.649 1.00 48.41 363 LYS A O 1
ATOM 2826 N N . ARG A 1 364 ? 18.773 21.700 17.253 1.00 50.19 364 ARG A N 1
ATOM 2827 C CA . ARG A 1 364 ? 17.582 21.235 18.010 1.00 50.19 364 ARG A CA 1
ATOM 2828 C C . ARG A 1 364 ? 17.718 19.769 18.418 1.00 50.19 364 ARG A C 1
ATOM 2830 O O . ARG A 1 364 ? 18.147 18.948 17.624 1.00 50.19 364 ARG A O 1
ATOM 2837 N N . ASN A 1 365 ? 17.374 19.494 19.678 1.00 49.00 365 ASN A N 1
ATOM 2838 C CA . ASN A 1 365 ? 17.545 18.245 20.433 1.00 49.00 365 ASN A CA 1
ATOM 2839 C C . ASN A 1 365 ? 16.725 17.047 19.893 1.00 49.00 365 ASN A C 1
ATOM 2841 O O . ASN A 1 365 ? 15.965 16.453 20.654 1.00 49.00 365 ASN A O 1
ATOM 2845 N N . TYR A 1 366 ? 16.834 16.685 18.616 1.00 54.91 366 TYR A N 1
ATOM 2846 C CA . TYR A 1 366 ? 16.269 15.430 18.116 1.00 54.91 366 TYR A CA 1
ATOM 2847 C C . TYR A 1 366 ? 17.389 14.532 17.592 1.00 54.91 366 TYR A C 1
ATOM 2849 O O . TYR A 1 366 ? 18.253 14.961 16.829 1.00 54.91 366 TYR A O 1
ATOM 2857 N N . ASP A 1 367 ? 17.408 13.286 18.061 1.00 59.19 367 ASP A N 1
ATOM 2858 C CA . ASP A 1 367 ? 18.365 12.285 17.605 1.00 59.19 367 ASP A CA 1
ATOM 2859 C C . ASP A 1 367 ? 17.884 11.716 16.267 1.00 59.19 367 ASP A C 1
ATOM 2861 O O . ASP A 1 367 ? 17.252 10.664 16.199 1.00 59.19 367 ASP A O 1
ATOM 2865 N N . ALA A 1 368 ? 18.171 12.448 15.192 1.00 59.91 368 ALA A N 1
ATOM 2866 C CA . ALA A 1 368 ? 17.817 12.085 13.821 1.00 59.91 368 ALA A CA 1
ATOM 2867 C C . ALA A 1 368 ? 18.371 10.716 13.377 1.00 59.91 368 ALA A C 1
ATOM 2869 O O . ALA A 1 368 ? 17.892 10.139 12.398 1.00 59.91 368 ALA A O 1
ATOM 2870 N N . THR A 1 369 ? 19.366 10.165 14.086 1.00 61.50 369 THR A N 1
ATOM 2871 C CA . THR A 1 369 ? 19.853 8.804 13.818 1.00 61.50 369 THR A CA 1
ATOM 2872 C C . THR A 1 369 ? 18.834 7.750 14.255 1.00 61.50 369 THR A C 1
ATOM 2874 O O . THR A 1 369 ? 18.636 6.770 13.534 1.00 61.50 369 THR A O 1
ATOM 2877 N N . LYS A 1 370 ? 18.093 8.018 15.339 1.00 62.72 370 LYS A N 1
ATOM 2878 C CA . LYS A 1 370 ? 17.059 7.145 15.919 1.00 62.72 370 LYS A CA 1
ATOM 2879 C C . LYS A 1 370 ? 15.652 7.392 15.392 1.00 62.72 370 LYS A C 1
ATOM 2881 O O . LYS A 1 370 ? 14.748 6.620 15.693 1.00 62.72 370 LYS A O 1
ATOM 2886 N N . THR A 1 371 ? 15.437 8.451 14.616 1.00 65.94 371 THR A N 1
ATOM 2887 C CA . THR A 1 371 ? 14.131 8.683 13.993 1.00 65.94 371 THR A CA 1
ATOM 2888 C C . THR A 1 371 ? 13.840 7.547 13.000 1.00 65.94 371 THR A C 1
ATOM 2890 O O . THR A 1 371 ? 14.687 7.286 12.125 1.00 65.94 371 THR A O 1
ATOM 2893 N N . PRO A 1 372 ? 12.698 6.845 13.140 1.00 70.00 372 PRO A N 1
ATOM 2894 C CA . PRO A 1 372 ? 12.266 5.867 12.155 1.00 70.00 372 PRO A CA 1
ATOM 2895 C C . PRO A 1 372 ? 12.105 6.547 10.794 1.00 70.00 372 PRO A C 1
ATOM 2897 O O . PRO A 1 372 ? 12.006 7.770 10.687 1.00 70.00 372 PRO A O 1
ATOM 2900 N N . ALA A 1 373 ? 12.208 5.765 9.731 1.00 75.94 373 ALA A N 1
ATOM 2901 C CA . ALA A 1 373 ? 12.138 6.308 8.385 1.00 75.94 373 ALA A CA 1
ATOM 2902 C C . ALA A 1 373 ? 11.467 5.309 7.460 1.00 75.94 373 ALA A C 1
ATOM 2904 O O . ALA A 1 373 ? 11.641 4.097 7.597 1.00 75.94 373 ALA A O 1
ATOM 2905 N N . THR A 1 374 ? 10.718 5.839 6.504 1.00 87.75 374 THR A N 1
ATOM 2906 C CA . THR A 1 374 ? 10.028 5.030 5.506 1.00 87.75 374 THR A CA 1
ATOM 2907 C C . THR A 1 374 ? 10.604 5.310 4.138 1.00 87.75 374 THR A C 1
ATOM 2909 O O . THR A 1 374 ? 10.734 6.466 3.736 1.00 87.75 374 THR A O 1
ATOM 2912 N N . CYS A 1 375 ? 10.917 4.242 3.421 1.00 90.56 375 CYS A N 1
ATOM 2913 C CA . CYS A 1 375 ? 11.311 4.271 2.029 1.00 90.56 375 CYS A CA 1
ATOM 2914 C C . CYS A 1 375 ? 10.271 3.502 1.217 1.00 90.56 375 CYS A C 1
ATOM 2916 O O . CYS A 1 375 ? 9.905 2.379 1.557 1.00 90.56 375 CYS A O 1
ATOM 2918 N N . VAL A 1 376 ? 9.784 4.119 0.151 1.00 93.00 376 VAL A N 1
ATOM 2919 C CA . VAL A 1 376 ? 8.863 3.501 -0.794 1.00 93.00 376 VAL A CA 1
ATOM 2920 C C . VAL A 1 376 ? 9.558 3.425 -2.140 1.00 93.00 376 VAL A C 1
ATOM 2922 O O . VAL A 1 376 ? 10.046 4.431 -2.645 1.00 93.00 376 VAL A O 1
ATOM 2925 N N . LEU A 1 377 ? 9.598 2.236 -2.722 1.00 92.31 377 LEU A N 1
ATOM 2926 C CA . LEU A 1 377 ? 10.106 2.007 -4.066 1.00 92.31 377 LEU A CA 1
ATOM 2927 C C . LEU A 1 377 ? 8.926 1.638 -4.964 1.00 92.31 377 LEU A C 1
ATOM 2929 O O . LEU A 1 377 ? 8.163 0.727 -4.641 1.00 92.31 377 LEU A O 1
ATOM 2933 N N . THR A 1 378 ? 8.744 2.351 -6.074 1.00 91.81 378 THR A N 1
ATOM 2934 C CA . THR A 1 378 ? 7.587 2.124 -6.948 1.00 91.81 378 THR A CA 1
ATOM 2935 C C . THR A 1 378 ? 7.894 2.336 -8.423 1.00 91.81 378 THR A C 1
ATOM 2937 O O . THR A 1 378 ? 8.768 3.112 -8.789 1.00 91.81 378 THR A O 1
ATOM 2940 N N . ASN A 1 379 ? 7.143 1.657 -9.282 1.00 85.31 379 ASN A N 1
ATOM 2941 C CA . ASN A 1 379 ? 7.063 1.896 -10.724 1.00 85.31 379 ASN A CA 1
ATOM 2942 C C . ASN A 1 379 ? 5.626 2.243 -11.159 1.00 85.31 379 ASN A C 1
ATOM 2944 O O . ASN A 1 379 ? 5.254 2.020 -12.308 1.00 85.31 379 ASN A O 1
ATOM 2948 N N . SER A 1 380 ? 4.798 2.752 -10.236 1.00 80.38 380 SER A N 1
ATOM 2949 C CA . SER A 1 380 ? 3.345 2.987 -10.346 1.00 80.38 380 SER A CA 1
ATOM 2950 C C . SER A 1 380 ? 2.445 1.743 -10.372 1.00 80.38 380 SER A C 1
ATOM 2952 O O . SER A 1 380 ? 1.273 1.858 -9.994 1.00 80.38 380 SER A O 1
ATOM 2954 N N . THR A 1 381 ? 2.970 0.574 -10.762 1.00 80.50 381 THR A N 1
ATOM 2955 C CA . THR A 1 381 ? 2.242 -0.708 -10.773 1.00 80.50 381 THR A CA 1
ATOM 2956 C C . THR A 1 381 ? 2.537 -1.557 -9.548 1.00 80.50 381 THR A C 1
ATOM 2958 O O . THR A 1 381 ? 1.680 -2.308 -9.112 1.00 80.50 381 THR A O 1
ATOM 2961 N N . ASP A 1 382 ? 3.724 -1.434 -8.978 1.00 85.88 382 ASP A N 1
ATOM 2962 C CA . ASP A 1 382 ? 4.157 -2.100 -7.763 1.00 85.88 382 ASP A CA 1
ATOM 2963 C C . ASP A 1 382 ? 4.615 -1.048 -6.760 1.00 85.88 382 ASP A C 1
ATOM 2965 O O . ASP A 1 382 ? 5.269 -0.063 -7.114 1.00 85.88 382 ASP A O 1
ATOM 2969 N N . TRP A 1 383 ? 4.254 -1.256 -5.499 1.00 90.25 383 TRP A N 1
ATOM 2970 C CA . TRP A 1 383 ? 4.609 -0.391 -4.383 1.00 90.25 383 TRP A CA 1
ATOM 2971 C C . TRP A 1 383 ? 5.245 -1.242 -3.294 1.00 90.25 383 TRP A C 1
ATOM 2973 O O . TRP A 1 383 ? 4.577 -2.061 -2.660 1.00 90.25 383 TRP A O 1
ATOM 2983 N N . GLU A 1 384 ? 6.545 -1.061 -3.097 1.00 90.94 384 GLU A N 1
ATOM 2984 C CA . GLU A 1 384 ? 7.331 -1.733 -2.071 1.00 90.94 384 GLU A CA 1
ATOM 2985 C C . GLU A 1 384 ? 7.604 -0.764 -0.925 1.00 90.94 384 GLU A C 1
ATOM 2987 O O . GLU A 1 384 ? 8.260 0.262 -1.096 1.00 90.94 384 GLU A O 1
ATOM 2992 N N . PHE A 1 385 ? 7.086 -1.093 0.251 1.00 89.75 385 PHE A N 1
ATOM 2993 C CA . PHE A 1 385 ? 7.203 -0.299 1.461 1.00 89.75 385 PHE A CA 1
ATOM 2994 C C . PHE A 1 385 ? 8.277 -0.907 2.351 1.00 89.75 385 PHE A C 1
ATOM 2996 O O . PHE A 1 385 ? 8.150 -2.052 2.785 1.00 89.75 385 PHE A O 1
ATOM 3003 N N . TYR A 1 386 ? 9.299 -0.118 2.656 1.00 88.06 386 TYR A N 1
ATOM 3004 C CA . TYR A 1 386 ? 10.353 -0.436 3.605 1.00 88.06 386 TYR A CA 1
ATOM 3005 C C . TYR A 1 386 ? 10.242 0.504 4.785 1.00 88.06 386 TYR A C 1
ATOM 3007 O O . TYR A 1 386 ? 10.383 1.718 4.630 1.00 88.06 386 TYR A O 1
ATOM 3015 N N . VAL A 1 387 ? 10.029 -0.053 5.971 1.00 86.31 387 VAL A N 1
ATOM 3016 C CA . VAL A 1 387 ? 9.965 0.757 7.180 1.00 86.31 387 VAL A CA 1
ATOM 3017 C C . VAL A 1 387 ? 11.090 0.388 8.125 1.00 86.31 387 VAL A C 1
ATOM 3019 O O . VAL A 1 387 ? 11.190 -0.760 8.555 1.00 86.31 387 VAL A O 1
ATOM 3022 N N . LEU A 1 388 ? 11.932 1.379 8.419 1.00 80.62 388 LEU A N 1
ATOM 3023 C CA . LEU A 1 388 ? 13.087 1.278 9.296 1.00 80.62 388 LEU A CA 1
ATOM 3024 C C . LEU A 1 388 ? 12.700 1.656 10.726 1.00 80.62 388 LEU A C 1
ATOM 3026 O O . LEU A 1 388 ? 12.383 2.815 10.996 1.00 80.62 388 LEU A O 1
ATOM 3030 N N . THR A 1 389 ? 12.847 0.709 11.643 1.00 80.62 389 THR A N 1
ATOM 3031 C CA . THR A 1 389 ? 12.776 0.887 13.094 1.00 80.62 389 THR A CA 1
ATOM 3032 C C . THR A 1 389 ? 14.139 0.515 13.697 1.00 80.62 389 THR A C 1
ATOM 3034 O O . THR A 1 389 ? 14.386 -0.648 14.000 1.00 80.62 389 THR A O 1
ATOM 3037 N N . PRO A 1 390 ? 15.073 1.480 13.853 1.00 72.81 390 PRO A N 1
ATOM 3038 C CA . PRO A 1 390 ? 16.476 1.186 14.181 1.00 72.81 390 PRO A CA 1
ATOM 3039 C C . PRO A 1 390 ? 16.696 0.391 15.475 1.00 72.81 390 PRO A C 1
ATOM 3041 O O . PRO A 1 390 ? 17.708 -0.293 15.599 1.00 72.81 390 PRO A O 1
ATOM 3044 N N . ASP A 1 391 ? 15.761 0.495 16.421 1.00 76.75 391 ASP A N 1
ATOM 3045 C CA . ASP A 1 391 ? 15.834 -0.132 17.742 1.00 76.75 391 ASP A CA 1
ATOM 3046 C C . ASP A 1 391 ? 15.126 -1.510 17.809 1.00 76.75 391 ASP A C 1
ATOM 3048 O O . ASP A 1 391 ? 15.095 -2.128 18.873 1.00 76.75 391 ASP A O 1
ATOM 3052 N N . GLU A 1 392 ? 14.547 -2.003 16.705 1.00 76.25 392 GLU A N 1
ATOM 3053 C CA .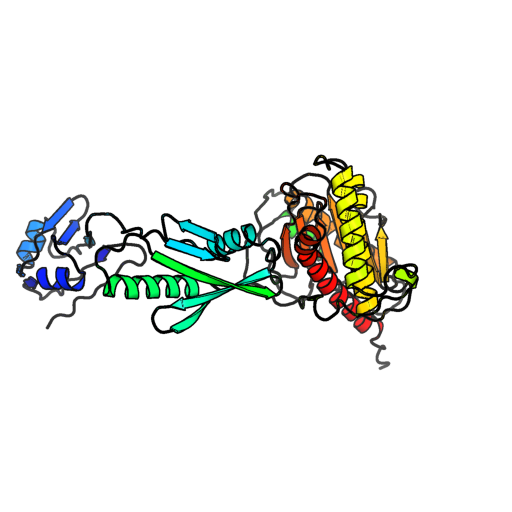 GLU A 1 392 ? 13.813 -3.279 16.641 1.00 76.25 392 GLU A CA 1
ATOM 3054 C C . GLU A 1 392 ? 14.598 -4.376 15.897 1.00 76.25 392 GLU A C 1
ATOM 3056 O O . GLU A 1 392 ? 15.475 -4.096 15.078 1.00 76.25 392 GLU A O 1
ATOM 3061 N N . GLU A 1 393 ? 14.266 -5.651 16.153 1.00 72.75 393 GLU A N 1
ATOM 3062 C CA . GLU A 1 393 ? 14.855 -6.795 15.445 1.00 72.75 393 GLU A CA 1
ATOM 3063 C C . GLU A 1 393 ? 13.793 -7.628 14.686 1.00 72.75 393 GLU A C 1
ATOM 3065 O O . GLU A 1 393 ? 12.949 -8.312 15.291 1.00 72.75 393 GLU A O 1
ATOM 3070 N N . PRO A 1 394 ? 13.828 -7.650 13.337 1.00 70.94 394 PRO A N 1
ATOM 3071 C CA . PRO A 1 394 ? 14.759 -6.963 12.448 1.00 70.94 394 PRO A CA 1
ATOM 3072 C C . PRO A 1 394 ? 14.441 -5.468 12.327 1.00 70.94 394 PRO A C 1
ATOM 3074 O O . PRO A 1 394 ? 13.275 -5.085 12.399 1.00 70.94 394 PRO A O 1
ATOM 3077 N N . PRO A 1 395 ? 15.454 -4.639 12.037 1.00 73.81 395 PRO A N 1
ATOM 3078 C CA . PRO A 1 395 ? 15.294 -3.189 12.000 1.00 73.81 395 PRO A CA 1
ATOM 3079 C C . PRO A 1 395 ? 14.538 -2.695 10.763 1.00 73.81 395 PRO A C 1
ATOM 3081 O O . PRO A 1 395 ? 14.280 -1.504 10.646 1.00 73.81 395 PRO A O 1
ATOM 3084 N N . VAL A 1 396 ? 14.217 -3.577 9.809 1.00 79.00 396 VAL A N 1
ATOM 3085 C CA . VAL A 1 396 ? 13.445 -3.238 8.612 1.00 79.00 396 VAL A CA 1
ATOM 3086 C C . VAL A 1 396 ? 12.310 -4.229 8.413 1.00 79.00 396 VAL A C 1
ATOM 3088 O O . VAL A 1 396 ? 12.502 -5.449 8.416 1.00 79.00 396 VAL A O 1
ATOM 3091 N N . THR A 1 397 ? 11.129 -3.669 8.179 1.00 81.75 397 THR A N 1
ATOM 3092 C CA . THR A 1 397 ? 9.923 -4.398 7.797 1.00 81.75 397 THR A CA 1
ATOM 3093 C C . THR A 1 397 ? 9.529 -4.063 6.362 1.00 81.75 397 THR A C 1
ATOM 3095 O O . THR A 1 397 ? 9.888 -3.005 5.841 1.00 81.75 397 THR A O 1
ATOM 3098 N N . PHE A 1 398 ? 8.840 -4.992 5.705 1.00 83.88 398 PHE A N 1
ATOM 3099 C CA . PHE A 1 398 ? 8.546 -4.954 4.280 1.00 83.88 398 PHE A CA 1
ATOM 3100 C C . PHE A 1 398 ? 7.089 -5.287 3.987 1.00 83.88 398 PHE A C 1
ATOM 3102 O O . PHE A 1 398 ? 6.515 -6.197 4.587 1.00 83.88 398 PHE A O 1
ATOM 3109 N N . ARG A 1 399 ? 6.514 -4.577 3.019 1.00 84.31 399 ARG A N 1
ATOM 3110 C CA . ARG A 1 399 ? 5.219 -4.902 2.425 1.00 84.31 399 ARG A CA 1
ATOM 3111 C C . ARG A 1 399 ? 5.243 -4.576 0.938 1.00 84.31 399 ARG A C 1
ATOM 3113 O O . ARG A 1 399 ? 5.779 -3.544 0.550 1.00 84.31 399 ARG A O 1
ATOM 3120 N N . GLN A 1 400 ? 4.609 -5.411 0.123 1.00 85.31 400 GLN A N 1
ATOM 3121 C CA . GLN A 1 400 ? 4.379 -5.130 -1.292 1.00 85.31 400 GLN A CA 1
ATOM 3122 C C . GLN A 1 400 ? 2.881 -5.018 -1.572 1.00 85.31 400 GLN A C 1
ATOM 3124 O O . GLN A 1 400 ? 2.085 -5.823 -1.087 1.00 85.31 400 GLN A O 1
ATOM 3129 N N . ILE A 1 401 ? 2.497 -4.022 -2.367 1.00 83.94 401 ILE A N 1
ATOM 3130 C CA . ILE A 1 401 ? 1.148 -3.879 -2.915 1.00 83.94 401 ILE A CA 1
ATOM 3131 C C . ILE A 1 401 ? 1.275 -3.757 -4.432 1.00 83.94 401 ILE A C 1
ATOM 3133 O O . ILE A 1 401 ? 1.900 -2.824 -4.932 1.00 83.94 401 ILE A O 1
ATOM 3137 N N . ALA A 1 402 ? 0.677 -4.703 -5.154 1.00 80.62 402 ALA A N 1
ATOM 3138 C CA . ALA A 1 402 ? 0.586 -4.660 -6.606 1.00 80.62 402 ALA A CA 1
ATOM 3139 C C . ALA A 1 402 ? -0.731 -3.995 -7.031 1.00 80.62 402 ALA A C 1
ATOM 3141 O O . ALA A 1 402 ? -1.820 -4.372 -6.595 1.00 80.62 402 ALA A O 1
ATOM 3142 N N . THR A 1 403 ? -0.625 -3.024 -7.923 1.00 75.81 403 THR A N 1
ATOM 3143 C CA . THR A 1 403 ? -1.704 -2.298 -8.589 1.00 75.81 403 THR A CA 1
ATOM 3144 C C . THR A 1 403 ? -1.565 -2.465 -10.105 1.00 75.81 403 THR A C 1
ATOM 3146 O O . THR A 1 403 ? -1.340 -1.475 -10.802 1.00 75.81 403 THR A O 1
ATOM 3149 N N . PRO A 1 404 ? -1.665 -3.700 -10.645 1.00 70.19 404 PRO A N 1
ATOM 3150 C CA . PRO A 1 404 ? -1.426 -3.963 -12.061 1.00 70.19 404 PRO A CA 1
ATOM 3151 C C . PRO A 1 404 ? -2.373 -3.134 -12.922 1.00 70.19 404 PRO A C 1
ATOM 3153 O O . PRO A 1 404 ? -3.541 -2.927 -12.584 1.00 70.19 404 PRO A O 1
ATOM 3156 N N . THR A 1 405 ? -1.871 -2.632 -14.039 1.00 65.12 405 THR A N 1
ATOM 3157 C CA . THR A 1 405 ? -2.593 -1.637 -14.842 1.00 65.12 405 THR A CA 1
ATOM 3158 C C . THR A 1 405 ? -3.131 -2.265 -16.144 1.00 65.12 405 THR A C 1
ATOM 3160 O O . THR A 1 405 ? -4.165 -1.879 -16.678 1.00 65.12 405 THR A O 1
ATOM 3163 N N . ASP A 1 406 ? -2.544 -3.384 -16.544 1.00 57.78 406 ASP A N 1
ATOM 3164 C CA . ASP A 1 406 ? -2.571 -4.030 -17.856 1.00 57.78 406 ASP A CA 1
ATOM 3165 C C . ASP A 1 406 ? -3.959 -4.543 -18.310 1.00 57.78 406 ASP A C 1
ATOM 3167 O O . ASP A 1 406 ? -4.158 -4.856 -19.484 1.00 57.78 406 ASP A O 1
ATOM 3171 N N . SER A 1 407 ? -4.938 -4.627 -17.403 1.00 50.22 407 SER A N 1
ATOM 3172 C CA . SER A 1 407 ? -6.262 -5.230 -17.636 1.00 50.22 407 SER A CA 1
ATOM 3173 C C . SER A 1 407 ? -7.441 -4.245 -17.594 1.00 50.22 407 SER A C 1
ATOM 3175 O O . SER A 1 407 ? -8.603 -4.659 -17.656 1.00 50.22 407 SER A O 1
ATOM 3177 N N . MET A 1 408 ? -7.187 -2.939 -17.476 1.00 56.84 408 MET A N 1
ATOM 3178 C CA . MET A 1 408 ? -8.216 -1.984 -17.066 1.00 56.84 408 MET A CA 1
ATOM 3179 C C . MET A 1 408 ? -8.912 -1.250 -18.223 1.00 56.84 408 MET A C 1
ATOM 3181 O O . MET A 1 408 ? -8.289 -0.768 -19.165 1.00 56.84 408 MET A O 1
ATOM 3185 N N . LEU A 1 409 ? -10.232 -1.060 -18.103 1.00 59.62 409 LEU A N 1
ATOM 3186 C CA . LEU A 1 409 ? -10.924 0.038 -18.783 1.00 59.62 409 LEU A CA 1
ATOM 3187 C C . LEU A 1 409 ? -10.586 1.327 -18.024 1.00 59.62 409 LEU A C 1
ATOM 3189 O O . LEU A 1 409 ? -11.239 1.655 -17.036 1.00 59.62 409 LEU A O 1
ATOM 3193 N N . TRP A 1 410 ? -9.558 2.034 -18.487 1.00 65.56 410 TRP A N 1
ATOM 3194 C CA . TRP A 1 410 ? -8.901 3.199 -17.866 1.00 65.56 410 TRP A CA 1
ATOM 3195 C C . TRP A 1 410 ? -9.789 4.406 -17.520 1.00 65.56 410 TRP A C 1
ATOM 3197 O O . TRP A 1 410 ? -9.299 5.399 -17.003 1.00 65.56 410 TRP A O 1
ATOM 3207 N N . LEU A 1 411 ? -11.092 4.332 -17.794 1.00 68.19 411 LEU A N 1
ATOM 3208 C CA . LEU A 1 411 ? -12.084 5.366 -17.495 1.00 68.19 411 LEU A CA 1
ATOM 3209 C C . LEU A 1 411 ? -12.911 5.058 -16.233 1.00 68.19 411 LEU A C 1
ATOM 3211 O O . LEU A 1 411 ? -13.670 5.912 -15.775 1.00 68.19 411 LEU A O 1
ATOM 3215 N N . ASP A 1 412 ? -12.797 3.851 -15.668 1.00 80.38 412 ASP A N 1
ATOM 3216 C CA . ASP A 1 412 ? -13.567 3.452 -14.488 1.00 80.38 412 ASP A CA 1
ATOM 3217 C C . ASP A 1 412 ? -12.887 3.911 -13.187 1.00 80.38 412 ASP A C 1
ATOM 3219 O O . ASP A 1 412 ? -12.070 3.212 -12.583 1.00 80.38 412 ASP A O 1
ATOM 3223 N N . VAL A 1 413 ? -13.276 5.107 -12.739 1.00 82.12 413 VAL A N 1
ATOM 3224 C CA . VAL A 1 413 ? -12.823 5.731 -11.485 1.00 82.12 413 VAL A CA 1
ATOM 3225 C C . VAL A 1 413 ? -13.066 4.830 -10.274 1.00 82.12 413 VAL A C 1
ATOM 3227 O O . VAL A 1 413 ? -12.258 4.828 -9.349 1.00 82.12 413 VAL A O 1
ATOM 3230 N N . LYS A 1 414 ? -14.156 4.049 -10.260 1.00 82.00 414 LYS A N 1
ATOM 3231 C CA . LYS A 1 414 ? -14.483 3.180 -9.124 1.00 82.00 414 LYS A CA 1
ATOM 3232 C C . LYS A 1 414 ? -13.460 2.055 -8.999 1.00 82.00 414 LYS A C 1
ATOM 3234 O O . LYS A 1 414 ? -12.981 1.793 -7.899 1.00 82.00 414 LYS A O 1
ATOM 3239 N N . LYS A 1 415 ? -13.092 1.433 -10.120 1.00 78.81 415 LYS A N 1
ATOM 3240 C CA . LYS A 1 415 ? -12.060 0.389 -10.138 1.00 78.81 415 LYS A CA 1
ATOM 3241 C C . LYS A 1 415 ? -10.671 0.948 -9.829 1.00 78.81 415 LYS A C 1
ATOM 3243 O O . LYS A 1 415 ? -9.916 0.322 -9.094 1.00 78.81 415 LYS A O 1
ATOM 3248 N N . LEU A 1 416 ? -10.337 2.135 -10.346 1.00 81.12 416 LEU A N 1
ATOM 3249 C CA . LEU A 1 416 ? -9.057 2.793 -10.040 1.00 81.12 416 LEU A CA 1
ATOM 3250 C C . LEU A 1 416 ? -8.940 3.092 -8.551 1.00 81.12 416 LEU A C 1
ATOM 3252 O O . LEU A 1 416 ? -7.935 2.757 -7.928 1.00 81.12 416 LEU A O 1
ATOM 3256 N N . ARG A 1 417 ? -10.010 3.639 -7.970 1.00 85.75 417 ARG A N 1
ATOM 3257 C CA . ARG A 1 417 ? -10.105 3.871 -6.534 1.00 85.75 417 ARG A CA 1
ATOM 3258 C C . ARG A 1 417 ? -9.881 2.583 -5.753 1.00 85.75 417 ARG A C 1
ATOM 3260 O O . ARG A 1 417 ? -9.052 2.581 -4.858 1.00 85.75 417 ARG A O 1
ATOM 3267 N N . ALA A 1 418 ? -10.580 1.503 -6.086 1.00 81.44 418 ALA A N 1
ATOM 3268 C CA . ALA A 1 418 ? -10.420 0.232 -5.388 1.00 81.44 418 ALA A CA 1
ATOM 3269 C C . ALA A 1 418 ? -8.985 -0.313 -5.432 1.00 81.44 418 ALA A C 1
ATOM 3271 O O . ALA A 1 418 ? -8.497 -0.834 -4.434 1.00 81.44 418 ALA A O 1
ATOM 3272 N N . ARG A 1 419 ? -8.304 -0.145 -6.569 1.00 81.75 419 ARG A N 1
ATOM 3273 C CA . ARG A 1 419 ? -6.936 -0.622 -6.775 1.00 81.75 419 ARG A CA 1
ATOM 3274 C C . ARG A 1 419 ? -5.891 0.221 -6.040 1.00 81.75 419 ARG A C 1
ATOM 3276 O O . ARG A 1 419 ? -4.971 -0.344 -5.463 1.00 81.75 419 ARG A O 1
ATOM 3283 N N . TYR A 1 420 ? -6.032 1.546 -6.028 1.00 87.12 420 TYR A N 1
ATOM 3284 C CA . TYR A 1 420 ? -5.065 2.445 -5.381 1.00 87.12 420 TYR A CA 1
ATOM 3285 C C . TYR A 1 420 ? -5.381 2.752 -3.911 1.00 87.12 420 TYR A C 1
ATOM 3287 O O . TYR A 1 420 ? -4.487 3.191 -3.191 1.00 87.12 420 TYR A O 1
ATOM 3295 N N . MET A 1 421 ? -6.602 2.498 -3.426 1.00 87.81 421 MET A N 1
ATOM 3296 C CA . MET A 1 421 ? -6.954 2.726 -2.017 1.00 87.81 421 MET A CA 1
ATOM 3297 C C . MET A 1 421 ? -6.019 1.989 -1.042 1.00 87.81 421 MET A C 1
ATOM 3299 O O . MET A 1 421 ? -5.537 2.652 -0.129 1.00 87.81 421 MET A O 1
ATOM 3303 N N . PRO A 1 422 ? -5.655 0.704 -1.249 1.00 87.06 422 PRO A N 1
ATOM 3304 C CA . PRO A 1 422 ? -4.688 0.014 -0.393 1.00 87.06 422 PRO A CA 1
ATOM 3305 C C . PRO A 1 422 ? -3.338 0.731 -0.267 1.00 87.06 422 PRO A C 1
ATOM 3307 O O . PRO A 1 422 ? -2.753 0.775 0.815 1.00 87.06 422 PRO A O 1
ATOM 3310 N N . VAL A 1 423 ? -2.849 1.313 -1.368 1.00 89.94 423 VAL A N 1
ATOM 3311 C CA . VAL A 1 423 ? -1.601 2.092 -1.403 1.00 89.94 423 VAL A CA 1
ATOM 3312 C C . VAL A 1 423 ? -1.769 3.397 -0.628 1.00 89.94 423 VAL A C 1
ATOM 3314 O O . VAL A 1 423 ? -0.923 3.728 0.200 1.00 89.94 423 VAL A O 1
ATOM 3317 N N . ILE A 1 424 ? -2.867 4.123 -0.865 1.00 91.94 424 ILE A N 1
ATOM 3318 C CA . ILE A 1 424 ? -3.162 5.403 -0.204 1.00 91.94 424 ILE A CA 1
ATOM 3319 C C . ILE A 1 424 ? -3.293 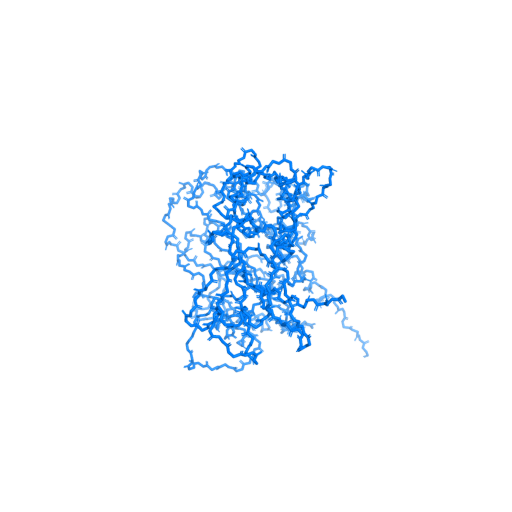5.202 1.308 1.00 91.94 424 ILE A C 1
ATOM 3321 O O . ILE A 1 424 ? -2.634 5.894 2.076 1.00 91.94 424 ILE A O 1
ATOM 3325 N N . GLU A 1 425 ? -4.103 4.238 1.738 1.00 90.00 425 GLU A N 1
ATOM 3326 C CA . GLU A 1 425 ? -4.309 3.892 3.146 1.00 90.00 425 GLU A CA 1
ATOM 3327 C C . GLU A 1 425 ? -2.997 3.491 3.832 1.00 90.00 425 GLU A C 1
ATOM 3329 O O . GLU A 1 425 ? -2.715 3.938 4.945 1.00 90.00 425 GLU A O 1
ATOM 3334 N N . GLN A 1 426 ? -2.146 2.707 3.157 1.00 88.31 426 GLN A N 1
ATOM 3335 C CA . GLN A 1 426 ? -0.845 2.331 3.705 1.00 88.31 426 GLN A CA 1
ATOM 3336 C C . GLN A 1 426 ? 0.115 3.526 3.806 1.00 88.31 426 GLN A C 1
ATOM 3338 O O . GLN A 1 426 ? 0.801 3.664 4.820 1.00 88.31 426 GLN A O 1
ATOM 3343 N N . LEU A 1 427 ? 0.170 4.401 2.800 1.00 91.50 427 LEU A N 1
ATOM 3344 C CA . LEU A 1 427 ? 0.990 5.614 2.861 1.00 91.50 427 LEU A CA 1
ATOM 3345 C C . LEU A 1 427 ? 0.519 6.551 3.978 1.00 91.50 427 LEU A C 1
ATOM 3347 O O . LEU A 1 427 ? 1.340 7.013 4.767 1.00 91.50 427 LEU A O 1
ATOM 3351 N N . VAL A 1 428 ? -0.790 6.794 4.085 1.00 91.88 428 VAL A N 1
ATOM 3352 C CA . VAL A 1 428 ? -1.377 7.644 5.134 1.00 91.88 428 VAL A CA 1
ATOM 3353 C C . VAL A 1 428 ? -1.057 7.082 6.516 1.00 91.88 428 VAL A C 1
ATOM 3355 O O . VAL A 1 428 ? -0.569 7.819 7.367 1.00 91.88 428 VAL A O 1
ATOM 3358 N N . ALA A 1 429 ? -1.244 5.776 6.719 1.00 87.69 429 ALA A N 1
ATOM 3359 C CA . ALA A 1 429 ? -0.908 5.087 7.961 1.00 87.69 429 ALA A CA 1
ATOM 3360 C C . ALA A 1 429 ? 0.524 5.352 8.425 1.00 87.69 429 ALA A C 1
ATOM 3362 O O . ALA A 1 429 ? 0.757 5.772 9.559 1.00 87.69 429 ALA A O 1
ATOM 3363 N N . ILE A 1 430 ? 1.484 5.116 7.532 1.00 88.06 430 ILE A N 1
ATOM 3364 C CA . ILE A 1 430 ? 2.899 5.250 7.858 1.00 88.06 430 ILE A CA 1
ATOM 3365 C C . ILE A 1 430 ? 3.237 6.713 8.135 1.00 88.06 430 ILE A C 1
ATOM 3367 O O . ILE A 1 430 ? 3.810 7.034 9.174 1.00 88.06 430 ILE A O 1
ATOM 3371 N N . LEU A 1 431 ? 2.847 7.613 7.231 1.00 89.94 431 LEU A N 1
ATOM 3372 C CA . LEU A 1 431 ? 3.191 9.026 7.339 1.00 89.94 431 LEU A CA 1
ATOM 3373 C C . LEU A 1 431 ? 2.539 9.687 8.555 1.00 89.94 431 LEU A C 1
ATOM 3375 O O . LEU A 1 431 ? 3.164 10.553 9.161 1.00 89.94 431 LEU A O 1
ATOM 3379 N N . MET A 1 432 ? 1.327 9.282 8.950 1.00 88.56 432 MET A N 1
ATOM 3380 C CA . MET A 1 432 ? 0.700 9.779 10.176 1.00 88.56 432 MET A CA 1
ATOM 3381 C C . MET A 1 432 ? 1.504 9.391 11.416 1.00 88.56 432 MET A C 1
ATOM 3383 O O . MET A 1 432 ? 1.805 10.253 12.241 1.00 88.56 432 MET A O 1
ATOM 3387 N N . VAL A 1 433 ? 1.886 8.116 11.526 1.00 86.25 433 VAL A N 1
ATOM 3388 C CA . VAL A 1 433 ? 2.681 7.604 12.652 1.00 86.25 433 VAL A CA 1
ATOM 3389 C C . VAL A 1 433 ? 4.029 8.312 12.724 1.00 86.25 433 VAL A C 1
ATOM 3391 O O . VAL A 1 433 ? 4.421 8.792 13.787 1.00 86.25 433 VAL A O 1
ATOM 3394 N N . GLU A 1 434 ? 4.722 8.434 11.593 1.00 83.81 434 GLU A N 1
ATOM 3395 C CA . GLU A 1 434 ? 6.027 9.093 11.537 1.00 83.81 434 GLU A CA 1
ATOM 3396 C C . GLU A 1 434 ? 5.930 10.589 11.847 1.00 83.81 434 GLU A C 1
ATOM 3398 O O . GLU A 1 434 ? 6.741 11.130 12.599 1.00 83.81 434 GLU A O 1
ATOM 3403 N N . THR A 1 435 ? 4.882 11.256 11.365 1.00 86.50 435 THR A N 1
ATOM 3404 C CA . THR A 1 435 ? 4.628 12.666 11.681 1.00 86.50 435 THR A CA 1
ATOM 3405 C C . THR A 1 435 ? 4.398 12.864 13.177 1.00 86.50 435 THR A C 1
ATOM 3407 O O . THR A 1 435 ? 5.041 13.723 13.781 1.00 86.50 435 THR A O 1
ATOM 3410 N N . GLN A 1 436 ? 3.543 12.046 13.797 1.00 85.69 436 GLN A N 1
ATOM 3411 C CA . GLN A 1 436 ? 3.281 12.103 15.237 1.00 85.69 436 G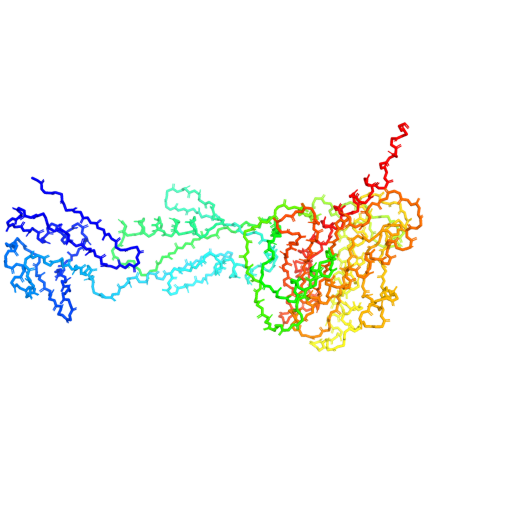LN A CA 1
ATOM 3412 C C . GLN A 1 436 ? 4.556 11.850 16.049 1.00 85.69 436 GLN A C 1
ATOM 3414 O O . GLN A 1 436 ? 4.863 12.614 16.963 1.00 85.69 436 GLN A O 1
ATOM 3419 N N . ARG A 1 437 ? 5.358 10.846 15.675 1.00 80.19 437 ARG A N 1
ATOM 3420 C CA . ARG A 1 437 ? 6.646 10.555 16.327 1.00 80.19 437 ARG A CA 1
ATOM 3421 C C . ARG A 1 437 ? 7.605 11.740 16.255 1.00 80.19 437 ARG A C 1
ATOM 3423 O O . ARG A 1 437 ? 8.228 12.087 17.260 1.00 80.19 437 ARG A O 1
ATOM 3430 N N . VAL A 1 438 ? 7.717 12.386 15.094 1.00 78.31 438 VAL A N 1
ATOM 3431 C CA . VAL A 1 438 ? 8.555 13.582 14.938 1.00 78.31 438 VAL A CA 1
ATOM 3432 C C . VAL A 1 438 ? 8.024 14.746 15.775 1.00 78.31 438 VAL A C 1
ATOM 3434 O O . VAL A 1 438 ? 8.821 15.415 16.434 1.00 78.31 438 VAL A O 1
ATOM 3437 N N . GLN A 1 439 ? 6.706 14.970 15.817 1.00 79.44 439 GLN A N 1
ATOM 3438 C CA . GLN A 1 439 ? 6.102 15.979 16.693 1.00 79.44 439 GLN A CA 1
ATOM 3439 C C . GLN A 1 439 ? 6.434 15.695 18.166 1.00 79.44 439 GLN A C 1
ATOM 3441 O O . GLN A 1 439 ? 6.981 16.557 18.853 1.00 79.44 439 GLN A O 1
ATOM 3446 N N . GLU A 1 440 ? 6.200 14.478 18.655 1.00 77.69 440 GLU A N 1
ATOM 3447 C CA . GLU A 1 440 ? 6.495 14.088 20.039 1.00 77.69 440 GLU A CA 1
ATOM 3448 C C . GLU A 1 440 ? 7.973 14.274 20.411 1.00 77.69 440 GLU A C 1
ATOM 3450 O O . GLU A 1 440 ? 8.289 14.736 21.511 1.00 77.69 440 GLU A O 1
ATOM 3455 N N . GLN A 1 441 ? 8.894 13.939 19.503 1.00 69.88 441 GLN A N 1
ATOM 3456 C CA . GLN A 1 441 ? 10.329 14.133 19.714 1.00 69.88 441 GLN A CA 1
ATOM 3457 C C . GLN A 1 441 ? 10.714 15.619 19.700 1.00 69.88 441 GLN A C 1
ATOM 3459 O O . GLN A 1 441 ? 11.485 16.053 20.556 1.00 69.88 441 GLN A O 1
ATOM 3464 N N . ALA A 1 442 ? 10.150 16.415 18.788 1.00 63.16 442 ALA A N 1
ATOM 3465 C CA . ALA A 1 442 ? 10.410 17.850 18.697 1.00 63.16 442 ALA A CA 1
ATOM 3466 C C . ALA A 1 442 ? 9.833 18.644 19.886 1.00 63.16 442 ALA A C 1
ATOM 3468 O O . ALA A 1 442 ? 10.414 19.654 20.290 1.00 63.16 442 ALA A O 1
ATOM 3469 N N . PHE A 1 443 ? 8.716 18.189 20.468 1.00 59.91 443 PHE A N 1
ATOM 3470 C CA . PHE A 1 443 ? 8.023 18.865 21.572 1.00 59.91 443 PHE A CA 1
ATOM 3471 C C . PHE A 1 443 ? 8.383 18.342 22.972 1.00 59.91 443 PHE A C 1
ATOM 3473 O O . PHE A 1 443 ? 7.908 18.897 23.971 1.00 59.91 443 PHE A O 1
ATOM 3480 N N . LYS A 1 444 ? 9.273 17.346 23.104 1.00 52.88 444 LYS A N 1
ATOM 3481 C CA . LYS A 1 444 ? 9.886 17.013 24.401 1.00 52.88 444 LYS A CA 1
ATOM 3482 C C . LYS A 1 444 ? 10.759 18.184 24.864 1.00 52.88 444 LYS A C 1
ATOM 3484 O O . LYS A 1 444 ? 11.925 18.302 24.493 1.00 52.88 444 LYS A O 1
ATOM 3489 N N . LYS A 1 445 ? 10.199 19.061 25.709 1.00 40.12 445 LYS A N 1
ATOM 3490 C CA . LYS A 1 445 ? 10.973 20.086 26.427 1.00 40.12 445 LYS A CA 1
ATOM 3491 C C . LYS A 1 445 ? 12.165 19.405 27.115 1.00 40.12 445 LYS A C 1
ATOM 3493 O O . LYS A 1 445 ? 11.942 18.435 27.846 1.00 40.12 445 LYS A O 1
ATOM 3498 N N . PRO A 1 446 ? 13.405 19.897 26.943 1.00 42.75 446 PRO A N 1
ATOM 3499 C CA . PRO A 1 446 ? 14.513 19.414 27.748 1.00 42.75 446 PRO A CA 1
ATOM 3500 C C . PRO A 1 446 ? 14.154 19.656 29.214 1.00 42.75 446 PRO A C 1
ATOM 3502 O O . PRO A 1 446 ? 13.827 20.780 29.603 1.00 42.75 446 PRO A O 1
ATOM 3505 N N . ARG A 1 447 ? 14.163 18.593 30.026 1.00 35.50 447 ARG A N 1
ATOM 3506 C CA . ARG A 1 447 ? 14.164 18.758 31.478 1.00 35.50 447 ARG A CA 1
ATOM 3507 C C . ARG A 1 447 ? 15.441 19.523 31.800 1.00 35.50 447 ARG A C 1
ATOM 3509 O O . ARG A 1 447 ? 16.531 18.987 31.626 1.00 35.50 447 ARG A O 1
ATOM 3516 N N . VAL A 1 448 ? 15.293 20.786 32.184 1.00 36.78 448 VAL A N 1
ATOM 3517 C CA . VAL A 1 448 ? 16.361 21.521 32.856 1.00 36.78 448 VAL A CA 1
ATOM 3518 C C . VAL A 1 448 ? 16.599 20.757 34.156 1.00 36.78 448 VAL A C 1
ATOM 3520 O O . VAL A 1 448 ? 15.703 20.716 35.000 1.00 36.78 448 VAL A O 1
ATOM 3523 N N . VAL A 1 449 ? 17.724 20.046 34.232 1.00 38.16 449 VAL A N 1
ATOM 3524 C CA . VAL A 1 449 ? 18.228 19.426 35.465 1.00 38.16 449 VAL A CA 1
ATOM 3525 C C . VAL A 1 449 ? 19.127 20.431 36.153 1.00 38.16 449 VAL A C 1
ATOM 3527 O O . VAL A 1 449 ? 19.977 21.013 35.438 1.00 38.16 449 VAL A O 1
#